Protein AF-A0A3Q8XNV3-F1 (afdb_monomer)

Foldseek 3Di:
DDDDDDDDDDDDDDDDDDDDDDDDDDDDDDDDDDDDDDDDDDDDDDDDDDDDPDPPDDDPPPDPAPLQEAEEQDAQQAPCDDHPVLNHLVSVVSVLLRVVSVHHYDYDHDFPFPCSCVVDQVVSNGFKYRKDFPPPPSFDWAPFLFKFFFKKKAAPVQDDPALQCLDPSNVQWAEEEEPPALLVVSCVVNVNVVSYDYFHPGDRSNPDDRLLVRNLCRVVVVTGIYGHTQLSNQLSCVVRPVSMDIHGHAGHVPDDGRMTGITMGGHPPPVVVSVSRNVSSQVCSVVSVVSSVVSGGQTADPVRDGPDDPPPPDDDDPDDDDDDDDDDDDDDDDDDDDDDDDDDDDDDPDDDADPDDAQDADPQQADDPPAAHLEAEDEQVVVVVPQPDPQAAAEAAAADPDDDPPDDPPDDDDFDKDWFAPRHAYQYNQLHSDDDVPQLVQLLVVQDVRCDVPSSHAYEFAHAARGSSSSSSQNSCVVSPRNRYYYHRHGRVNCVVVVGDIDMDGHDDDPCVVVPPD

Solvent-accessible surface area (backbone atoms only — not comparable to full-atom values): 31706 Å² total; per-residue (Å²): 143,84,78,88,84,81,89,84,88,86,81,91,81,89,87,79,91,87,88,84,91,87,88,78,89,87,82,90,85,89,77,85,88,88,88,81,86,89,88,83,91,88,85,90,80,92,76,96,71,81,89,74,85,71,85,73,72,82,73,71,95,81,73,97,65,76,79,81,35,42,34,31,37,42,25,49,42,40,68,56,44,21,30,79,82,56,83,9,51,46,34,52,52,49,50,54,53,15,60,75,68,71,28,56,74,44,78,41,72,45,58,90,35,97,57,34,58,60,75,25,50,73,58,69,67,18,62,35,31,62,82,35,59,60,87,43,89,92,39,34,64,38,66,64,75,50,28,35,34,32,20,41,34,27,41,70,85,64,85,74,94,62,45,51,69,85,42,76,86,48,78,82,47,35,30,26,30,31,68,91,37,58,55,32,51,33,37,53,72,64,63,51,54,90,51,41,47,82,37,72,70,79,63,57,42,77,79,53,54,50,68,48,52,38,50,48,29,24,76,75,61,82,20,54,27,20,48,32,55,19,52,52,41,31,33,40,30,68,75,73,44,74,71,48,41,73,45,64,45,49,53,42,91,92,58,68,72,40,59,46,45,28,7,32,34,31,62,78,89,48,57,71,58,39,50,53,50,39,48,52,54,60,73,43,40,65,59,50,49,51,47,41,48,76,46,38,32,51,46,34,47,96,89,68,46,67,73,65,83,86,71,76,73,78,76,79,73,79,82,77,80,84,82,88,78,85,89,82,88,87,86,88,82,79,89,86,90,84,80,90,86,81,89,83,91,77,92,74,96,72,86,80,67,64,80,81,75,72,63,59,76,62,80,47,78,37,90,57,71,94,59,42,55,72,38,44,62,49,52,62,77,56,48,66,71,47,59,87,42,86,61,46,42,43,35,32,21,48,77,58,88,74,83,67,91,84,60,59,90,89,61,85,82,75,82,66,73,46,76,34,58,54,87,44,45,33,41,36,45,65,9,48,44,72,68,60,92,64,46,59,64,45,49,52,54,49,48,47,65,66,22,34,82,94,54,73,22,31,42,36,22,16,32,33,55,33,32,37,24,18,53,34,35,38,40,49,43,34,74,74,63,51,75,54,33,27,32,34,60,38,24,47,52,46,36,49,74,71,74,46,71,72,34,78,42,58,64,49,72,75,83,59,82,74,69,81,74,127

Structure (mmCIF, N/CA/C/O backbone):
data_AF-A0A3Q8XNV3-F1
#
_entry.id   AF-A0A3Q8XNV3-F1
#
loop_
_atom_site.group_PDB
_atom_site.id
_atom_site.type_symbol
_atom_site.label_atom_id
_atom_site.label_alt_id
_atom_site.label_comp_id
_atom_site.label_asym_id
_atom_site.label_entity_id
_atom_site.label_seq_id
_atom_site.pdbx_PDB_ins_code
_atom_site.Cartn_x
_atom_site.Cartn_y
_atom_site.Cartn_z
_atom_site.occupancy
_atom_site.B_iso_or_equiv
_atom_site.auth_seq_id
_atom_site.auth_comp_id
_atom_site.auth_asym_id
_atom_site.auth_atom_id
_atom_site.pdbx_PDB_model_num
ATOM 1 N N . MET A 1 1 ? 1.874 9.249 -75.390 1.00 40.22 1 MET A N 1
ATOM 2 C CA . MET A 1 1 ? 2.314 10.048 -74.229 1.00 40.22 1 MET A CA 1
ATOM 3 C C . MET A 1 1 ? 1.288 11.149 -74.025 1.00 40.22 1 MET A C 1
ATOM 5 O O . MET A 1 1 ? 1.097 11.951 -74.926 1.00 40.22 1 MET A O 1
ATOM 9 N N . ALA A 1 2 ? 0.565 11.076 -72.915 1.00 34.78 2 ALA A N 1
ATOM 10 C CA . ALA A 1 2 ? -0.529 11.946 -72.474 1.00 34.78 2 ALA A CA 1
ATOM 11 C C . ALA A 1 2 ? -0.481 11.937 -70.931 1.00 34.78 2 ALA A C 1
ATOM 13 O O . ALA A 1 2 ? 0.093 11.000 -70.378 1.00 34.78 2 ALA A O 1
ATOM 14 N N . GLY A 1 3 ? -1.027 12.885 -70.177 1.00 31.89 3 GLY A N 1
ATOM 15 C CA . GLY A 1 3 ? -1.734 14.132 -70.487 1.00 31.89 3 GLY A CA 1
ATOM 16 C C . GLY A 1 3 ? -2.077 14.810 -69.146 1.00 31.89 3 GLY A C 1
ATOM 17 O O . GLY A 1 3 ? -2.016 14.152 -68.108 1.00 31.89 3 GLY A O 1
ATOM 18 N N . GLU A 1 4 ? -2.386 16.106 -69.134 1.00 43.28 4 GLU A N 1
ATOM 19 C CA . GLU A 1 4 ? -2.748 16.830 -67.900 1.00 43.28 4 GLU A CA 1
ATOM 20 C C . GLU A 1 4 ? -4.029 16.286 -67.236 1.00 43.28 4 GLU A C 1
ATOM 22 O O . GLU A 1 4 ? -4.926 15.806 -67.935 1.00 43.28 4 GLU A O 1
ATOM 27 N N . PRO A 1 5 ? -4.200 16.493 -65.919 1.00 50.59 5 PRO A N 1
ATOM 28 C CA . PRO A 1 5 ? -5.516 16.632 -65.310 1.00 50.59 5 PRO A CA 1
ATOM 29 C C . PRO A 1 5 ? -5.788 18.081 -64.866 1.00 50.59 5 PRO A C 1
ATOM 31 O O . PRO A 1 5 ? -5.022 18.688 -64.119 1.00 50.59 5 PRO A O 1
ATOM 34 N N . MET A 1 6 ? -6.923 18.621 -65.318 1.00 34.47 6 MET A N 1
ATOM 35 C CA . MET A 1 6 ? -7.416 19.952 -64.953 1.00 34.47 6 MET A CA 1
ATOM 36 C C . MET A 1 6 ? -8.087 20.004 -63.571 1.00 34.47 6 MET A C 1
ATOM 38 O O . MET A 1 6 ? -8.463 18.998 -62.972 1.00 34.47 6 MET A O 1
ATOM 42 N N . THR A 1 7 ? -8.290 21.236 -63.108 1.00 40.59 7 THR A N 1
ATOM 43 C CA . THR A 1 7 ? -9.062 21.617 -61.924 1.00 40.59 7 THR A CA 1
ATOM 44 C C . THR A 1 7 ? -10.567 21.337 -62.056 1.00 40.59 7 THR A C 1
ATOM 46 O O . THR A 1 7 ? -11.144 21.412 -63.139 1.00 40.59 7 THR A O 1
ATOM 49 N N . GLY A 1 8 ? -11.239 21.105 -60.921 1.00 31.25 8 GLY A N 1
ATOM 50 C CA . GLY A 1 8 ? -12.699 20.996 -60.851 1.00 31.25 8 GLY A CA 1
ATOM 51 C C . GLY A 1 8 ? -13.251 21.367 -59.472 1.00 31.25 8 GLY A C 1
ATOM 52 O O . GLY A 1 8 ? -13.082 20.623 -58.512 1.00 31.25 8 GLY A O 1
ATOM 53 N N . ARG A 1 9 ? -13.932 22.518 -59.369 1.00 38.69 9 ARG A N 1
ATOM 54 C CA . ARG A 1 9 ? -14.783 22.872 -58.216 1.00 38.69 9 ARG A CA 1
ATOM 55 C C . ARG A 1 9 ? -16.195 22.337 -58.445 1.00 38.69 9 ARG A C 1
ATOM 57 O O . ARG A 1 9 ? -16.747 22.593 -59.510 1.00 38.69 9 ARG A O 1
ATOM 64 N N . LEU A 1 10 ? -16.832 21.786 -57.413 1.00 33.16 10 LEU A N 1
ATOM 65 C CA . LEU A 1 10 ? -18.295 21.763 -57.291 1.00 33.16 10 LEU A CA 1
ATOM 66 C C . LEU A 1 10 ? -18.725 22.091 -55.852 1.00 33.16 10 LEU A C 1
ATOM 68 O O . LEU A 1 10 ? -17.947 21.963 -54.909 1.00 33.16 10 LEU A O 1
ATOM 72 N N . HIS A 1 11 ? -19.943 22.614 -55.720 1.00 32.72 11 HIS A N 1
ATOM 73 C CA . HIS A 1 11 ? -20.498 23.217 -54.501 1.00 32.72 11 HIS A CA 1
ATOM 74 C C . HIS A 1 11 ? -21.599 22.315 -53.885 1.00 32.72 11 HIS A C 1
ATOM 76 O O . HIS A 1 11 ? -21.964 21.313 -54.501 1.00 32.72 11 HIS A O 1
ATOM 82 N N . PRO A 1 12 ? -22.101 22.605 -52.667 1.00 48.44 12 PRO A N 1
ATOM 83 C CA . PRO A 1 12 ? -22.886 21.650 -51.885 1.00 48.44 12 PRO A CA 1
ATOM 84 C C . PRO A 1 12 ? -24.357 21.586 -52.312 1.00 48.44 12 PRO A C 1
ATOM 86 O O . PRO A 1 12 ? -24.933 22.591 -52.732 1.00 48.44 12 PRO A O 1
ATOM 89 N N . THR A 1 13 ? -25.003 20.441 -52.069 1.00 33.53 13 THR A N 1
ATOM 90 C CA . THR A 1 13 ? -26.458 20.294 -52.225 1.00 33.53 13 THR A CA 1
ATOM 91 C C . THR A 1 13 ? -27.069 19.584 -51.020 1.00 33.53 13 THR A C 1
ATOM 93 O O . THR A 1 13 ? -26.546 18.592 -50.520 1.00 33.53 13 THR A O 1
ATOM 96 N N . ARG A 1 14 ? -28.190 20.134 -50.547 1.00 34.41 14 ARG A N 1
ATOM 97 C CA . ARG A 1 14 ? -28.992 19.656 -49.413 1.00 34.41 14 ARG A CA 1
ATOM 98 C C . ARG A 1 14 ? -29.696 18.334 -49.735 1.00 34.41 14 ARG A C 1
ATOM 100 O O . ARG A 1 14 ? -30.173 18.174 -50.854 1.00 34.41 14 ARG A O 1
ATOM 107 N N . PHE A 1 15 ? -29.931 17.506 -48.718 1.00 30.19 15 PHE A N 1
ATOM 108 C CA . PHE A 1 15 ? -31.097 16.617 -48.686 1.00 30.19 15 PHE A CA 1
ATOM 109 C C . PHE A 1 15 ? -31.845 16.751 -47.354 1.00 30.19 15 PHE A C 1
ATOM 111 O O . PHE A 1 15 ? -31.260 17.108 -46.333 1.00 30.19 15 PHE A O 1
ATOM 118 N N . ILE A 1 16 ? -33.163 16.568 -47.412 1.00 30.88 16 ILE A N 1
ATOM 119 C CA . ILE A 1 16 ? -34.148 16.975 -46.402 1.00 30.88 16 ILE A CA 1
ATOM 120 C C . ILE A 1 16 ? -35.111 15.806 -46.141 1.00 30.88 16 ILE A C 1
ATOM 122 O O . ILE A 1 16 ? -35.521 15.156 -47.093 1.00 30.88 16 ILE A O 1
ATOM 126 N N . LEU A 1 17 ? -35.461 15.611 -44.860 1.00 28.94 17 LEU A N 1
ATOM 127 C CA . LEU A 1 17 ? -36.571 14.830 -44.272 1.00 28.94 17 LEU A CA 1
ATOM 128 C C . LEU A 1 17 ? -37.029 13.495 -44.909 1.00 28.94 17 LEU A C 1
ATOM 130 O O . LEU A 1 17 ? -37.565 13.459 -46.011 1.00 28.94 17 LEU A O 1
ATOM 134 N N . ALA A 1 18 ? -37.141 12.476 -44.048 1.00 27.94 18 ALA A N 1
ATOM 135 C CA . ALA A 1 18 ? -38.393 11.723 -43.885 1.00 27.94 18 ALA A CA 1
ATOM 136 C C . ALA A 1 18 ? -38.541 11.239 -42.426 1.00 27.94 18 ALA A C 1
ATOM 138 O O . ALA A 1 18 ? -37.557 10.850 -41.801 1.00 27.94 18 ALA A O 1
ATOM 139 N N . LEU A 1 19 ? -39.762 11.289 -41.883 1.00 27.67 19 LEU A N 1
ATOM 140 C CA . LEU A 1 19 ? -40.103 10.986 -40.486 1.00 27.67 19 LEU A CA 1
ATOM 141 C C . LEU A 1 19 ? -41.308 10.027 -40.452 1.00 27.67 19 LEU A C 1
ATOM 143 O O . LEU A 1 19 ? -42.340 10.367 -41.021 1.00 27.67 19 LEU A O 1
ATOM 147 N N . SER A 1 20 ? -41.188 8.894 -39.752 1.00 28.55 20 SER A N 1
ATOM 148 C CA . SER A 1 20 ? -42.270 7.957 -39.373 1.00 28.55 20 SER A CA 1
ATOM 149 C C . SER A 1 20 ? -41.773 7.206 -38.125 1.00 28.55 20 SER A C 1
ATOM 151 O O . SER A 1 20 ? -40.760 6.527 -38.225 1.00 28.55 20 SER A O 1
ATOM 153 N N . PHE A 1 21 ? -42.253 7.374 -36.887 1.00 27.94 21 PHE A N 1
ATOM 154 C CA . PHE A 1 21 ? -43.615 7.348 -36.330 1.00 27.94 21 PHE A CA 1
ATOM 155 C C . PHE A 1 21 ? -44.352 6.004 -36.482 1.00 27.94 21 PHE A C 1
ATOM 157 O O . PHE A 1 21 ? -44.933 5.714 -37.523 1.00 27.94 21 PHE A O 1
ATOM 164 N N . VAL A 1 22 ? -44.400 5.243 -35.380 1.00 26.47 22 VAL A N 1
ATOM 165 C CA . VAL A 1 22 ? -45.438 4.245 -35.072 1.00 26.47 22 VAL A CA 1
ATOM 166 C C . VAL A 1 22 ? -45.913 4.502 -33.639 1.00 26.47 22 VAL A C 1
ATOM 168 O O . VAL A 1 22 ? -45.098 4.632 -32.729 1.00 26.47 22 VAL A O 1
ATOM 171 N N . ILE A 1 23 ? -47.231 4.603 -33.456 1.00 30.17 23 ILE A N 1
ATOM 172 C CA . ILE A 1 23 ? -47.922 4.788 -32.171 1.00 30.17 23 ILE A CA 1
ATOM 173 C C . ILE A 1 23 ? -48.786 3.555 -31.890 1.00 30.17 23 ILE A C 1
ATOM 175 O O . ILE A 1 23 ? -49.527 3.121 -32.768 1.00 30.17 23 ILE A O 1
ATOM 179 N N . ALA A 1 24 ? -48.781 3.100 -30.636 1.00 28.27 24 ALA A N 1
ATOM 180 C CA . ALA A 1 24 ? -49.927 2.514 -29.931 1.00 28.27 24 ALA A CA 1
ATOM 181 C C . ALA A 1 24 ? -49.704 2.821 -28.426 1.00 28.27 24 ALA A C 1
ATOM 183 O O . ALA A 1 24 ? -48.626 2.513 -27.931 1.00 28.27 24 ALA A O 1
ATOM 184 N N . ALA A 1 25 ? -50.514 3.563 -27.649 1.00 30.98 25 ALA A N 1
ATOM 185 C CA . ALA A 1 25 ? -51.981 3.667 -27.519 1.00 30.98 25 ALA A CA 1
ATOM 186 C C . ALA A 1 25 ? -52.611 2.324 -27.091 1.00 30.98 25 ALA A C 1
ATOM 188 O O . ALA A 1 25 ? -52.396 1.342 -27.788 1.00 30.98 25 ALA A O 1
ATOM 189 N N . MET A 1 26 ? -53.391 2.151 -26.012 1.00 29.31 26 MET A N 1
ATOM 190 C CA . MET A 1 26 ? -53.945 2.961 -24.891 1.00 29.31 26 MET A CA 1
ATOM 191 C C . MET A 1 26 ? -54.188 1.967 -23.711 1.00 29.31 26 MET A C 1
ATOM 193 O O . MET A 1 26 ? -54.056 0.767 -23.923 1.00 29.31 26 MET A O 1
ATOM 197 N N . GLY A 1 27 ? -54.560 2.309 -22.469 1.00 26.66 27 GLY A N 1
ATOM 198 C CA . GLY A 1 27 ? -54.939 3.576 -21.826 1.00 26.66 27 GLY A CA 1
ATOM 199 C C . GLY A 1 27 ? -54.963 3.420 -20.285 1.00 26.66 27 GLY A C 1
ATOM 200 O O . GLY A 1 27 ? -54.781 2.324 -19.771 1.00 26.66 27 GLY A O 1
ATOM 201 N N . LEU A 1 28 ? -55.010 4.527 -19.535 1.00 32.00 28 LEU A N 1
ATOM 202 C CA . LEU A 1 28 ? -56.212 5.083 -18.870 1.00 32.00 28 LEU A CA 1
ATOM 203 C C . LEU A 1 28 ? -56.536 4.483 -17.484 1.00 32.00 28 LEU A C 1
ATOM 205 O O . LEU A 1 28 ? -56.988 3.351 -17.374 1.00 32.00 28 LEU A O 1
ATOM 209 N N . GLY A 1 29 ? -56.374 5.306 -16.437 1.00 26.88 29 GLY A N 1
ATOM 210 C CA . GLY A 1 29 ? -56.678 4.939 -15.046 1.00 26.88 29 GLY A CA 1
ATOM 211 C C . GLY A 1 29 ? -56.256 5.980 -13.995 1.00 26.88 29 GLY A C 1
ATOM 212 O O . GLY A 1 29 ? -55.582 5.628 -13.036 1.00 26.88 29 GLY A O 1
ATOM 213 N N . GLN A 1 30 ? -56.612 7.261 -14.167 1.00 35.34 30 GLN A N 1
ATOM 214 C CA . GLN A 1 30 ? -56.515 8.264 -13.089 1.00 35.34 30 GLN A CA 1
ATOM 215 C C . GLN A 1 30 ? -57.794 8.270 -12.240 1.00 35.34 30 GLN A C 1
ATOM 217 O O . GLN A 1 30 ? -58.849 8.491 -12.825 1.00 35.34 30 GLN A O 1
ATOM 222 N N . ILE A 1 31 ? -57.677 8.179 -10.907 1.00 35.19 31 ILE A N 1
ATOM 223 C CA . ILE A 1 31 ? -58.413 8.969 -9.883 1.00 35.19 31 ILE A CA 1
ATOM 224 C C . ILE A 1 31 ? -57.456 9.047 -8.664 1.00 35.19 31 ILE A C 1
ATOM 226 O O . ILE A 1 31 ? -56.887 8.028 -8.290 1.00 35.19 31 ILE A O 1
ATOM 230 N N . GLY A 1 32 ? -57.015 10.226 -8.204 1.00 28.91 32 GLY A N 1
ATOM 231 C CA . GLY A 1 32 ? -57.600 10.953 -7.058 1.00 28.91 32 GLY A CA 1
ATOM 232 C C . GLY A 1 32 ? -57.390 10.185 -5.737 1.00 28.91 32 GLY A C 1
ATOM 233 O O . GLY A 1 32 ? -58.056 9.188 -5.513 1.00 28.91 32 GLY A O 1
ATOM 234 N N . ALA A 1 33 ? -56.361 10.461 -4.930 1.00 32.34 33 ALA A N 1
ATOM 235 C CA . ALA A 1 33 ? -56.208 11.624 -4.043 1.00 32.34 33 ALA A CA 1
ATOM 236 C C . ALA A 1 33 ? -57.284 11.711 -2.944 1.00 32.34 33 ALA A C 1
ATOM 238 O O . ALA A 1 33 ? -58.372 12.201 -3.212 1.00 32.34 33 ALA A O 1
ATOM 239 N N . GLU A 1 34 ? -56.927 11.345 -1.707 1.00 29.31 34 GLU A N 1
ATOM 240 C CA . GLU A 1 34 ? -57.456 11.970 -0.486 1.00 29.31 34 GLU A CA 1
ATOM 241 C C . GLU A 1 34 ? -56.565 11.646 0.725 1.00 29.31 34 GLU A C 1
ATOM 243 O O . GLU A 1 34 ? -56.066 10.531 0.873 1.00 29.31 34 GLU A O 1
ATOM 248 N N . ALA A 1 35 ? -56.348 12.643 1.583 1.00 35.91 35 ALA A N 1
ATOM 249 C CA . ALA A 1 35 ? -55.686 12.486 2.872 1.00 35.91 35 ALA A CA 1
ATOM 250 C C . ALA A 1 35 ? -56.742 12.544 3.978 1.00 35.91 35 ALA A C 1
ATOM 252 O O . ALA A 1 35 ? -57.589 13.437 3.957 1.00 35.91 35 ALA A O 1
ATOM 253 N N . GLN A 1 36 ? -56.666 11.649 4.965 1.00 30.75 36 GLN A N 1
ATOM 254 C CA . GLN A 1 36 ? -57.442 11.771 6.199 1.00 30.75 36 GLN A CA 1
ATOM 255 C C . GLN A 1 36 ? -56.792 10.999 7.351 1.00 30.75 36 GLN A C 1
ATOM 257 O O . GLN A 1 36 ? -56.685 9.775 7.334 1.00 30.75 36 GLN A O 1
ATOM 262 N N . THR A 1 37 ? -56.395 11.739 8.384 1.00 35.28 37 THR A N 1
ATOM 263 C CA . THR A 1 37 ? -56.372 11.239 9.761 1.00 35.28 37 THR A CA 1
ATOM 264 C C . THR A 1 37 ? -57.810 11.101 10.271 1.00 35.28 37 THR A C 1
ATOM 266 O O . THR A 1 37 ? -58.719 11.776 9.781 1.00 35.28 37 THR A O 1
ATOM 269 N N . PRO A 1 38 ? -58.034 10.254 11.284 1.00 42.38 38 PRO A N 1
ATOM 270 C CA . PRO A 1 38 ? -58.569 10.829 12.521 1.00 42.38 38 PRO A CA 1
ATOM 271 C C . PRO A 1 38 ? -57.935 10.250 13.799 1.00 42.38 38 PRO A C 1
ATOM 273 O O . PRO A 1 38 ? -57.261 9.224 13.783 1.00 42.38 38 PRO A O 1
ATOM 276 N N . ALA A 1 39 ? -58.183 10.923 14.925 1.00 32.66 39 ALA A N 1
ATOM 277 C CA . ALA A 1 39 ? -57.764 10.518 16.269 1.00 32.66 39 ALA A CA 1
ATOM 278 C C . ALA A 1 39 ? -58.955 10.045 17.137 1.00 32.66 39 ALA A C 1
ATOM 280 O O . ALA A 1 39 ? -60.087 10.471 16.913 1.00 32.66 39 ALA A O 1
ATOM 281 N N . GLY A 1 40 ? -58.676 9.230 18.167 1.00 29.28 40 GLY A N 1
ATOM 282 C CA . GLY A 1 40 ? -59.586 8.859 19.274 1.00 29.28 40 GLY A CA 1
ATOM 283 C C . GLY A 1 40 ? -59.252 7.464 19.864 1.00 29.28 40 GLY A C 1
AT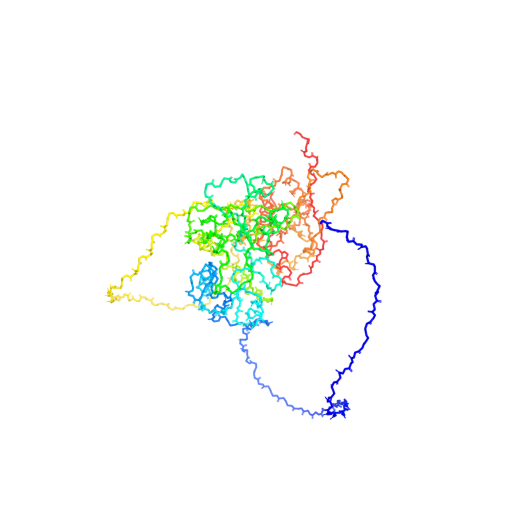OM 284 O O . GLY A 1 40 ? -59.269 6.505 19.106 1.00 29.28 40 GLY A O 1
ATOM 285 N N . THR A 1 41 ? -58.798 7.246 21.116 1.00 32.06 41 THR A N 1
ATOM 286 C CA . THR A 1 41 ? -59.396 7.553 22.451 1.00 32.06 41 THR A CA 1
ATOM 287 C C . THR A 1 41 ? -60.557 6.589 22.776 1.00 32.06 41 THR A C 1
ATOM 289 O O . THR A 1 41 ? -61.550 6.640 22.063 1.00 32.06 41 THR A O 1
ATOM 292 N N . THR A 1 42 ? -60.592 5.703 23.798 1.00 31.56 42 THR A N 1
ATOM 293 C CA . THR A 1 42 ? -59.765 5.320 25.001 1.00 31.56 42 THR A CA 1
ATOM 294 C C . THR A 1 42 ? -60.401 4.029 25.630 1.00 31.56 42 THR A C 1
ATOM 296 O O . THR A 1 42 ? -61.419 3.609 25.077 1.00 31.56 42 THR A O 1
ATOM 299 N N . PRO A 1 43 ? -60.052 3.468 26.829 1.00 41.94 43 PRO A N 1
ATOM 300 C CA . PRO A 1 43 ? -58.796 3.300 27.610 1.00 41.94 43 PRO A CA 1
ATOM 301 C C . PRO A 1 43 ? -58.622 1.872 28.246 1.00 41.94 43 PRO A C 1
ATOM 303 O O . PRO A 1 43 ? -59.550 1.071 28.265 1.00 41.94 43 PRO A O 1
ATOM 306 N N . GLY A 1 44 ? -57.501 1.623 28.949 1.00 26.44 44 GLY A N 1
ATOM 307 C CA . GLY A 1 44 ? -57.472 0.748 30.145 1.00 26.44 44 GLY A CA 1
ATOM 308 C C . GLY A 1 44 ? -56.864 -0.660 30.006 1.00 26.44 44 GLY A C 1
ATOM 309 O O . GLY A 1 44 ? -57.286 -1.457 29.178 1.00 26.44 44 GLY A O 1
ATOM 310 N N . GLY A 1 45 ? -55.907 -0.987 30.887 1.00 27.62 45 GLY A N 1
ATOM 311 C CA . GLY A 1 45 ? -55.291 -2.319 30.969 1.00 27.62 45 GLY A CA 1
ATOM 312 C C . GLY A 1 45 ? -53.967 -2.338 31.739 1.00 27.62 45 GLY A C 1
ATOM 313 O O . GLY A 1 45 ? -52.909 -2.464 31.134 1.00 27.62 45 GLY A O 1
ATOM 314 N N . MET A 1 46 ? -54.004 -2.209 33.072 1.00 36.25 46 MET A N 1
ATOM 315 C CA . MET A 1 46 ? -52.825 -2.513 33.898 1.00 36.25 46 MET A CA 1
ATOM 316 C C . MET A 1 46 ? -52.550 -4.021 33.854 1.00 36.25 46 MET A C 1
ATOM 318 O O . MET A 1 46 ? -53.437 -4.814 34.164 1.00 36.25 46 MET A O 1
ATOM 322 N N . GLY A 1 47 ? -51.322 -4.407 33.513 1.00 29.70 47 GLY A N 1
ATOM 323 C CA . GLY A 1 47 ? -50.895 -5.803 33.434 1.00 29.70 47 GLY A CA 1
ATOM 324 C C . GLY A 1 47 ? -49.400 -5.935 33.692 1.00 29.70 47 GLY A C 1
ATOM 325 O O . GLY A 1 47 ? -48.623 -6.114 32.761 1.00 29.70 47 GLY A O 1
ATOM 326 N N . SER A 1 48 ? -48.992 -5.812 34.955 1.00 37.78 48 SER A N 1
ATOM 327 C CA . SER A 1 48 ? -47.599 -5.991 35.370 1.00 37.78 48 SER A CA 1
ATOM 328 C C . SER A 1 48 ? -47.165 -7.446 35.172 1.00 37.78 48 SER A C 1
ATOM 330 O O . SER A 1 48 ? -47.631 -8.325 35.896 1.00 37.78 48 SER A O 1
ATOM 332 N N . ILE A 1 49 ? -46.253 -7.705 34.233 1.00 37.47 49 ILE A N 1
ATOM 333 C CA . ILE A 1 49 ? -45.578 -9.002 34.078 1.00 37.47 49 ILE A CA 1
ATOM 334 C C . ILE A 1 49 ? -44.069 -8.755 34.013 1.00 37.47 49 ILE A C 1
ATOM 336 O O . ILE A 1 49 ? -43.613 -7.802 33.389 1.00 37.47 49 ILE A O 1
ATOM 340 N N . GLY A 1 50 ? -43.329 -9.587 34.748 1.00 32.38 50 GLY A N 1
ATOM 341 C CA . GLY A 1 50 ? -41.962 -9.359 35.206 1.00 32.38 50 GLY A CA 1
ATOM 342 C C . GLY A 1 50 ? -40.944 -8.880 34.171 1.00 32.38 50 GLY A C 1
ATOM 343 O O . GLY A 1 50 ? -40.858 -9.387 33.055 1.00 32.38 50 GLY A O 1
ATOM 344 N N . ALA A 1 51 ? -40.076 -7.980 34.633 1.00 36.19 51 ALA A N 1
ATOM 345 C CA . ALA A 1 51 ? -38.791 -7.726 34.009 1.00 36.19 51 ALA A CA 1
ATOM 346 C C . ALA A 1 51 ? -37.908 -8.980 34.136 1.00 36.19 51 ALA A C 1
ATOM 348 O O . ALA A 1 51 ? -37.217 -9.164 35.138 1.00 36.19 51 ALA A O 1
ATOM 349 N N . GLN A 1 52 ? -37.923 -9.847 33.122 1.00 38.06 52 GLN A N 1
ATOM 350 C CA . GLN A 1 52 ? -36.775 -10.711 32.879 1.00 38.06 52 GLN A CA 1
ATOM 351 C C . GLN A 1 52 ? -35.718 -9.897 32.142 1.00 38.06 52 GLN A C 1
ATOM 353 O O . GLN A 1 52 ? -35.912 -9.491 30.997 1.00 38.06 52 GLN A O 1
ATOM 358 N N . GLN A 1 53 ? -34.589 -9.677 32.813 1.00 36.09 53 GLN A N 1
ATOM 359 C CA . GLN A 1 53 ? -33.354 -9.262 32.165 1.00 36.09 53 GLN A CA 1
ATOM 360 C C . GLN A 1 53 ? -32.858 -10.424 31.300 1.00 36.09 53 GLN A C 1
ATOM 362 O O . GLN A 1 53 ? -32.062 -11.254 31.733 1.00 36.09 53 GLN A O 1
ATOM 367 N N . GLY A 1 54 ? -33.357 -10.497 30.067 1.00 31.30 54 GLY A N 1
ATOM 368 C CA . GLY A 1 54 ? -32.628 -11.182 29.013 1.00 31.30 54 GLY A CA 1
ATOM 369 C C . GLY A 1 54 ? -31.310 -10.444 28.811 1.00 31.30 54 GLY A C 1
ATOM 370 O O . GLY A 1 54 ? -31.318 -9.232 28.589 1.00 31.30 54 GLY A O 1
ATOM 371 N N . SER A 1 55 ? -30.190 -11.161 28.905 1.00 36.28 55 SER A N 1
ATOM 372 C CA . SER A 1 55 ? -28.902 -10.640 28.457 1.00 36.28 55 SER A CA 1
ATOM 373 C C . SER A 1 55 ? -28.965 -10.473 26.941 1.00 36.28 55 SER A C 1
ATOM 375 O O . SER A 1 55 ? -28.680 -11.396 26.179 1.00 36.28 55 SER A O 1
ATOM 377 N N . PHE A 1 56 ? -29.395 -9.293 26.500 1.00 33.16 56 PHE A N 1
ATOM 378 C CA . PHE A 1 56 ? -29.126 -8.830 25.153 1.00 33.16 56 PHE A CA 1
ATOM 379 C C . PHE A 1 56 ? -27.642 -8.485 25.108 1.00 33.16 56 PHE A C 1
ATOM 381 O O . PHE A 1 56 ? -27.245 -7.363 25.426 1.00 33.16 56 PHE A O 1
ATOM 388 N N . GLY A 1 57 ? -26.822 -9.469 24.730 1.00 36.22 57 GLY A N 1
ATOM 389 C CA . GLY A 1 57 ? -25.486 -9.178 24.229 1.00 36.22 57 GLY A CA 1
ATOM 390 C C . GLY A 1 57 ? -25.621 -8.098 23.158 1.00 36.22 57 GLY A C 1
ATOM 391 O O . GLY A 1 57 ? -26.473 -8.213 22.273 1.00 36.22 57 GLY A O 1
ATOM 392 N N . ARG A 1 58 ? -24.852 -7.012 23.287 1.00 33.78 58 ARG A N 1
ATOM 393 C CA . ARG A 1 58 ? -24.851 -5.922 22.310 1.00 33.78 58 ARG A CA 1
ATOM 394 C C . ARG A 1 58 ? -24.391 -6.482 20.963 1.00 33.78 58 ARG A C 1
ATOM 396 O O . ARG A 1 58 ? -23.194 -6.565 20.722 1.00 33.78 58 ARG A O 1
ATOM 403 N N . SER A 1 59 ? -25.326 -6.818 20.076 1.00 36.31 59 SER A N 1
ATOM 404 C CA . SER A 1 59 ? -25.044 -6.748 18.643 1.00 36.31 59 SER A CA 1
ATOM 405 C C . SER A 1 59 ? -24.803 -5.278 18.304 1.00 36.31 59 SER A C 1
ATOM 407 O O . SER A 1 59 ? -25.690 -4.460 18.583 1.00 36.31 59 SER A O 1
ATOM 409 N N . PRO A 1 60 ? -23.659 -4.922 17.698 1.00 45.16 60 PRO A N 1
ATOM 410 C CA . PRO A 1 60 ? -23.503 -3.625 17.064 1.00 45.16 60 PRO A CA 1
ATOM 411 C C . PRO A 1 60 ? -24.610 -3.455 16.019 1.00 45.16 60 PRO A C 1
ATOM 413 O O . PRO A 1 60 ? -24.838 -4.329 15.179 1.00 45.16 60 PRO A O 1
ATOM 416 N N . LEU A 1 61 ? -25.339 -2.341 16.086 1.00 41.94 61 LEU A N 1
ATOM 417 C CA . LEU A 1 61 ? -26.375 -2.008 15.109 1.00 41.94 61 LEU A CA 1
ATOM 418 C C . LEU A 1 61 ? -25.707 -1.545 13.805 1.00 41.94 61 LEU A C 1
ATOM 420 O O . LEU A 1 61 ? -25.621 -0.350 13.546 1.00 41.94 61 LEU A O 1
ATOM 424 N N . GLY A 1 62 ? -25.228 -2.490 12.993 1.00 47.25 62 GLY A N 1
ATOM 425 C CA . GLY A 1 62 ? -24.592 -2.173 11.710 1.00 47.25 62 GLY A CA 1
ATOM 426 C C . GLY A 1 62 ? -24.201 -3.376 10.853 1.00 47.25 62 GLY A C 1
ATOM 427 O O . GLY A 1 62 ? -24.386 -3.330 9.640 1.00 47.25 62 GLY A O 1
ATOM 428 N N . GLU A 1 63 ? -23.731 -4.471 11.456 1.00 51.88 63 GLU A N 1
ATOM 429 C CA . GLU A 1 63 ? -23.061 -5.538 10.702 1.00 51.88 63 GLU A CA 1
ATOM 430 C C . GLU A 1 63 ? -23.813 -6.883 10.755 1.00 51.88 63 GLU A C 1
ATOM 432 O O . GLU A 1 63 ? -23.576 -7.738 11.606 1.00 51.88 63 GLU A O 1
ATOM 437 N N . ILE A 1 64 ? -24.735 -7.093 9.807 1.00 54.81 64 ILE A N 1
ATOM 438 C CA . ILE A 1 64 ? -25.362 -8.408 9.568 1.00 54.81 64 ILE A CA 1
ATOM 439 C C . ILE A 1 64 ? -24.461 -9.209 8.615 1.00 54.81 64 ILE A C 1
ATOM 441 O O . ILE A 1 64 ? -24.774 -9.383 7.435 1.00 54.81 64 ILE A O 1
ATOM 445 N N . VAL A 1 65 ? -23.316 -9.665 9.126 1.00 65.94 65 VAL A N 1
ATOM 446 C CA . VAL A 1 65 ? -22.331 -10.471 8.386 1.00 65.94 65 VAL A CA 1
ATOM 447 C C . VAL A 1 65 ? -22.215 -11.853 9.024 1.00 65.94 65 VAL A C 1
ATOM 449 O O . VAL A 1 65 ? -22.161 -11.989 10.246 1.00 65.94 65 VAL A O 1
ATOM 452 N N . ASP A 1 66 ? -22.197 -12.897 8.194 1.00 72.88 66 ASP A N 1
ATOM 453 C CA . ASP A 1 66 ? -21.993 -14.266 8.665 1.00 72.88 66 ASP A CA 1
ATOM 454 C C . ASP A 1 66 ? -20.523 -14.480 9.047 1.00 72.88 66 ASP A C 1
ATOM 456 O O . ASP A 1 66 ? -19.670 -14.668 8.185 1.00 72.88 66 ASP A O 1
ATOM 460 N N . ARG A 1 67 ? -20.243 -14.470 10.354 1.00 80.06 67 ARG A N 1
ATOM 461 C CA . ARG A 1 67 ? -18.916 -14.743 10.926 1.00 80.06 67 ARG A CA 1
ATOM 462 C C . ARG A 1 67 ? -18.616 -16.231 11.127 1.00 80.06 67 ARG A C 1
ATOM 464 O O . ARG A 1 67 ? -17.579 -16.556 11.686 1.00 80.06 67 ARG A O 1
ATOM 471 N N . THR A 1 68 ? -19.481 -17.151 10.688 1.00 89.62 68 THR A N 1
ATOM 472 C CA . THR A 1 68 ? -19.216 -18.604 10.796 1.00 89.62 68 THR A CA 1
ATOM 473 C C . THR A 1 68 ? -18.229 -19.130 9.750 1.00 89.62 68 THR A C 1
ATOM 475 O O . THR A 1 68 ? -17.909 -20.317 9.767 1.00 89.62 68 THR A O 1
ATOM 478 N N . ARG A 1 69 ? -17.776 -18.271 8.826 1.00 95.12 69 ARG A N 1
ATOM 479 C CA . ARG A 1 69 ? -16.859 -18.588 7.725 1.00 95.12 69 ARG A CA 1
ATOM 480 C C . ARG A 1 69 ? -16.167 -17.322 7.206 1.00 95.12 69 ARG A C 1
ATOM 482 O O . ARG A 1 69 ? -16.770 -16.250 7.220 1.00 95.12 69 ARG A O 1
ATOM 489 N N . LEU A 1 70 ? -14.958 -17.439 6.666 1.00 96.88 70 LEU A N 1
ATOM 490 C CA . LEU A 1 70 ? -14.297 -16.354 5.938 1.00 96.88 70 LEU A CA 1
ATOM 491 C C . LEU A 1 70 ? -14.766 -16.359 4.476 1.00 96.88 70 LEU A C 1
ATOM 493 O O . LEU A 1 70 ? -14.365 -17.227 3.701 1.00 96.88 70 LEU A O 1
ATOM 497 N N . ARG A 1 71 ? -15.614 -15.402 4.075 1.00 97.38 71 ARG A N 1
ATOM 498 C CA . ARG A 1 71 ? -16.109 -15.317 2.688 1.00 97.38 71 ARG A CA 1
ATOM 499 C C . ARG A 1 71 ? -15.215 -14.426 1.827 1.00 97.38 71 ARG A C 1
ATOM 501 O O . ARG A 1 71 ? -15.226 -13.207 1.983 1.00 97.38 71 ARG A O 1
ATOM 508 N N . VAL A 1 72 ? -14.498 -15.002 0.868 1.00 98.31 72 VAL A N 1
ATOM 509 C CA . VAL A 1 72 ? -13.477 -14.302 0.069 1.00 98.31 72 VAL A CA 1
ATOM 510 C C . VAL A 1 72 ? -13.951 -14.061 -1.363 1.00 98.31 72 VAL A C 1
ATOM 512 O O . VAL A 1 72 ? -14.484 -14.950 -2.026 1.00 98.31 72 VAL A O 1
ATOM 515 N N . CYS A 1 73 ? -13.762 -12.843 -1.857 1.00 98.12 73 CYS A N 1
ATOM 516 C CA . CYS A 1 73 ? -13.981 -12.463 -3.246 1.00 98.12 73 CYS A CA 1
ATOM 517 C C . CYS A 1 73 ? -12.686 -12.707 -4.034 1.00 98.12 73 CYS A C 1
ATOM 519 O O . CYS A 1 73 ? -11.700 -12.012 -3.790 1.00 98.12 73 CYS A O 1
ATOM 521 N N . ALA A 1 74 ? -12.677 -13.653 -4.974 1.00 98.12 74 ALA A N 1
ATOM 522 C CA . ALA A 1 74 ? -11.454 -14.054 -5.677 1.00 98.12 74 ALA A CA 1
ATOM 523 C C . ALA A 1 74 ? -11.702 -14.419 -7.149 1.00 98.12 74 ALA A C 1
ATOM 525 O O . ALA A 1 74 ? -12.842 -14.630 -7.578 1.00 98.12 74 ALA A O 1
ATOM 526 N N . ASP A 1 75 ? -10.624 -14.507 -7.924 1.00 97.00 75 ASP A N 1
ATOM 527 C CA . ASP A 1 75 ? -10.656 -14.875 -9.337 1.00 97.00 75 ASP A CA 1
ATOM 528 C C . ASP A 1 75 ? -10.319 -16.369 -9.505 1.00 97.00 75 ASP A C 1
ATOM 530 O O . ASP A 1 75 ? -9.300 -16.825 -8.989 1.00 97.00 75 ASP A O 1
ATOM 534 N N . PRO A 1 76 ? -11.143 -17.163 -10.214 1.00 97.00 76 PRO A N 1
ATOM 535 C CA . PRO A 1 76 ? -10.904 -18.597 -10.366 1.00 97.00 76 PRO A CA 1
ATOM 536 C C . PRO A 1 76 ? -9.738 -18.953 -11.304 1.00 97.00 76 PRO A C 1
ATOM 538 O O . PRO A 1 76 ? -9.390 -20.126 -11.382 1.00 97.00 76 PRO A O 1
ATOM 541 N N . GLY A 1 77 ? -9.141 -18.000 -12.031 1.00 95.81 77 GLY A N 1
ATOM 542 C CA . GLY A 1 77 ? -8.096 -18.266 -13.029 1.00 95.81 77 GLY A CA 1
ATOM 543 C C . GLY A 1 77 ? -6.826 -17.415 -12.932 1.00 95.81 77 GLY A C 1
ATOM 544 O O . GLY A 1 77 ? -5.878 -17.679 -13.674 1.00 95.81 77 GLY A O 1
ATOM 545 N N . ASN A 1 78 ? -6.757 -16.419 -12.050 1.00 95.44 78 ASN A N 1
ATOM 546 C CA . ASN A 1 78 ? -5.735 -15.363 -12.060 1.00 95.44 78 ASN A CA 1
ATOM 547 C C . ASN A 1 78 ? -4.450 -15.686 -11.266 1.00 95.44 78 ASN A C 1
ATOM 549 O O . ASN A 1 78 ? -4.020 -14.899 -10.425 1.00 95.44 78 ASN A O 1
ATOM 553 N N . LEU A 1 79 ? -3.796 -16.823 -11.536 1.00 96.50 79 LEU A N 1
ATOM 554 C CA . LEU A 1 79 ? -2.447 -17.076 -11.001 1.00 96.50 79 LEU A CA 1
ATOM 555 C C . LEU A 1 79 ? -1.464 -15.963 -11.429 1.00 96.50 79 LEU A C 1
ATOM 557 O O . LEU A 1 79 ? -1.477 -15.579 -12.606 1.00 96.50 79 LEU A O 1
ATOM 561 N N . PRO A 1 80 ? -0.606 -15.464 -10.515 1.00 97.44 80 PRO A N 1
ATOM 562 C CA . PRO A 1 80 ? -0.291 -16.023 -9.191 1.00 97.44 80 PRO A CA 1
ATOM 563 C C . PRO A 1 80 ? -1.215 -15.626 -8.034 1.00 97.44 80 PRO A C 1
ATOM 565 O O . PRO A 1 80 ? -1.044 -16.166 -6.946 1.00 97.44 80 PRO A O 1
ATOM 568 N N . TYR A 1 81 ? -2.165 -14.710 -8.233 1.00 98.12 81 TYR A N 1
ATOM 569 C CA . TYR A 1 81 ? -3.033 -14.207 -7.166 1.00 98.12 81 TYR A CA 1
ATOM 570 C C . TYR A 1 81 ? -3.913 -15.320 -6.600 1.00 98.12 81 TYR A C 1
ATOM 572 O O . TYR A 1 81 ? -3.724 -15.752 -5.466 1.00 98.12 81 TYR A O 1
ATOM 580 N N . SER A 1 82 ? -4.849 -15.825 -7.399 1.00 98.25 82 SER A N 1
ATOM 581 C CA . SER A 1 82 ? -5.797 -16.850 -6.969 1.00 98.25 82 SER A CA 1
ATOM 582 C C . SER A 1 82 ? -6.251 -17.747 -8.120 1.00 98.25 82 SER A C 1
ATOM 584 O O . SER A 1 82 ? -6.185 -17.365 -9.291 1.00 98.25 82 SER A O 1
ATOM 586 N N . ASN A 1 83 ? -6.688 -18.963 -7.786 1.00 97.69 83 ASN A N 1
ATOM 587 C CA . ASN A 1 83 ? -7.490 -19.801 -8.675 1.00 97.69 83 ASN A CA 1
ATOM 588 C C . ASN A 1 83 ? -8.450 -20.720 -7.902 1.00 97.69 83 ASN A C 1
ATOM 590 O O . ASN A 1 83 ? -8.356 -20.851 -6.681 1.00 97.69 83 ASN A O 1
ATOM 594 N N . ASP A 1 84 ? -9.353 -21.391 -8.623 1.00 96.88 84 ASP A N 1
ATOM 595 C CA . ASP A 1 84 ? -10.381 -22.278 -8.054 1.00 96.88 84 ASP A CA 1
ATOM 596 C C . ASP A 1 84 ? -9.853 -23.571 -7.403 1.00 96.88 84 ASP A C 1
ATOM 598 O O . ASP A 1 84 ? -10.627 -24.321 -6.805 1.00 96.88 84 ASP A O 1
ATOM 602 N N . LYS A 1 85 ? -8.537 -23.798 -7.452 1.00 97.56 85 LYS A N 1
ATOM 603 C CA . LYS A 1 85 ? -7.838 -24.913 -6.804 1.00 97.56 85 LYS A CA 1
ATOM 604 C C . LYS A 1 85 ? -7.069 -24.519 -5.537 1.00 97.56 85 LYS A C 1
ATOM 606 O O . LYS A 1 85 ? -6.524 -25.400 -4.878 1.00 97.56 85 LYS A O 1
ATOM 611 N N . GLY A 1 86 ? -6.983 -23.229 -5.206 1.00 96.88 86 GLY A N 1
ATOM 612 C CA . GLY A 1 86 ? -6.205 -22.752 -4.057 1.00 96.88 86 GLY A CA 1
ATOM 613 C C . GLY A 1 86 ? -4.687 -22.691 -4.287 1.00 96.88 86 GLY A C 1
ATOM 614 O O . GLY A 1 86 ? -3.923 -22.736 -3.325 1.00 96.88 86 GLY A O 1
ATOM 615 N N . GLU A 1 87 ? -4.229 -22.622 -5.543 1.00 97.50 87 GLU A N 1
ATOM 616 C CA . GLU A 1 87 ? -2.799 -22.645 -5.909 1.00 97.50 87 GLU A CA 1
ATOM 617 C C . GLU A 1 87 ? -2.124 -21.252 -5.844 1.00 97.50 87 GLU A C 1
ATOM 619 O O . GLU A 1 87 ? -0.904 -21.167 -5.985 1.00 97.50 87 GLU A O 1
ATOM 624 N N . GLY A 1 88 ? -2.871 -20.154 -5.655 1.00 98.25 88 GLY A N 1
ATOM 625 C CA . GLY A 1 88 ? -2.342 -18.779 -5.667 1.00 98.25 88 GLY A CA 1
ATOM 626 C C . GLY A 1 88 ? -1.943 -18.217 -4.294 1.00 98.25 88 GLY A C 1
ATOM 627 O O . GLY A 1 88 ? -2.431 -18.667 -3.258 1.00 98.25 88 GLY A O 1
ATOM 628 N N . PHE A 1 89 ? -1.092 -17.186 -4.263 1.00 98.50 89 PHE A N 1
ATOM 629 C CA . PHE A 1 89 ? -0.621 -16.597 -3.002 1.00 98.50 89 PHE A CA 1
ATOM 630 C C . PHE A 1 89 ? -1.733 -15.898 -2.210 1.00 98.50 89 PHE A C 1
ATOM 632 O O . PHE A 1 89 ? -1.709 -15.910 -0.983 1.00 98.50 89 PHE A O 1
ATOM 639 N N . GLU A 1 90 ? -2.738 -15.321 -2.875 1.00 98.62 90 GLU A N 1
ATOM 640 C CA . GLU A 1 90 ? -3.913 -14.768 -2.194 1.00 98.62 90 GLU A CA 1
ATOM 641 C C . GLU A 1 90 ? -4.790 -15.874 -1.617 1.00 98.62 90 GLU A C 1
ATOM 643 O O . GLU A 1 90 ? -5.428 -15.650 -0.593 1.00 98.62 90 GLU A O 1
ATOM 648 N N . ASN A 1 91 ? -4.783 -17.076 -2.212 1.00 98.75 91 ASN A N 1
ATOM 649 C CA . ASN A 1 91 ? -5.410 -18.230 -1.577 1.00 98.75 91 ASN A CA 1
ATOM 650 C C . ASN A 1 91 ? -4.678 -18.598 -0.284 1.00 98.75 91 ASN A C 1
ATOM 652 O O . ASN A 1 91 ? -5.333 -18.807 0.729 1.00 98.75 91 ASN A O 1
ATOM 656 N N . LYS A 1 92 ? -3.338 -18.592 -0.282 1.00 98.62 92 LYS A N 1
ATOM 657 C CA . LYS A 1 92 ? -2.533 -18.917 0.911 1.00 98.62 92 LYS A CA 1
ATOM 658 C C . LYS A 1 92 ? -2.632 -17.870 2.016 1.00 98.62 92 LYS A C 1
ATOM 660 O O . LYS A 1 92 ? -2.741 -18.230 3.182 1.00 98.62 92 LYS A O 1
ATOM 665 N N . ILE A 1 93 ? -2.696 -16.589 1.658 1.00 98.62 93 ILE A N 1
ATOM 666 C CA . ILE A 1 93 ? -2.993 -15.510 2.611 1.00 98.62 93 ILE A CA 1
ATOM 667 C C . ILE A 1 93 ? -4.416 -15.661 3.172 1.00 98.62 93 ILE A C 1
ATOM 669 O O . ILE A 1 93 ? -4.624 -15.470 4.365 1.00 98.62 93 ILE A O 1
ATOM 673 N N . ALA A 1 94 ? -5.399 -16.028 2.345 1.00 98.69 94 ALA A N 1
ATOM 674 C CA . ALA A 1 94 ? -6.769 -16.230 2.805 1.00 98.69 94 ALA A CA 1
ATOM 675 C C . ALA A 1 94 ? -6.941 -17.474 3.696 1.00 98.69 94 ALA A C 1
ATOM 677 O O . ALA A 1 94 ? -7.691 -17.413 4.666 1.00 98.69 94 ALA A O 1
ATOM 678 N N . GLU A 1 95 ? -6.250 -18.573 3.383 1.00 98.50 95 GLU A N 1
ATOM 679 C CA . GLU A 1 95 ? -6.168 -19.782 4.217 1.00 98.50 95 GLU A CA 1
ATOM 680 C C . GLU A 1 95 ? -5.609 -19.433 5.606 1.00 98.50 95 GLU A C 1
ATOM 682 O O . GLU A 1 95 ? -6.282 -19.680 6.602 1.00 98.50 95 GLU A O 1
ATOM 687 N N . LEU A 1 96 ? -4.474 -18.726 5.669 1.00 98.50 96 LEU A N 1
ATOM 688 C CA . LEU A 1 96 ? -3.869 -18.245 6.919 1.00 98.50 96 LEU A CA 1
ATOM 689 C C . LEU A 1 96 ? -4.842 -17.412 7.775 1.00 98.50 96 LEU A C 1
ATOM 691 O O . LEU A 1 96 ? -4.928 -17.606 8.984 1.00 98.50 96 LEU A O 1
ATOM 695 N N . ILE A 1 97 ? -5.602 -16.499 7.161 1.00 98.06 97 ILE A N 1
ATOM 696 C CA . ILE A 1 97 ? -6.575 -15.660 7.886 1.00 98.06 97 ILE A CA 1
ATOM 697 C C . ILE A 1 97 ? -7.762 -16.491 8.382 1.00 98.06 97 ILE A C 1
ATOM 699 O O . ILE A 1 97 ? -8.298 -16.216 9.451 1.00 98.06 97 ILE A O 1
ATOM 703 N N . ALA A 1 98 ? -8.201 -17.489 7.612 1.00 97.75 98 ALA A N 1
ATOM 704 C CA . ALA A 1 98 ? -9.287 -18.380 8.008 1.00 97.75 98 ALA A CA 1
ATOM 705 C C . ALA A 1 98 ? -8.884 -19.255 9.209 1.00 97.75 98 ALA A C 1
ATOM 707 O O . ALA A 1 98 ? -9.676 -19.403 10.144 1.00 97.75 98 ALA A O 1
ATOM 708 N N . ASP A 1 99 ? -7.645 -19.756 9.203 1.00 97.88 99 ASP A N 1
ATOM 709 C CA . ASP A 1 99 ? -7.060 -20.539 10.292 1.00 97.88 99 ASP A CA 1
ATOM 710 C C . ASP A 1 99 ? -6.939 -19.712 11.584 1.00 97.88 99 ASP A C 1
ATOM 712 O O . ASP A 1 99 ? -7.406 -20.165 12.630 1.00 97.88 99 ASP A O 1
ATOM 716 N N . GLU A 1 100 ? -6.418 -18.480 11.512 1.00 96.19 100 GLU A N 1
ATOM 717 C CA . GLU A 1 100 ? -6.311 -17.570 12.671 1.00 96.19 100 GLU A CA 1
ATOM 718 C C . GLU A 1 100 ? -7.689 -17.168 13.231 1.00 96.19 100 GLU A C 1
ATOM 720 O O . GLU A 1 100 ? -7.911 -17.115 14.439 1.00 96.19 100 GLU A O 1
ATOM 725 N N . LEU A 1 101 ? -8.682 -16.972 12.360 1.00 94.19 101 LEU A N 1
ATOM 726 C CA . LEU A 1 101 ? -10.068 -16.742 12.780 1.00 94.19 101 LEU A CA 1
ATOM 727 C C . LEU A 1 101 ? -10.760 -18.003 13.334 1.00 94.19 101 LEU A C 1
ATOM 729 O O . LEU A 1 101 ? -11.850 -17.894 13.901 1.00 94.19 101 LEU A O 1
ATOM 733 N N . GLY A 1 102 ? -10.180 -19.193 13.151 1.00 97.25 102 GLY A N 1
ATOM 734 C CA . GLY A 1 102 ? -10.775 -20.472 13.537 1.00 97.25 102 GLY A CA 1
ATOM 735 C C . GLY A 1 102 ? -12.047 -20.833 12.758 1.00 97.25 102 GLY A C 1
ATOM 736 O O . GLY A 1 102 ? -12.919 -21.525 13.296 1.00 97.25 102 GLY A O 1
ATOM 737 N N . VAL A 1 103 ? -12.194 -20.356 11.515 1.00 96.50 103 VAL A N 1
ATOM 738 C CA . VAL A 1 103 ? -13.406 -20.534 10.690 1.00 96.50 103 VAL A CA 1
ATOM 739 C C . VAL A 1 103 ? -13.088 -21.102 9.302 1.00 96.50 103 VAL A C 1
ATOM 741 O O . VAL A 1 103 ? -12.048 -20.795 8.732 1.00 96.50 103 VAL A O 1
ATOM 744 N N . PRO A 1 104 ? -13.986 -21.895 8.686 1.00 97.19 104 PRO A N 1
ATOM 745 C CA . PRO A 1 104 ? -13.793 -22.365 7.316 1.00 97.19 104 PRO A CA 1
ATOM 746 C C . PRO A 1 104 ? -13.784 -21.210 6.303 1.00 97.19 104 PRO A C 1
ATOM 748 O O . PRO A 1 104 ? -14.503 -20.224 6.457 1.00 97.19 104 PRO A O 1
ATOM 751 N N . ILE A 1 105 ? -13.034 -21.371 5.213 1.00 96.75 105 ILE A N 1
ATOM 752 C CA . ILE A 1 105 ? -13.013 -20.439 4.079 1.00 96.75 105 ILE A CA 1
ATOM 753 C C . ILE A 1 105 ? -14.075 -20.790 3.020 1.00 96.75 105 ILE A C 1
ATOM 755 O O . ILE A 1 105 ? -14.297 -21.958 2.702 1.00 96.75 105 ILE A O 1
ATOM 759 N N . GLU A 1 106 ? -14.723 -19.777 2.438 1.00 97.12 106 GLU A N 1
ATOM 760 C CA . GLU A 1 106 ? -15.681 -19.919 1.332 1.00 97.12 106 GLU A CA 1
ATOM 761 C C . GLU A 1 106 ? -15.403 -18.869 0.241 1.00 97.12 106 GLU A C 1
ATOM 763 O O . GLU A 1 106 ? -15.364 -17.671 0.514 1.00 97.12 106 GLU A O 1
ATOM 768 N N . TYR A 1 107 ? -15.231 -19.290 -1.015 1.00 97.94 107 TYR A N 1
ATOM 769 C CA . TYR A 1 107 ? -14.891 -18.385 -2.119 1.00 97.94 107 TYR A CA 1
ATOM 770 C C . TYR A 1 107 ? -16.097 -18.023 -2.998 1.00 97.94 107 TYR A C 1
ATOM 772 O O . TYR A 1 107 ? -16.789 -18.889 -3.535 1.00 97.94 107 TYR A O 1
ATOM 780 N N . THR A 1 108 ? -16.284 -16.726 -3.252 1.00 97.62 108 THR A N 1
ATOM 781 C CA . THR A 1 108 ? -17.085 -16.225 -4.376 1.00 97.62 108 THR A CA 1
ATOM 782 C C . THR A 1 108 ? -16.171 -15.964 -5.568 1.00 97.62 108 THR A C 1
ATOM 784 O O . THR A 1 108 ? -15.518 -14.923 -5.655 1.00 97.62 108 THR A O 1
ATOM 787 N N . TRP A 1 109 ? -16.175 -16.905 -6.511 1.00 97.19 109 TRP A N 1
ATOM 788 C CA . TRP A 1 109 ? -15.414 -16.815 -7.754 1.00 97.19 109 TRP A CA 1
ATOM 789 C C . TRP A 1 109 ? -16.047 -15.851 -8.764 1.00 97.19 109 TRP A C 1
ATOM 791 O O . TRP A 1 109 ? -17.211 -16.009 -9.154 1.00 97.19 109 TRP A O 1
ATOM 801 N N . PHE A 1 110 ? -15.271 -14.872 -9.227 1.00 95.12 110 PHE A N 1
ATOM 802 C CA . PHE A 1 110 ? -15.623 -13.989 -10.342 1.00 95.12 110 PHE A CA 1
ATOM 803 C C . PHE A 1 110 ? -14.342 -13.443 -11.002 1.00 95.12 110 PHE A C 1
ATOM 805 O O . PHE A 1 110 ? -13.461 -13.003 -10.268 1.00 95.12 110 PHE A O 1
ATOM 812 N N . PRO A 1 111 ? -14.214 -13.419 -12.344 1.00 91.62 111 PRO A N 1
ATOM 813 C CA . PRO A 1 111 ? -13.027 -12.864 -13.001 1.00 91.62 111 PRO A CA 1
ATOM 814 C C . PRO A 1 111 ? -12.779 -11.403 -12.602 1.00 91.62 111 PRO A C 1
ATOM 816 O O . PRO A 1 111 ? -13.719 -10.603 -12.577 1.00 91.62 111 PRO A O 1
ATOM 819 N N . GLN A 1 112 ? -11.532 -11.033 -12.323 1.00 87.06 112 GLN A N 1
ATOM 820 C CA . GLN A 1 112 ? -11.105 -9.716 -11.837 1.00 87.06 112 GLN A CA 1
ATOM 821 C C . GLN A 1 112 ? -11.067 -8.678 -12.972 1.00 87.06 112 GLN A C 1
ATOM 823 O O . GLN A 1 112 ? -10.061 -8.044 -13.277 1.00 87.06 112 GLN A O 1
ATOM 828 N N . THR A 1 113 ? -12.217 -8.525 -13.621 1.00 87.38 113 THR A N 1
ATOM 829 C CA . THR A 1 113 ? -12.474 -7.669 -14.776 1.00 87.38 113 THR A CA 1
ATOM 830 C C . THR A 1 113 ? -13.545 -6.623 -14.437 1.00 87.38 113 THR A C 1
ATOM 832 O O . THR A 1 113 ? -13.943 -6.452 -13.277 1.00 87.38 113 THR A O 1
ATOM 835 N N . VAL A 1 114 ? -14.032 -5.896 -15.445 1.00 86.88 114 VAL A N 1
ATOM 836 C CA . VAL A 1 114 ? -15.075 -4.871 -15.287 1.00 86.88 114 VAL A CA 1
ATOM 837 C C . VAL A 1 114 ? -16.286 -5.438 -14.541 1.00 86.88 114 VAL A C 1
ATOM 839 O O . VAL A 1 114 ? -16.963 -6.353 -15.004 1.00 86.88 114 VAL A O 1
ATOM 842 N N . GLY A 1 115 ? -16.582 -4.847 -13.382 1.00 89.56 115 GLY A N 1
ATOM 843 C CA . GLY A 1 115 ? -17.721 -5.219 -12.547 1.00 89.56 115 GLY A CA 1
ATOM 844 C C . GLY A 1 115 ? -17.421 -6.181 -11.397 1.00 89.56 115 GLY A C 1
ATOM 845 O O . GLY A 1 115 ? -18.349 -6.412 -10.627 1.00 89.56 115 GLY A O 1
ATOM 846 N N . PHE A 1 116 ? -16.181 -6.667 -11.218 1.00 93.88 116 PHE A N 1
ATOM 847 C CA . PHE A 1 116 ? -15.787 -7.562 -10.112 1.00 93.88 116 PHE A CA 1
ATOM 848 C C . PHE A 1 116 ? -16.381 -7.131 -8.762 1.00 93.88 116 PHE A C 1
ATOM 850 O O . PHE A 1 116 ? -17.284 -7.794 -8.261 1.00 93.88 116 PHE A O 1
ATOM 857 N N . VAL A 1 117 ? -15.986 -5.960 -8.243 1.00 94.44 117 VAL A N 1
ATOM 858 C CA . VAL A 1 117 ? -16.434 -5.444 -6.932 1.00 94.44 117 VAL A CA 1
ATOM 859 C C . VAL A 1 117 ? -17.961 -5.379 -6.828 1.00 94.44 117 VAL A C 1
ATOM 861 O O . VAL A 1 117 ? -18.536 -5.794 -5.827 1.00 94.44 117 VAL A O 1
ATOM 864 N N . ARG A 1 118 ? -18.638 -4.904 -7.882 1.00 93.12 118 ARG A N 1
ATOM 865 C CA . ARG A 1 118 ? -20.105 -4.779 -7.927 1.00 93.12 118 ARG A CA 1
ATOM 866 C C . ARG A 1 118 ? -20.809 -6.138 -7.883 1.00 93.12 118 ARG A C 1
ATOM 868 O O . ARG A 1 118 ? -21.897 -6.231 -7.327 1.00 93.12 118 ARG A O 1
ATOM 875 N N . MET A 1 119 ? -20.226 -7.164 -8.500 1.00 94.75 119 MET A N 1
ATOM 876 C CA . MET A 1 119 ? -20.814 -8.501 -8.624 1.00 94.75 119 MET A CA 1
ATOM 877 C C . MET A 1 119 ? -20.397 -9.461 -7.498 1.00 94.75 119 MET A C 1
ATOM 879 O O . MET A 1 119 ? -20.944 -10.566 -7.424 1.00 94.75 119 MET A O 1
ATOM 883 N N . THR A 1 120 ? -19.460 -9.056 -6.633 1.00 96.00 120 THR A N 1
ATOM 884 C CA . THR A 1 120 ? -18.940 -9.836 -5.499 1.00 96.00 120 THR A CA 1
ATOM 885 C C . THR A 1 120 ? -19.186 -9.111 -4.165 1.00 96.00 120 THR A C 1
ATOM 887 O O . THR A 1 120 ? -20.251 -9.288 -3.566 1.00 96.00 120 THR A O 1
ATOM 890 N N . LEU A 1 121 ? -18.249 -8.264 -3.731 1.00 94.31 121 LEU A N 1
ATOM 891 C CA . LEU A 1 121 ? -18.225 -7.556 -2.446 1.00 94.31 121 LEU A CA 1
ATOM 892 C C . LEU A 1 121 ? -19.434 -6.623 -2.268 1.00 94.31 121 LEU A C 1
ATOM 894 O O . LEU A 1 121 ? -20.146 -6.701 -1.271 1.00 94.31 121 LEU A O 1
ATOM 898 N N . GLY A 1 122 ? -19.718 -5.792 -3.276 1.00 92.19 122 GLY A N 1
ATOM 899 C CA . GLY A 1 122 ? -20.852 -4.860 -3.310 1.00 92.19 122 GLY A CA 1
ATOM 900 C C . GLY A 1 122 ? -22.218 -5.523 -3.529 1.00 92.19 122 GLY A C 1
ATOM 901 O O . GLY A 1 122 ? -23.242 -4.850 -3.444 1.00 92.19 122 GLY A O 1
ATOM 902 N N . ALA A 1 123 ? -22.242 -6.833 -3.791 1.00 93.06 123 ALA A N 1
ATOM 903 C CA . ALA A 1 123 ? -23.444 -7.667 -3.782 1.00 93.06 123 ALA A CA 1
ATOM 904 C C . ALA A 1 123 ? -23.561 -8.516 -2.494 1.00 93.06 123 ALA A C 1
ATOM 906 O O . ALA A 1 123 ? -24.405 -9.409 -2.430 1.00 93.06 123 ALA A O 1
ATOM 907 N N . SER A 1 124 ? -22.697 -8.277 -1.498 1.00 92.25 124 SER A N 1
ATOM 908 C CA . SER A 1 124 ? -22.625 -8.984 -0.206 1.00 92.25 124 SER A CA 1
ATOM 909 C C . SER A 1 124 ? -22.493 -10.513 -0.302 1.00 92.25 124 SER A C 1
ATOM 911 O O . SER A 1 124 ? -22.872 -11.249 0.616 1.00 92.25 124 SER A O 1
ATOM 913 N N . ARG A 1 125 ? -21.934 -11.007 -1.416 1.00 93.81 125 ARG A N 1
ATOM 914 C CA . ARG A 1 125 ? -21.686 -12.443 -1.654 1.00 93.81 125 ARG A CA 1
ATOM 915 C C . ARG A 1 125 ? -20.441 -12.950 -0.917 1.00 93.81 125 ARG A C 1
ATOM 917 O O . ARG A 1 125 ? -20.353 -14.130 -0.603 1.00 93.81 125 ARG A O 1
ATOM 924 N N . CYS A 1 126 ? -19.519 -12.042 -0.626 1.00 95.69 126 CYS A N 1
ATOM 925 C CA . CYS A 1 126 ? -18.259 -12.245 0.080 1.00 95.69 126 CYS A CA 1
ATOM 926 C C . CYS A 1 126 ? -17.870 -10.947 0.803 1.00 95.69 126 CYS A C 1
ATOM 928 O O . CYS A 1 126 ? -18.445 -9.896 0.511 1.00 95.69 126 CYS A O 1
ATOM 930 N N . ASP A 1 127 ? -16.933 -11.031 1.746 1.00 95.88 127 ASP A N 1
ATOM 931 C CA . ASP A 1 127 ? -16.659 -10.020 2.779 1.00 95.88 127 ASP A CA 1
ATOM 932 C C . ASP A 1 127 ? -15.253 -9.419 2.715 1.00 95.88 127 ASP A C 1
ATOM 934 O O . ASP A 1 127 ? -14.997 -8.402 3.356 1.00 95.88 127 ASP A O 1
ATOM 938 N N . VAL A 1 128 ? -14.343 -10.022 1.947 1.00 97.31 128 VAL A N 1
ATOM 939 C CA . VAL A 1 128 ? -12.981 -9.510 1.764 1.00 97.31 128 VAL A CA 1
ATOM 940 C C . VAL A 1 128 ? -12.448 -9.804 0.360 1.00 97.31 128 VAL A C 1
ATOM 942 O O . VAL A 1 128 ? -12.651 -10.887 -0.187 1.00 97.31 128 VAL A O 1
ATOM 945 N N . VAL A 1 129 ? -11.755 -8.829 -0.224 1.00 98.44 129 VAL A N 1
ATOM 946 C CA . VAL A 1 129 ? -10.851 -8.964 -1.377 1.00 98.44 129 VAL A CA 1
ATOM 947 C C . VAL A 1 129 ? -9.430 -8.951 -0.820 1.00 98.44 129 VAL A C 1
ATOM 949 O O . VAL A 1 129 ? -9.092 -8.021 -0.088 1.00 98.44 129 VAL A O 1
ATOM 952 N N . ILE A 1 130 ? -8.606 -9.952 -1.140 1.00 98.44 130 ILE A N 1
ATOM 953 C CA . ILE A 1 130 ? -7.284 -10.111 -0.510 1.00 98.44 130 I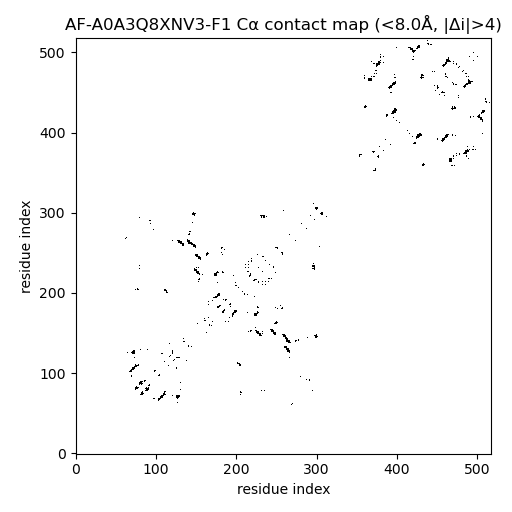LE A CA 1
ATOM 954 C C . ILE A 1 130 ? -6.297 -9.030 -0.972 1.00 98.44 130 ILE A C 1
ATOM 956 O O . ILE A 1 130 ? -5.779 -8.294 -0.137 1.00 98.44 130 ILE A O 1
ATOM 960 N N . GLY A 1 131 ? -6.069 -8.891 -2.282 1.00 95.56 131 GLY A N 1
ATOM 961 C CA . GLY A 1 131 ? -5.155 -7.893 -2.837 1.00 95.56 131 GLY A CA 1
ATOM 962 C C . GLY A 1 131 ? -5.857 -6.797 -3.635 1.00 95.56 131 GLY A C 1
ATOM 963 O O . GLY A 1 131 ? -6.500 -7.031 -4.659 1.00 95.56 131 GLY A O 1
ATOM 964 N N . VAL A 1 132 ? -5.687 -5.553 -3.194 1.00 94.38 132 VAL A N 1
ATOM 965 C CA . VAL A 1 132 ? -6.138 -4.350 -3.901 1.00 94.38 132 VAL A CA 1
ATOM 966 C C . VAL A 1 132 ? -5.191 -3.182 -3.617 1.00 94.38 132 VAL A C 1
ATOM 968 O O . VAL A 1 132 ? -4.734 -2.992 -2.491 1.00 94.38 132 VAL A O 1
ATOM 971 N N . ALA A 1 133 ? -4.897 -2.372 -4.640 1.00 91.56 133 ALA A N 1
ATOM 972 C CA . ALA A 1 133 ? -4.140 -1.135 -4.464 1.00 91.56 133 ALA A CA 1
ATOM 973 C C . ALA A 1 133 ? -4.813 -0.233 -3.415 1.00 91.56 133 ALA A C 1
ATOM 975 O O . ALA A 1 133 ? -6.003 0.062 -3.517 1.00 91.56 133 ALA A O 1
ATOM 976 N N . THR A 1 134 ? -4.055 0.190 -2.405 1.00 87.44 134 THR A N 1
ATOM 977 C CA . THR A 1 134 ? -4.550 1.062 -1.333 1.00 87.44 134 THR A CA 1
ATOM 978 C C . THR A 1 134 ? -5.065 2.385 -1.903 1.00 87.44 134 THR A C 1
ATOM 980 O O . THR A 1 134 ? -4.499 2.895 -2.870 1.00 87.44 134 THR A O 1
ATOM 983 N N . THR A 1 135 ? -6.111 2.933 -1.274 1.00 83.31 135 THR A N 1
ATOM 984 C CA . THR A 1 135 ? -6.949 4.053 -1.748 1.00 83.31 135 THR A CA 1
ATOM 985 C C . THR A 1 135 ? -7.810 3.702 -2.968 1.00 83.31 135 THR A C 1
ATOM 987 O O . THR A 1 135 ? -7.952 4.506 -3.888 1.00 83.31 135 THR A O 1
ATOM 990 N N . ASN A 1 136 ? -8.390 2.497 -2.993 1.00 83.31 136 ASN A N 1
ATOM 991 C CA . ASN A 1 136 ? -9.366 2.109 -4.013 1.00 83.31 136 ASN A CA 1
ATOM 992 C C . ASN A 1 136 ? -10.771 2.567 -3.602 1.00 83.31 136 ASN A C 1
ATOM 994 O O . ASN A 1 136 ? -11.408 1.937 -2.768 1.00 83.31 136 ASN A O 1
ATOM 998 N N . GLU A 1 137 ? -11.273 3.626 -4.234 1.00 87.31 137 GLU A N 1
ATOM 999 C CA . GLU A 1 137 ? -12.539 4.297 -3.889 1.00 87.31 137 GLU A CA 1
ATOM 1000 C C . GLU A 1 137 ? -13.799 3.404 -3.951 1.00 87.31 137 GLU A C 1
ATOM 1002 O O . GLU A 1 137 ? -14.862 3.795 -3.470 1.00 87.31 137 GLU A O 1
ATOM 1007 N N . LEU A 1 138 ? -13.718 2.198 -4.526 1.00 89.50 138 LEU A N 1
ATOM 1008 C CA . LEU A 1 138 ? -14.841 1.254 -4.576 1.00 89.50 138 LEU A CA 1
ATOM 1009 C C . LEU A 1 138 ? -15.033 0.451 -3.275 1.00 89.50 138 LEU A C 1
ATOM 1011 O O . LEU A 1 138 ? -16.030 -0.266 -3.162 1.00 89.50 138 LEU A O 1
ATOM 1015 N N . MET A 1 139 ? -14.097 0.519 -2.323 1.00 93.12 139 MET A N 1
ATOM 1016 C CA . MET A 1 139 ? -14.085 -0.309 -1.110 1.00 93.12 139 MET A CA 1
ATOM 1017 C C . MET A 1 139 ? -13.298 0.337 0.039 1.00 93.12 139 MET A C 1
ATOM 1019 O O . MET A 1 139 ? -12.406 1.150 -0.179 1.00 93.12 139 MET A O 1
ATOM 1023 N N . GLN A 1 140 ? -13.581 -0.071 1.273 1.00 92.81 140 GLN A N 1
ATOM 1024 C CA . GLN A 1 140 ? -12.796 0.340 2.435 1.00 92.81 140 GLN A CA 1
ATOM 1025 C C . GLN A 1 140 ? -11.519 -0.508 2.509 1.00 92.81 140 GLN A C 1
ATOM 1027 O O . GLN A 1 140 ? -11.572 -1.729 2.364 1.00 92.81 140 GLN A O 1
ATOM 1032 N N . ASN A 1 141 ? -10.360 0.126 2.710 1.00 91.88 141 ASN A N 1
ATOM 1033 C CA . ASN A 1 141 ? -9.070 -0.566 2.742 1.00 91.88 141 ASN A CA 1
ATOM 1034 C C . ASN A 1 141 ? -8.603 -0.909 4.169 1.00 91.88 141 ASN A C 1
ATOM 1036 O O . ASN A 1 141 ? -8.697 -0.096 5.098 1.00 91.88 141 ASN A O 1
ATOM 1040 N N . THR A 1 142 ? -7.997 -2.088 4.332 1.00 90.06 142 THR A N 1
ATOM 1041 C CA . THR A 1 142 ? -7.142 -2.374 5.497 1.00 90.06 142 THR A CA 1
ATOM 1042 C C . THR A 1 142 ? -5.840 -1.571 5.421 1.00 90.06 142 THR A C 1
ATOM 1044 O O . THR A 1 142 ? -5.572 -0.856 4.452 1.00 90.06 142 THR A O 1
ATOM 1047 N N . ASN A 1 143 ? -5.000 -1.695 6.443 1.00 88.38 143 ASN A N 1
ATOM 1048 C CA . ASN A 1 143 ? -3.618 -1.248 6.359 1.00 88.38 143 ASN A CA 1
ATOM 1049 C C . ASN A 1 143 ? -2.888 -2.018 5.235 1.00 88.38 143 ASN A C 1
ATOM 1051 O O . ASN A 1 143 ? -3.187 -3.195 4.998 1.00 88.38 143 ASN A O 1
ATOM 1055 N N . PRO A 1 144 ? -1.956 -1.372 4.514 1.00 87.62 144 PRO A N 1
ATOM 1056 C CA . PRO A 1 144 ? -1.204 -2.026 3.454 1.00 87.62 144 PRO A CA 1
ATOM 1057 C C . PRO A 1 144 ? -0.225 -3.051 4.027 1.00 87.62 144 PRO A C 1
ATOM 1059 O O . PRO A 1 144 ? 0.590 -2.715 4.885 1.00 87.62 144 PRO A O 1
ATOM 1062 N N . TYR A 1 145 ? -0.282 -4.282 3.521 1.00 84.56 145 TYR A N 1
ATOM 1063 C CA . TYR A 1 145 ? 0.541 -5.394 4.001 1.00 84.56 145 TYR A CA 1
ATOM 1064 C C . TYR A 1 145 ? 1.761 -5.674 3.108 1.00 84.56 145 TYR A C 1
ATOM 1066 O O . TYR A 1 145 ? 2.737 -6.250 3.582 1.00 84.56 145 TYR A O 1
ATOM 1074 N N . TYR A 1 146 ? 1.779 -5.180 1.863 1.00 87.38 146 TYR A N 1
ATOM 1075 C CA . TYR A 1 146 ? 3.005 -5.088 1.057 1.00 87.38 146 TYR A CA 1
ATOM 1076 C C . TYR A 1 146 ? 3.010 -3.893 0.094 1.00 87.38 146 TYR A C 1
ATOM 1078 O O . TYR A 1 146 ? 2.019 -3.175 -0.065 1.00 87.38 146 TYR A O 1
ATOM 1086 N N . ARG A 1 147 ? 4.158 -3.669 -0.553 1.00 89.12 147 ARG A N 1
ATOM 1087 C CA . ARG A 1 147 ? 4.356 -2.704 -1.641 1.00 89.12 147 ARG A CA 1
ATOM 1088 C C . ARG A 1 147 ? 5.079 -3.412 -2.782 1.00 89.12 147 ARG A C 1
ATOM 1090 O O . ARG A 1 147 ? 6.054 -4.114 -2.531 1.00 89.12 147 ARG A O 1
ATOM 1097 N N . ALA A 1 148 ? 4.608 -3.214 -4.006 1.00 89.94 148 ALA A N 1
ATOM 1098 C CA . ALA A 1 148 ? 5.207 -3.753 -5.226 1.00 89.94 148 ALA A CA 1
ATOM 1099 C C . ALA A 1 148 ? 5.318 -2.651 -6.298 1.00 89.94 148 ALA A C 1
ATOM 1101 O O . ALA A 1 148 ? 4.704 -1.589 -6.165 1.00 89.94 148 ALA A O 1
ATOM 1102 N N . ALA A 1 149 ? 6.097 -2.891 -7.354 1.00 92.25 149 ALA A N 1
ATOM 1103 C CA . ALA A 1 149 ? 6.289 -1.961 -8.468 1.00 92.25 149 ALA A CA 1
ATOM 1104 C C . ALA A 1 149 ? 6.037 -2.617 -9.828 1.00 92.25 149 ALA A C 1
ATOM 1106 O O . ALA A 1 149 ? 6.030 -3.841 -9.952 1.00 92.25 149 ALA A O 1
ATOM 1107 N N . TYR A 1 150 ? 5.837 -1.793 -10.858 1.00 95.88 150 TYR A N 1
ATOM 1108 C CA . TYR A 1 150 ? 6.069 -2.221 -12.233 1.00 95.88 150 TYR A CA 1
ATOM 1109 C C . TYR A 1 150 ? 7.565 -2.480 -12.431 1.00 95.88 150 TYR A C 1
ATOM 1111 O O . TYR A 1 150 ? 8.411 -1.731 -11.943 1.00 95.88 150 TYR A O 1
ATOM 1119 N N . MET A 1 151 ? 7.870 -3.556 -13.143 1.00 95.38 151 MET A N 1
ATOM 1120 C CA . MET A 1 151 ? 9.218 -4.057 -13.366 1.00 95.38 151 MET A CA 1
ATOM 1121 C C . MET A 1 151 ? 9.512 -4.082 -14.864 1.00 95.38 151 MET A C 1
ATOM 1123 O O . MET A 1 151 ? 8.621 -4.355 -15.671 1.00 95.38 151 MET A O 1
ATOM 1127 N N . ILE A 1 152 ? 10.765 -3.835 -15.224 1.00 96.75 152 ILE A N 1
ATOM 1128 C CA . ILE A 1 152 ? 11.314 -4.102 -16.549 1.00 96.75 152 ILE A CA 1
ATOM 1129 C C . ILE A 1 152 ? 11.837 -5.535 -16.527 1.00 96.75 152 ILE A C 1
ATOM 1131 O O . ILE A 1 152 ? 12.824 -5.804 -15.852 1.00 96.75 152 ILE A O 1
ATOM 1135 N N . VAL A 1 153 ? 11.173 -6.453 -17.225 1.00 97.62 153 VAL A N 1
ATOM 1136 C CA . VAL A 1 153 ? 11.633 -7.838 -17.413 1.00 97.62 153 VAL A CA 1
ATOM 1137 C C . VAL A 1 153 ? 12.452 -7.907 -18.695 1.00 97.62 153 VAL A C 1
ATOM 1139 O O . VAL A 1 153 ? 11.962 -7.461 -19.729 1.00 97.62 153 VAL A O 1
ATOM 1142 N N . HIS A 1 154 ? 13.661 -8.461 -18.655 1.00 97.62 154 HIS A N 1
ATOM 1143 C CA . HIS A 1 154 ? 14.537 -8.608 -19.823 1.00 97.62 154 HIS A CA 1
ATOM 1144 C C . HIS A 1 154 ? 15.429 -9.854 -19.723 1.00 97.62 154 HIS A C 1
ATOM 1146 O O . HIS A 1 154 ? 15.547 -10.486 -18.672 1.00 97.62 154 HIS A O 1
ATOM 1152 N N . ARG A 1 155 ? 16.078 -10.218 -20.831 1.00 97.06 155 ARG A N 1
ATOM 1153 C CA . ARG A 1 155 ? 17.107 -11.269 -20.851 1.00 97.06 155 ARG A CA 1
ATOM 1154 C C . ARG A 1 155 ? 18.392 -10.780 -20.174 1.00 97.06 155 ARG A C 1
ATOM 1156 O O . ARG A 1 155 ? 18.733 -9.601 -20.262 1.00 97.06 155 ARG A O 1
ATOM 1163 N N . ALA A 1 156 ? 19.133 -11.691 -19.541 1.00 93.12 156 ALA A N 1
ATOM 1164 C CA . ALA A 1 156 ? 20.366 -11.377 -18.808 1.00 93.12 156 ALA A CA 1
ATOM 1165 C C . ALA A 1 156 ? 21.543 -10.880 -19.680 1.00 93.12 156 ALA A C 1
ATOM 1167 O O . ALA A 1 156 ? 22.547 -10.416 -19.141 1.00 93.12 156 ALA A O 1
ATOM 1168 N N . ASP A 1 157 ? 21.454 -10.988 -21.010 1.00 92.56 157 ASP A N 1
ATOM 1169 C CA . ASP A 1 157 ? 22.434 -10.435 -21.954 1.00 92.56 157 ASP A CA 1
ATOM 1170 C C . ASP A 1 157 ? 22.192 -8.949 -22.280 1.00 92.56 157 ASP A C 1
ATOM 1172 O O . ASP A 1 157 ? 23.121 -8.256 -22.705 1.00 92.56 157 ASP A O 1
ATOM 1176 N N . LEU A 1 158 ? 20.982 -8.438 -22.026 1.00 92.19 158 LEU A N 1
ATOM 1177 C CA . LEU A 1 158 ? 20.669 -7.016 -22.089 1.00 92.19 158 LEU A CA 1
ATOM 1178 C C . LEU A 1 158 ? 21.092 -6.333 -20.783 1.00 92.19 158 LEU A C 1
ATOM 1180 O O . LEU A 1 158 ? 20.514 -6.573 -19.725 1.00 92.19 158 LEU A O 1
ATOM 1184 N N . VAL A 1 159 ? 22.089 -5.452 -20.867 1.00 87.12 159 VAL A N 1
ATOM 1185 C CA . VAL A 1 159 ? 22.550 -4.636 -19.736 1.00 87.12 159 VAL A CA 1
ATOM 1186 C C . VAL A 1 159 ? 21.863 -3.276 -19.787 1.00 87.12 159 VAL A C 1
ATOM 1188 O O . VAL A 1 159 ? 22.174 -2.459 -20.655 1.00 87.12 159 VAL A O 1
ATOM 1191 N N . LEU A 1 160 ? 20.956 -3.027 -18.844 1.00 87.44 160 LEU A N 1
ATOM 1192 C CA . LEU A 1 160 ? 20.322 -1.726 -18.650 1.00 87.44 160 LEU A CA 1
ATOM 1193 C C . LEU A 1 160 ? 21.113 -0.915 -17.603 1.00 87.44 160 LEU A C 1
ATOM 1195 O O . LEU A 1 160 ? 21.560 -1.478 -16.604 1.00 87.44 160 LEU A O 1
ATOM 1199 N N . PRO A 1 161 ? 21.342 0.396 -17.809 1.00 81.19 161 PRO A N 1
ATOM 1200 C CA . PRO A 1 161 ? 22.076 1.222 -16.847 1.00 81.19 161 PRO A CA 1
ATOM 1201 C C . PRO A 1 161 ? 21.207 1.647 -15.654 1.00 81.19 161 PRO A C 1
ATOM 1203 O O . PRO A 1 161 ? 21.727 1.903 -14.567 1.00 81.19 161 PRO A O 1
ATOM 1206 N N . SER A 1 162 ? 19.891 1.752 -15.859 1.00 85.94 162 SER A N 1
ATOM 1207 C CA . SER A 1 162 ? 18.876 1.966 -14.828 1.00 85.94 162 SER A CA 1
ATOM 1208 C C . SER A 1 162 ? 17.476 1.708 -15.399 1.00 85.94 162 SER A C 1
ATOM 1210 O O . SER A 1 162 ? 17.308 1.631 -16.614 1.00 85.94 162 SER A O 1
ATOM 1212 N N . GLY A 1 163 ? 16.455 1.688 -14.537 1.00 87.56 163 GLY A N 1
ATOM 1213 C CA . GLY A 1 163 ? 15.051 1.653 -14.958 1.00 87.56 163 GLY A CA 1
ATOM 1214 C C . GLY A 1 163 ? 14.446 2.977 -15.463 1.00 87.56 163 GLY A C 1
ATOM 1215 O O . GLY A 1 163 ? 13.220 3.060 -15.531 1.00 87.56 163 GLY A O 1
ATOM 1216 N N . ASP A 1 164 ? 15.237 4.024 -15.745 1.00 90.94 164 ASP A N 1
ATOM 1217 C CA . ASP A 1 164 ? 14.741 5.277 -16.355 1.00 90.94 164 ASP A CA 1
ATOM 1218 C C . ASP A 1 164 ? 14.738 5.165 -17.887 1.00 90.94 164 ASP A C 1
ATOM 1220 O O . ASP A 1 164 ? 15.792 5.040 -18.508 1.00 90.94 164 ASP A O 1
ATOM 1224 N N . LEU A 1 165 ? 13.553 5.236 -18.503 1.00 92.00 165 LEU A N 1
ATOM 1225 C CA . LEU A 1 165 ? 13.398 5.087 -19.957 1.00 92.00 165 LEU A CA 1
ATOM 1226 C C . LEU A 1 165 ? 13.807 6.349 -20.759 1.00 92.00 165 LEU A C 1
ATOM 1228 O O . LEU A 1 165 ? 13.654 6.357 -21.980 1.00 92.00 165 LEU A O 1
ATOM 1232 N N . ASP A 1 166 ? 14.316 7.394 -20.087 1.00 91.06 166 ASP A N 1
ATOM 1233 C CA . ASP A 1 166 ? 15.042 8.538 -20.688 1.00 91.06 166 ASP A CA 1
ATOM 1234 C C . ASP A 1 166 ? 16.442 8.124 -21.201 1.00 91.06 166 ASP A C 1
ATOM 1236 O O . ASP A 1 166 ? 17.084 8.877 -21.934 1.00 91.06 166 ASP A O 1
ATOM 1240 N N . ASP A 1 167 ? 16.958 6.953 -20.793 1.00 91.56 167 ASP A N 1
ATOM 1241 C CA . ASP A 1 167 ? 18.292 6.491 -21.190 1.00 91.56 167 ASP A CA 1
ATOM 1242 C C . ASP A 1 167 ? 18.322 5.988 -22.655 1.00 91.56 167 ASP A C 1
ATOM 1244 O O . ASP A 1 167 ? 17.485 5.162 -23.036 1.00 91.56 167 ASP A O 1
ATOM 1248 N N . PRO A 1 168 ? 19.312 6.398 -23.479 1.00 91.62 168 PRO A N 1
ATOM 1249 C CA . PRO A 1 168 ? 19.455 5.940 -24.867 1.00 91.62 168 PRO A CA 1
ATOM 1250 C C . PRO A 1 168 ? 19.564 4.417 -25.056 1.00 91.62 168 PRO A C 1
ATOM 1252 O O . PRO A 1 168 ? 19.390 3.928 -26.174 1.00 91.62 168 PRO A O 1
ATOM 1255 N N . ALA A 1 169 ? 19.837 3.645 -23.998 1.00 91.50 169 ALA A N 1
ATOM 1256 C CA . ALA A 1 169 ? 19.743 2.186 -24.020 1.00 91.50 169 ALA A CA 1
ATOM 1257 C C . ALA A 1 169 ? 18.345 1.677 -24.429 1.00 91.50 169 ALA A C 1
ATOM 1259 O O . ALA A 1 169 ? 18.247 0.585 -24.989 1.00 91.50 169 ALA A O 1
ATOM 1260 N N . PHE A 1 170 ? 17.281 2.459 -24.201 1.00 93.06 170 PHE A N 1
ATOM 1261 C CA . PHE A 1 170 ? 15.899 2.091 -24.528 1.00 93.06 170 PHE A CA 1
ATOM 1262 C C . PHE A 1 170 ? 15.454 2.473 -25.953 1.00 93.06 170 PHE A C 1
ATOM 1264 O O . PHE A 1 170 ? 14.487 1.892 -26.445 1.00 93.06 170 PHE A O 1
ATOM 1271 N N . ASP A 1 171 ? 16.177 3.361 -26.651 1.00 90.12 171 ASP A N 1
ATOM 1272 C CA . ASP A 1 171 ? 15.789 3.973 -27.944 1.00 90.12 171 ASP A CA 1
ATOM 1273 C C . ASP A 1 171 ? 15.489 2.989 -29.090 1.00 90.12 171 ASP A C 1
ATOM 1275 O O . ASP A 1 171 ? 14.907 3.381 -30.103 1.00 90.12 171 ASP A O 1
ATOM 1279 N N . ASN A 1 172 ? 15.943 1.738 -28.984 1.00 89.88 172 ASN A N 1
ATOM 1280 C CA . ASN A 1 172 ? 15.799 0.710 -30.021 1.00 89.88 172 ASN A CA 1
ATOM 1281 C C . ASN A 1 172 ? 15.205 -0.604 -29.480 1.00 89.88 172 ASN A C 1
ATOM 1283 O O . ASN A 1 172 ? 15.255 -1.620 -30.174 1.00 89.88 172 ASN A O 1
ATOM 1287 N N . LEU A 1 173 ? 14.703 -0.616 -28.238 1.00 95.00 173 LEU A N 1
ATOM 1288 C CA . LEU A 1 173 ? 14.188 -1.826 -27.600 1.00 95.00 173 LEU A CA 1
ATOM 1289 C C . LEU A 1 173 ? 12.715 -2.038 -27.935 1.00 95.00 173 LEU A C 1
ATOM 1291 O O . LEU A 1 173 ? 11.849 -1.205 -27.647 1.00 95.00 173 LEU A O 1
ATOM 1295 N N . ARG A 1 174 ? 12.401 -3.219 -28.462 1.00 97.06 174 ARG A N 1
ATOM 1296 C CA . ARG A 1 174 ? 11.022 -3.634 -28.703 1.00 97.06 174 ARG A CA 1
ATOM 1297 C C . ARG A 1 174 ? 10.374 -4.033 -27.380 1.00 97.06 174 ARG A C 1
ATOM 1299 O O . ARG A 1 174 ? 10.530 -5.167 -26.936 1.00 97.06 174 ARG A O 1
ATOM 1306 N N . MET A 1 175 ? 9.651 -3.109 -26.746 1.00 96.25 175 MET A N 1
ATOM 1307 C CA . MET A 1 175 ? 9.092 -3.308 -25.401 1.00 96.25 175 MET A CA 1
ATOM 1308 C C . MET A 1 175 ? 7.654 -3.851 -25.392 1.00 96.25 175 MET A C 1
ATOM 1310 O O . MET A 1 175 ?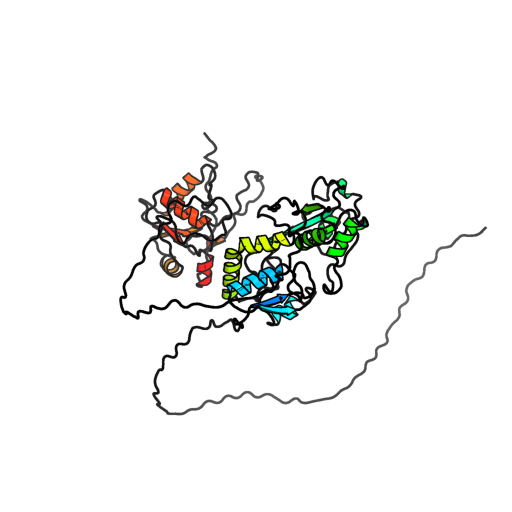 6.767 -3.292 -26.034 1.00 96.25 175 MET A O 1
ATOM 1314 N N . GLY A 1 176 ? 7.380 -4.897 -24.613 1.00 98.12 176 GLY A N 1
ATOM 1315 C CA . GLY A 1 176 ? 6.019 -5.346 -24.305 1.00 98.12 176 GLY A CA 1
ATOM 1316 C C . GLY A 1 176 ? 5.332 -4.443 -23.273 1.00 98.12 176 GLY A C 1
ATOM 1317 O O . GLY A 1 176 ? 5.872 -4.235 -22.187 1.00 98.12 176 GLY A O 1
ATOM 1318 N N . ILE A 1 177 ? 4.130 -3.931 -23.569 1.00 97.31 177 ILE A N 1
ATOM 1319 C CA . ILE A 1 177 ? 3.345 -3.081 -22.649 1.00 97.31 177 ILE A CA 1
ATOM 1320 C C . ILE A 1 177 ? 1.853 -3.438 -22.625 1.00 97.31 177 ILE A C 1
ATOM 1322 O O . ILE A 1 177 ? 1.290 -3.889 -23.622 1.00 97.31 177 ILE A O 1
ATOM 1326 N N . GLN A 1 178 ? 1.179 -3.131 -21.513 1.00 96.81 178 GLN A N 1
ATOM 1327 C CA . GLN A 1 178 ? -0.286 -3.121 -21.420 1.00 96.81 178 GLN A CA 1
ATOM 1328 C C . GLN A 1 178 ? -0.813 -1.674 -21.439 1.00 96.81 178 GLN A C 1
ATOM 1330 O O . GLN A 1 178 ? -0.610 -0.948 -20.459 1.00 96.81 178 GLN A O 1
ATOM 1335 N N . PRO A 1 179 ? -1.487 -1.213 -22.512 1.00 94.75 179 PRO A N 1
ATOM 1336 C CA . PRO A 1 179 ? -2.075 0.124 -22.562 1.00 94.75 179 PRO A CA 1
ATOM 1337 C C . PRO A 1 179 ? -3.050 0.375 -21.403 1.00 94.75 179 PRO A C 1
ATOM 1339 O O . PRO A 1 179 ? -3.858 -0.486 -21.060 1.00 94.75 179 PRO A O 1
ATOM 1342 N N . GLY A 1 180 ? -2.973 1.568 -20.807 1.00 91.00 180 GLY A N 1
ATOM 1343 C CA . GLY A 1 180 ? -3.730 1.930 -19.601 1.00 91.00 180 GLY A CA 1
ATOM 1344 C C . GLY A 1 180 ? -3.009 1.644 -18.277 1.00 91.00 180 GLY A C 1
ATOM 1345 O O . GLY A 1 180 ? -3.548 1.972 -17.226 1.00 91.00 180 GLY A O 1
ATOM 1346 N N . THR A 1 181 ? -1.797 1.077 -18.307 1.00 93.38 181 THR A N 1
ATOM 1347 C CA . THR A 1 181 ? -0.933 0.935 -17.119 1.00 93.38 181 THR A CA 1
ATOM 1348 C C . THR A 1 181 ? 0.062 2.100 -16.973 1.00 93.38 181 THR A C 1
ATOM 1350 O O . THR A 1 181 ? 0.449 2.703 -17.978 1.00 93.38 181 THR A O 1
ATOM 1353 N N . PRO A 1 182 ? 0.572 2.374 -15.755 1.00 92.31 182 PRO A N 1
ATOM 1354 C CA . PRO A 1 182 ? 1.689 3.296 -15.522 1.00 92.31 182 PRO A CA 1
ATOM 1355 C C . PRO A 1 182 ? 2.943 2.985 -16.356 1.00 92.31 182 PRO A C 1
ATOM 1357 O O . PRO A 1 182 ? 3.618 3.906 -16.818 1.00 92.31 182 PRO A O 1
ATOM 1360 N N . GLY A 1 183 ? 3.229 1.702 -16.615 1.00 91.69 183 GLY A N 1
ATOM 1361 C CA . GLY A 1 183 ? 4.316 1.288 -17.508 1.00 91.69 183 GLY A CA 1
ATOM 1362 C C . GLY A 1 183 ? 4.125 1.804 -18.937 1.00 91.69 183 GLY A C 1
ATOM 1363 O O . GLY A 1 183 ? 5.017 2.446 -19.492 1.00 91.69 183 GLY A O 1
ATOM 1364 N N . ALA A 1 184 ? 2.926 1.631 -19.501 1.00 93.38 184 ALA A N 1
ATOM 1365 C CA . ALA A 1 184 ? 2.584 2.194 -20.808 1.00 93.38 184 ALA A CA 1
ATOM 1366 C C . ALA A 1 184 ? 2.605 3.735 -20.817 1.00 93.38 184 ALA A C 1
ATOM 1368 O O . ALA A 1 184 ? 3.043 4.329 -21.800 1.00 93.38 184 ALA A O 1
ATOM 1369 N N . THR A 1 185 ? 2.192 4.393 -19.727 1.00 92.81 185 THR A N 1
ATOM 1370 C CA . THR A 1 185 ? 2.297 5.858 -19.577 1.00 92.81 185 THR A CA 1
ATOM 1371 C C . THR A 1 185 ? 3.753 6.333 -19.580 1.00 92.81 185 THR A C 1
ATOM 1373 O O . THR A 1 185 ? 4.059 7.348 -20.203 1.00 92.81 185 THR A O 1
ATOM 1376 N N . THR A 1 186 ? 4.662 5.590 -18.944 1.00 91.81 186 THR A N 1
ATOM 1377 C CA . THR A 1 186 ? 6.105 5.896 -18.918 1.00 91.81 186 THR A CA 1
ATOM 1378 C C . THR A 1 186 ? 6.709 5.771 -20.323 1.00 91.81 186 THR A C 1
ATOM 1380 O O . THR A 1 186 ? 7.323 6.718 -20.811 1.00 91.81 186 THR A O 1
ATOM 1383 N N . VAL A 1 187 ? 6.424 4.673 -21.036 1.00 92.62 187 VAL A N 1
ATOM 1384 C CA . VAL A 1 187 ? 6.814 4.463 -22.451 1.00 92.62 187 VAL A CA 1
ATOM 1385 C C . VAL A 1 187 ? 6.263 5.560 -23.367 1.00 92.62 187 VAL A C 1
ATOM 1387 O O . VAL A 1 187 ? 6.987 6.090 -24.210 1.00 92.62 187 VAL A O 1
ATOM 1390 N N . ALA A 1 188 ? 5.008 5.968 -23.166 1.00 91.81 188 ALA A N 1
ATOM 1391 C CA . ALA A 1 188 ? 4.396 7.081 -23.888 1.00 91.81 188 ALA A CA 1
ATOM 1392 C C . ALA A 1 188 ? 5.079 8.426 -23.624 1.00 91.81 188 ALA A C 1
ATOM 1394 O O . ALA A 1 188 ? 5.144 9.263 -24.526 1.00 91.81 188 ALA A O 1
ATOM 1395 N N . ARG A 1 189 ? 5.583 8.657 -22.407 1.00 91.75 189 ARG A N 1
ATOM 1396 C CA . ARG A 1 189 ? 6.202 9.935 -22.046 1.00 91.75 189 ARG A CA 1
ATOM 1397 C C . ARG A 1 189 ? 7.567 10.141 -22.689 1.00 91.75 189 ARG A C 1
ATOM 1399 O O . ARG A 1 189 ? 7.850 11.271 -23.082 1.00 91.75 189 ARG A O 1
ATOM 1406 N N . TYR A 1 190 ? 8.349 9.074 -22.821 1.00 91.38 190 TYR A N 1
ATOM 1407 C CA . TYR A 1 190 ? 9.681 9.099 -23.433 1.00 91.38 190 TYR A CA 1
ATOM 1408 C C . TYR A 1 190 ? 9.680 8.818 -24.949 1.00 91.38 190 TYR A C 1
ATOM 1410 O O . TYR A 1 190 ? 10.716 8.909 -25.592 1.00 91.38 190 TYR A O 1
ATOM 1418 N N . GLY A 1 191 ? 8.509 8.572 -25.553 1.00 91.06 191 GLY A N 1
ATOM 1419 C CA . GLY A 1 191 ? 8.351 8.473 -27.012 1.00 91.06 191 GLY A CA 1
ATOM 1420 C C . GLY A 1 191 ? 8.483 7.062 -27.595 1.00 91.06 191 GLY A C 1
ATOM 1421 O O . GLY A 1 191 ? 8.421 6.898 -28.810 1.00 91.06 191 GLY A O 1
ATOM 1422 N N . HIS A 1 192 ? 8.579 6.033 -26.751 1.00 91.38 192 HIS A N 1
ATOM 1423 C CA . HIS A 1 192 ? 8.893 4.654 -27.156 1.00 91.38 192 HIS A CA 1
ATOM 1424 C C . HIS A 1 192 ? 7.676 3.816 -27.613 1.00 91.38 192 HIS A C 1
ATOM 1426 O O . HIS A 1 192 ? 7.797 2.611 -27.832 1.00 91.38 192 HIS A O 1
ATOM 1432 N N . LEU A 1 193 ? 6.486 4.417 -27.772 1.00 90.81 193 LEU A N 1
ATOM 1433 C CA . LEU A 1 193 ? 5.257 3.684 -28.140 1.00 90.81 193 LEU A CA 1
ATOM 1434 C C . LEU A 1 193 ? 5.329 3.004 -29.510 1.00 90.81 193 LEU A C 1
ATOM 1436 O O . LEU A 1 193 ? 4.866 1.870 -29.637 1.00 90.81 193 LEU A O 1
ATOM 1440 N N . ASP A 1 194 ? 5.910 3.665 -30.515 1.00 89.44 194 ASP A N 1
ATOM 1441 C CA . ASP A 1 194 ? 5.942 3.171 -31.903 1.00 89.44 194 ASP A CA 1
ATOM 1442 C C . ASP A 1 194 ? 6.705 1.840 -32.049 1.00 89.44 194 ASP A C 1
ATOM 1444 O O . ASP A 1 194 ? 6.501 1.105 -33.016 1.00 89.44 194 ASP A O 1
ATOM 1448 N N . GLN A 1 195 ? 7.565 1.512 -31.079 1.00 87.31 195 GLN A N 1
ATOM 1449 C CA . GLN A 1 195 ? 8.369 0.287 -31.044 1.00 87.31 195 GLN A CA 1
ATOM 1450 C C . GLN A 1 195 ? 7.757 -0.812 -30.158 1.00 87.31 195 GLN A C 1
ATOM 1452 O O . GLN A 1 195 ? 8.260 -1.937 -30.125 1.00 87.31 195 GLN A O 1
ATOM 1457 N N . SER A 1 196 ? 6.670 -0.513 -29.443 1.00 94.75 196 SER A N 1
ATOM 1458 C CA . SER A 1 196 ? 6.124 -1.398 -28.414 1.00 94.75 196 SER A CA 1
ATOM 1459 C C . SER A 1 196 ? 5.166 -2.473 -28.958 1.00 94.75 196 SER A C 1
ATOM 1461 O O . SER A 1 196 ? 4.436 -2.270 -29.933 1.00 94.75 196 SER A O 1
ATOM 1463 N N . LYS A 1 197 ? 5.148 -3.651 -28.319 1.00 97.56 197 LYS A N 1
ATOM 1464 C CA . LYS A 1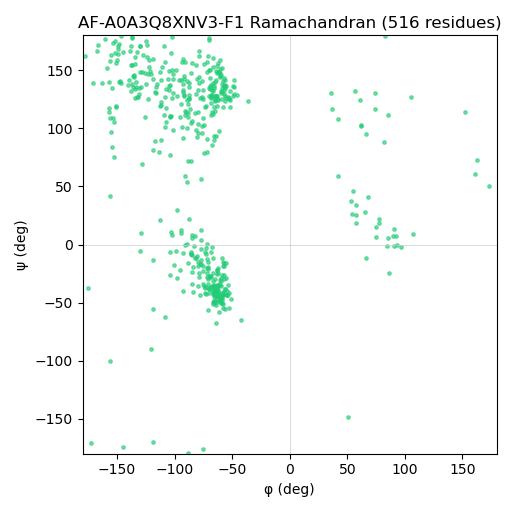 197 ? 4.130 -4.695 -28.532 1.00 97.56 197 LYS A CA 1
ATOM 1465 C C . LYS A 1 197 ? 3.036 -4.524 -27.479 1.00 97.56 197 LYS A C 1
ATOM 1467 O O . LYS A 1 197 ? 3.303 -4.583 -26.282 1.00 97.56 197 LYS A O 1
ATOM 1472 N N . HIS A 1 198 ? 1.802 -4.307 -27.926 1.00 96.94 198 HIS A N 1
ATOM 1473 C CA . HIS A 1 198 ? 0.662 -4.089 -27.038 1.00 96.94 198 HIS A CA 1
ATOM 1474 C C . HIS A 1 198 ? -0.012 -5.400 -26.625 1.00 96.94 198 HIS A C 1
ATOM 1476 O O . HIS A 1 198 ? -0.331 -6.238 -27.469 1.00 96.94 198 HIS A O 1
ATOM 1482 N N . TYR A 1 199 ? -0.325 -5.503 -25.337 1.00 97.62 199 TYR A N 1
ATOM 1483 C CA . TYR A 1 199 ? -1.061 -6.600 -24.721 1.00 97.62 199 TYR A CA 1
ATOM 1484 C C . TYR A 1 199 ? -2.355 -6.075 -24.088 1.00 97.62 199 TYR A C 1
ATOM 1486 O O . TYR A 1 199 ? -2.356 -4.972 -23.534 1.00 97.62 199 TYR A O 1
ATOM 1494 N N . PRO A 1 200 ? -3.476 -6.813 -24.144 1.00 95.00 200 PRO A N 1
ATOM 1495 C CA . PRO A 1 200 ? -4.708 -6.368 -23.507 1.00 95.00 200 PRO A CA 1
ATOM 1496 C C . PRO A 1 200 ? -4.543 -6.324 -21.978 1.00 95.00 200 PRO A C 1
ATOM 1498 O O . PRO A 1 200 ? -3.982 -7.233 -21.368 1.00 95.00 200 PRO A O 1
ATOM 1501 N N . LEU A 1 201 ? -5.033 -5.249 -21.354 1.00 92.44 201 LEU A N 1
ATOM 1502 C CA . LEU A 1 201 ? -5.077 -5.113 -19.893 1.00 92.44 201 LEU A CA 1
ATOM 1503 C C . LEU A 1 201 ? -6.320 -5.787 -19.295 1.00 92.44 201 LEU A C 1
ATOM 1505 O O . LEU A 1 201 ? -6.246 -6.437 -18.260 1.00 92.44 201 LEU A O 1
ATOM 1509 N N . ILE A 1 202 ? -7.466 -5.629 -19.961 1.00 90.00 202 ILE A N 1
ATOM 1510 C CA . ILE A 1 202 ? -8.761 -6.154 -19.522 1.00 90.00 202 ILE A CA 1
ATOM 1511 C C . ILE A 1 202 ? -9.096 -7.385 -20.364 1.00 90.00 202 ILE A C 1
ATOM 1513 O O . ILE A 1 202 ? -9.375 -7.260 -21.556 1.00 90.00 202 ILE A O 1
ATOM 1517 N N . VAL A 1 203 ? -9.067 -8.560 -19.736 1.00 91.44 203 VAL A N 1
ATOM 1518 C CA . VAL A 1 203 ? -9.333 -9.867 -20.360 1.00 91.44 203 VAL A CA 1
ATOM 1519 C C . VAL A 1 203 ? -10.223 -10.741 -19.472 1.00 91.44 203 VAL A C 1
ATOM 1521 O O . VAL A 1 203 ? -10.581 -10.348 -18.359 1.00 91.44 203 VAL A O 1
ATOM 1524 N N . ASP A 1 204 ? -10.572 -11.932 -19.961 1.00 91.00 204 ASP A N 1
ATOM 1525 C CA . ASP A 1 204 ? -11.034 -13.032 -19.117 1.00 91.00 204 ASP A CA 1
ATOM 1526 C C . ASP A 1 204 ? -9.816 -13.856 -18.674 1.00 91.00 204 ASP A C 1
ATOM 1528 O O . ASP A 1 204 ? -9.289 -14.680 -19.420 1.00 91.00 204 ASP A O 1
ATOM 1532 N N . THR A 1 205 ? -9.370 -13.617 -17.444 1.00 90.69 205 THR A N 1
ATOM 1533 C CA . THR A 1 205 ? -8.227 -14.260 -16.765 1.00 90.69 205 THR A CA 1
ATOM 1534 C C . THR A 1 205 ? -8.301 -15.787 -16.711 1.00 90.69 205 THR A C 1
ATOM 1536 O O . THR A 1 205 ? -7.293 -16.443 -16.457 1.00 90.69 205 THR A O 1
ATOM 1539 N N . ARG A 1 206 ? -9.470 -16.386 -16.959 1.00 89.62 206 ARG A N 1
ATOM 1540 C CA . ARG A 1 206 ? -9.641 -17.846 -17.057 1.00 89.62 206 ARG A CA 1
ATOM 1541 C C . ARG A 1 206 ? -9.151 -18.416 -18.391 1.00 89.62 206 ARG A C 1
ATOM 1543 O O . ARG A 1 206 ? -8.985 -19.628 -18.499 1.00 89.62 206 ARG A O 1
ATOM 1550 N N . ILE A 1 207 ? -8.976 -17.562 -19.399 1.00 90.94 207 ILE A N 1
ATOM 1551 C CA . ILE A 1 207 ? -8.634 -17.923 -20.779 1.00 90.94 207 ILE A CA 1
ATOM 1552 C C . ILE A 1 207 ? -7.290 -17.296 -21.157 1.00 90.94 207 ILE A C 1
ATOM 1554 O O . ILE A 1 207 ? -6.364 -18.012 -21.531 1.00 90.94 207 ILE A O 1
ATOM 1558 N N . ASP A 1 208 ? -7.176 -15.976 -21.018 1.00 92.94 208 ASP A N 1
ATOM 1559 C CA . ASP A 1 208 ? -6.030 -15.200 -21.488 1.00 92.94 208 ASP A CA 1
ATOM 1560 C C . ASP A 1 208 ? -5.085 -14.851 -20.331 1.00 92.94 208 ASP A C 1
ATOM 1562 O O . ASP A 1 208 ? -5.529 -14.497 -19.233 1.00 92.94 208 ASP A O 1
ATOM 1566 N N . LYS A 1 209 ? -3.767 -14.878 -20.577 1.00 94.88 209 LYS A N 1
ATOM 1567 C CA . LYS A 1 209 ? -2.740 -14.493 -19.590 1.00 94.88 209 LYS A CA 1
ATOM 1568 C C . LYS A 1 209 ? -1.748 -13.473 -20.160 1.00 94.88 209 LYS A C 1
ATOM 1570 O O . LYS A 1 209 ? -0.565 -13.776 -20.274 1.00 94.88 209 LYS A O 1
ATOM 1575 N N . PRO A 1 210 ? -2.166 -12.220 -20.420 1.00 96.25 210 PRO A N 1
ATOM 1576 C CA . PRO A 1 210 ? -1.333 -11.248 -21.128 1.00 96.25 210 PRO A CA 1
ATOM 1577 C C . PRO A 1 210 ? 0.032 -11.000 -20.472 1.00 96.25 210 PRO A C 1
ATOM 1579 O O . PRO A 1 210 ? 1.030 -10.908 -21.170 1.00 96.25 210 PRO A O 1
ATOM 1582 N N . ALA A 1 211 ? 0.105 -10.969 -19.136 1.00 96.38 211 ALA A N 1
ATOM 1583 C CA . ALA A 1 211 ? 1.369 -10.809 -18.413 1.00 96.38 211 ALA A CA 1
ATOM 1584 C C . ALA A 1 211 ? 2.288 -12.048 -18.477 1.00 96.38 211 ALA A C 1
ATOM 1586 O O . ALA A 1 211 ? 3.504 -11.891 -18.457 1.00 96.38 211 ALA A O 1
ATOM 1587 N N . ARG A 1 212 ? 1.731 -13.264 -18.600 1.00 97.69 212 ARG A N 1
ATOM 1588 C CA . ARG A 1 212 ? 2.507 -14.476 -18.918 1.00 97.69 212 ARG A CA 1
ATOM 1589 C C . ARG A 1 212 ? 3.089 -14.347 -20.317 1.00 97.69 212 ARG A C 1
ATOM 1591 O O . ARG A 1 212 ? 4.275 -14.574 -20.511 1.00 97.69 212 ARG A O 1
ATOM 1598 N N . ASP A 1 213 ? 2.242 -13.980 -21.272 1.00 98.50 213 ASP A N 1
ATOM 1599 C CA . ASP A 1 213 ? 2.605 -13.922 -22.684 1.00 98.50 213 ASP A CA 1
ATOM 1600 C C . ASP A 1 213 ? 3.658 -12.826 -22.932 1.00 98.50 213 ASP A C 1
ATOM 1602 O O . ASP A 1 213 ? 4.591 -13.048 -23.689 1.00 98.50 213 ASP A O 1
ATOM 1606 N N . MET A 1 214 ? 3.603 -11.705 -22.199 1.00 98.50 214 MET A N 1
ATOM 1607 C CA . MET A 1 214 ? 4.665 -10.687 -22.151 1.00 98.50 214 MET A CA 1
ATOM 1608 C C . MET A 1 214 ? 6.023 -11.235 -21.695 1.00 98.50 214 MET A C 1
ATOM 1610 O O . MET A 1 214 ? 7.040 -10.875 -22.277 1.00 98.50 214 MET A O 1
ATOM 1614 N N . VAL A 1 215 ? 6.059 -12.072 -20.653 1.00 98.56 215 VAL A N 1
ATOM 1615 C CA . VAL A 1 215 ? 7.311 -12.670 -20.152 1.00 98.56 215 VAL A CA 1
ATOM 1616 C C . VAL A 1 215 ? 7.808 -13.768 -21.102 1.00 98.56 215 VAL A C 1
ATOM 1618 O O . VAL A 1 215 ? 9.006 -13.848 -21.365 1.00 98.56 215 VAL A O 1
ATOM 1621 N N . GLN A 1 216 ? 6.895 -14.554 -21.682 1.00 98.62 216 GLN A N 1
ATOM 1622 C CA . GLN A 1 216 ? 7.202 -15.545 -22.718 1.00 98.62 216 GLN A CA 1
ATOM 1623 C C . GLN A 1 216 ? 7.860 -14.891 -23.941 1.00 98.62 216 GLN A C 1
ATOM 1625 O O . GLN A 1 216 ? 8.900 -15.351 -24.394 1.00 98.62 216 GLN A O 1
ATOM 1630 N N . ASP A 1 217 ? 7.314 -13.774 -24.422 1.00 98.75 217 ASP A N 1
ATOM 1631 C CA . ASP A 1 217 ? 7.862 -12.997 -25.538 1.00 98.75 217 ASP A CA 1
ATOM 1632 C C . ASP A 1 217 ? 9.290 -12.476 -25.292 1.00 98.75 217 ASP A C 1
ATOM 1634 O O . ASP A 1 217 ? 10.063 -12.315 -26.236 1.00 98.75 217 ASP A O 1
ATOM 1638 N N . VAL A 1 218 ? 9.652 -12.178 -24.039 1.00 98.62 218 VAL A N 1
ATOM 1639 C CA . VAL A 1 218 ? 11.018 -11.769 -23.668 1.00 98.62 218 VAL A CA 1
ATOM 1640 C C . VAL A 1 218 ? 11.972 -12.967 -23.694 1.00 98.62 218 VAL A C 1
ATOM 1642 O O . VAL A 1 218 ? 13.090 -12.832 -24.203 1.00 98.62 218 VAL A O 1
ATOM 1645 N N . ALA A 1 219 ? 11.530 -14.127 -23.193 1.00 98.19 219 ALA A N 1
ATOM 1646 C CA . ALA A 1 219 ? 12.286 -15.382 -23.237 1.00 98.19 219 ALA A CA 1
ATOM 1647 C C . ALA A 1 219 ? 12.506 -15.875 -24.680 1.00 98.19 219 ALA A C 1
ATOM 1649 O O . ALA A 1 219 ? 13.622 -16.242 -25.046 1.00 98.19 219 ALA A O 1
ATOM 1650 N N . ASP A 1 220 ? 11.465 -15.817 -25.514 1.00 98.25 220 ASP A N 1
ATOM 1651 C CA . ASP A 1 220 ? 11.489 -16.282 -26.906 1.00 98.25 220 ASP A CA 1
ATOM 1652 C C . ASP A 1 220 ? 12.234 -15.313 -27.850 1.00 98.25 220 ASP A C 1
ATOM 1654 O O . ASP A 1 220 ? 12.653 -15.706 -28.941 1.00 98.25 220 ASP A O 1
ATOM 1658 N N . GLY A 1 221 ? 12.431 -14.055 -27.436 1.00 97.44 221 GLY A N 1
ATOM 1659 C CA . GLY A 1 221 ? 13.111 -13.019 -28.223 1.00 97.44 221 GLY A CA 1
ATOM 1660 C C . GLY A 1 221 ? 12.202 -12.181 -29.132 1.00 97.44 221 GLY A C 1
ATOM 1661 O O . GLY A 1 221 ? 12.704 -11.366 -29.904 1.00 97.44 221 GLY A O 1
ATOM 1662 N N . ASP A 1 222 ? 10.880 -12.339 -29.033 1.00 98.00 222 ASP A N 1
ATOM 1663 C CA . ASP A 1 222 ? 9.877 -11.549 -29.770 1.00 98.00 222 ASP A CA 1
ATOM 1664 C C . ASP A 1 222 ? 9.751 -10.097 -29.251 1.00 98.00 222 ASP A C 1
ATOM 1666 O O . ASP A 1 222 ? 9.285 -9.201 -29.975 1.00 98.00 222 ASP A O 1
ATOM 1670 N N . THR A 1 223 ? 10.193 -9.854 -28.011 1.00 98.19 223 THR A N 1
ATOM 1671 C CA . THR A 1 223 ? 10.442 -8.528 -27.414 1.00 98.19 223 THR A CA 1
ATOM 1672 C C . THR A 1 223 ? 11.789 -8.513 -26.689 1.00 98.19 223 THR A C 1
ATOM 1674 O O . THR A 1 223 ? 12.280 -9.552 -26.250 1.00 98.19 223 THR A O 1
ATOM 1677 N N . ASP A 1 224 ? 12.403 -7.340 -26.543 1.00 97.50 224 ASP A N 1
ATOM 1678 C CA . ASP A 1 224 ? 13.681 -7.190 -25.829 1.00 97.50 224 ASP A CA 1
ATOM 1679 C C . ASP A 1 224 ? 13.494 -7.029 -24.322 1.00 97.50 224 ASP A C 1
ATOM 1681 O O . ASP A 1 224 ? 14.297 -7.524 -23.530 1.00 97.50 224 ASP A O 1
ATOM 1685 N N . ALA A 1 225 ? 12.404 -6.367 -23.938 1.00 97.38 225 ALA A N 1
ATOM 1686 C CA . ALA A 1 225 ? 11.984 -6.202 -22.558 1.00 97.38 225 ALA A CA 1
ATOM 1687 C C . ALA A 1 225 ? 10.453 -6.109 -22.460 1.00 97.38 225 ALA A C 1
ATOM 1689 O O . ALA A 1 225 ? 9.775 -5.827 -23.449 1.00 97.38 225 ALA A O 1
ATOM 1690 N N . ALA A 1 226 ? 9.892 -6.282 -21.267 1.00 98.06 226 ALA A N 1
ATOM 1691 C CA . ALA A 1 226 ? 8.468 -6.095 -21.001 1.00 98.06 226 ALA A CA 1
ATOM 1692 C C . ALA A 1 226 ? 8.231 -5.337 -19.688 1.00 98.06 226 ALA A C 1
ATOM 1694 O O . ALA A 1 226 ? 8.870 -5.618 -18.677 1.00 98.06 226 ALA A O 1
ATOM 1695 N N . LEU A 1 227 ? 7.281 -4.398 -19.692 1.00 97.19 227 LEU A N 1
ATOM 1696 C CA . LEU A 1 227 ? 6.890 -3.631 -18.507 1.00 97.19 227 LEU A CA 1
ATOM 1697 C C . LEU A 1 227 ? 5.715 -4.307 -17.805 1.00 97.19 227 LEU A C 1
ATOM 1699 O O . LEU A 1 227 ? 4.551 -4.062 -18.130 1.00 97.19 227 LEU A O 1
ATOM 1703 N N . VAL A 1 228 ? 6.032 -5.178 -16.852 1.00 97.56 228 VAL A N 1
ATOM 1704 C CA . VAL A 1 228 ? 5.080 -6.087 -16.202 1.00 97.56 228 VAL A CA 1
ATOM 1705 C C . VAL A 1 228 ? 4.894 -5.687 -14.738 1.00 97.56 228 VAL A C 1
ATOM 1707 O O . VAL A 1 228 ? 5.838 -5.296 -14.055 1.00 97.56 228 VAL A O 1
ATOM 1710 N N . TRP A 1 229 ? 3.668 -5.779 -14.223 1.00 97.06 229 TRP A N 1
ATOM 1711 C CA . TRP A 1 229 ? 3.400 -5.560 -12.800 1.00 97.06 229 TRP A CA 1
ATOM 1712 C C . TRP A 1 229 ? 4.100 -6.634 -11.946 1.00 97.06 229 TRP A C 1
ATOM 1714 O O . TRP A 1 229 ? 3.949 -7.829 -12.196 1.00 97.06 229 TRP A O 1
ATOM 1724 N N . GLY A 1 230 ? 4.872 -6.217 -10.942 1.00 96.00 230 GLY A N 1
ATOM 1725 C CA . GLY A 1 230 ? 5.879 -7.044 -10.267 1.00 96.00 230 GLY A CA 1
ATOM 1726 C C . GLY A 1 230 ? 5.436 -8.424 -9.764 1.00 96.00 230 GLY A C 1
ATOM 1727 O O . GLY A 1 230 ? 6.144 -9.390 -10.043 1.00 96.00 230 GLY A O 1
ATOM 1728 N N . PRO A 1 231 ? 4.287 -8.576 -9.073 1.00 96.44 231 PRO A N 1
ATOM 1729 C CA . PRO A 1 231 ? 3.813 -9.884 -8.620 1.00 96.44 231 PRO A CA 1
ATOM 1730 C C . PRO A 1 231 ? 3.573 -10.869 -9.775 1.00 96.44 231 PRO A C 1
ATOM 1732 O O . PRO A 1 231 ? 3.856 -12.053 -9.634 1.00 96.44 231 PRO A O 1
ATOM 1735 N N . LEU A 1 232 ? 3.099 -10.384 -10.930 1.00 97.38 232 LEU A N 1
ATOM 1736 C CA . LEU A 1 232 ? 2.958 -11.194 -12.145 1.00 97.38 232 LEU A CA 1
ATOM 1737 C C . LEU A 1 232 ? 4.324 -11.494 -12.770 1.00 97.38 232 LEU A C 1
ATOM 1739 O O . LEU A 1 232 ? 4.563 -12.625 -13.180 1.00 97.38 232 LEU A O 1
ATOM 1743 N N . ALA A 1 233 ? 5.208 -10.496 -12.828 1.00 96.94 233 ALA A N 1
ATOM 1744 C CA . ALA A 1 233 ? 6.541 -10.628 -13.408 1.00 96.94 233 ALA A CA 1
ATOM 1745 C C . ALA A 1 233 ? 7.354 -11.734 -12.717 1.00 96.94 233 ALA A C 1
ATOM 1747 O O . ALA A 1 233 ? 7.782 -12.680 -13.374 1.00 96.94 233 ALA A O 1
ATOM 1748 N N . GLY A 1 234 ? 7.499 -11.660 -11.391 1.00 95.56 234 GLY A N 1
ATOM 1749 C CA . GLY A 1 234 ? 8.317 -12.599 -10.621 1.00 95.56 234 GLY A CA 1
ATOM 1750 C C . GLY A 1 234 ? 7.837 -14.044 -10.708 1.00 95.56 234 GLY A C 1
ATOM 1751 O O . GLY A 1 234 ? 8.646 -14.946 -10.926 1.00 95.56 234 GLY A O 1
ATOM 1752 N N . TYR A 1 235 ? 6.522 -14.263 -10.635 1.00 97.25 235 TYR A N 1
ATOM 1753 C CA . TYR A 1 235 ? 5.951 -15.595 -10.806 1.00 97.25 235 TYR A CA 1
ATOM 1754 C C . TYR A 1 235 ? 6.174 -16.142 -12.219 1.00 97.25 235 TYR A C 1
ATOM 1756 O O . TYR A 1 235 ? 6.658 -17.260 -12.377 1.00 97.25 235 TYR A O 1
ATOM 1764 N N . TRP A 1 236 ? 5.855 -15.373 -13.266 1.00 97.81 236 TRP A N 1
ATOM 1765 C CA . TRP A 1 236 ? 5.990 -15.880 -14.634 1.00 97.81 236 TRP A CA 1
ATOM 1766 C C . TRP A 1 236 ? 7.451 -16.079 -15.051 1.00 97.81 236 TRP A C 1
ATOM 1768 O O . TRP A 1 236 ? 7.716 -17.012 -15.800 1.00 97.81 236 TRP A O 1
ATOM 1778 N N . ILE A 1 237 ? 8.404 -15.319 -14.499 1.00 97.44 237 ILE A N 1
ATOM 1779 C CA . ILE A 1 237 ? 9.845 -15.605 -14.630 1.00 97.44 237 ILE A CA 1
ATOM 1780 C C . ILE A 1 237 ? 10.168 -16.996 -14.064 1.00 97.44 237 ILE A C 1
ATOM 1782 O O . ILE A 1 237 ? 10.748 -17.817 -14.769 1.00 97.44 237 ILE A O 1
ATOM 1786 N N . GLN A 1 238 ? 9.725 -17.313 -12.840 1.00 95.44 238 GLN A N 1
ATOM 1787 C CA . GLN A 1 238 ? 9.940 -18.638 -12.236 1.00 95.44 238 GLN A CA 1
ATOM 1788 C C . GLN A 1 238 ? 9.309 -19.788 -13.041 1.00 95.44 238 GLN A C 1
ATOM 1790 O O . GLN A 1 238 ? 9.862 -20.885 -13.064 1.00 95.44 238 GLN A O 1
ATOM 1795 N N . GLN A 1 239 ? 8.156 -19.556 -13.681 1.00 96.00 239 GLN A N 1
ATOM 1796 C CA . GLN A 1 239 ? 7.433 -20.583 -14.447 1.00 96.00 239 GLN A CA 1
ATOM 1797 C C . GLN A 1 239 ? 7.915 -20.757 -15.899 1.00 96.00 239 GLN A C 1
ATOM 1799 O O . GLN A 1 239 ? 7.651 -21.805 -16.490 1.00 96.00 239 GLN A O 1
ATOM 1804 N N . ILE A 1 240 ? 8.549 -19.742 -16.499 1.00 97.69 240 ILE A N 1
ATOM 1805 C CA . ILE A 1 240 ? 8.916 -19.721 -17.928 1.00 97.69 240 ILE A CA 1
ATOM 1806 C C . ILE A 1 240 ? 10.426 -19.880 -18.107 1.00 97.69 240 ILE A C 1
ATOM 1808 O O . ILE A 1 240 ? 10.869 -20.852 -18.716 1.00 97.69 240 ILE A O 1
ATOM 1812 N N . ASP A 1 241 ? 11.208 -18.934 -17.585 1.00 96.25 241 ASP A N 1
ATOM 1813 C CA . ASP A 1 241 ? 12.666 -18.936 -17.680 1.00 96.25 241 ASP A CA 1
ATOM 1814 C C . ASP A 1 241 ? 13.287 -18.177 -16.487 1.00 96.25 241 ASP A C 1
ATOM 1816 O O . ASP A 1 241 ? 13.282 -16.941 -16.471 1.00 96.25 241 ASP A O 1
ATOM 1820 N N . PRO A 1 242 ? 13.868 -18.883 -15.497 1.00 94.12 242 PRO A N 1
ATOM 1821 C CA . PRO A 1 242 ? 14.493 -18.262 -14.332 1.00 94.12 242 PRO A CA 1
ATOM 1822 C C . PRO A 1 242 ? 15.826 -17.556 -14.647 1.00 94.12 242 PRO A C 1
ATOM 1824 O O . PRO A 1 242 ? 16.449 -17.022 -13.731 1.00 94.12 242 PRO A O 1
ATOM 1827 N N . ASN A 1 243 ? 16.288 -17.553 -15.904 1.00 94.38 243 ASN A N 1
ATOM 1828 C CA . ASN A 1 243 ? 17.436 -16.751 -16.344 1.00 94.38 243 ASN A CA 1
ATOM 1829 C C . ASN A 1 243 ? 17.046 -15.316 -16.743 1.00 94.38 243 ASN A C 1
ATOM 1831 O O . ASN A 1 243 ? 17.932 -14.496 -16.997 1.00 94.38 243 ASN A O 1
ATOM 1835 N N . LEU A 1 244 ? 15.748 -14.995 -16.811 1.00 95.94 244 LEU A N 1
ATOM 1836 C CA . LEU A 1 244 ? 15.292 -13.622 -17.006 1.00 95.94 244 LEU A CA 1
ATOM 1837 C C . LEU A 1 244 ? 15.581 -12.764 -15.770 1.00 95.94 244 LEU A C 1
ATOM 1839 O O . LEU A 1 244 ? 15.446 -13.197 -14.625 1.00 95.94 244 LEU A O 1
ATOM 1843 N N . VAL A 1 245 ? 15.943 -11.512 -16.023 1.00 93.19 245 VAL A N 1
ATOM 1844 C CA . VAL A 1 245 ? 16.189 -10.486 -15.010 1.00 93.19 245 VAL A CA 1
ATOM 1845 C C . VAL A 1 245 ? 14.964 -9.581 -14.935 1.00 93.19 245 VAL A C 1
ATOM 1847 O O . VAL A 1 245 ? 14.302 -9.339 -15.947 1.00 93.19 245 VAL A O 1
ATOM 1850 N N . MET A 1 246 ? 14.654 -9.063 -13.742 1.00 92.06 246 MET A N 1
ATOM 1851 C CA . MET A 1 246 ? 13.721 -7.947 -13.628 1.00 92.06 246 MET A CA 1
ATOM 1852 C C . MET A 1 246 ? 14.209 -6.844 -12.692 1.00 92.06 246 MET A C 1
ATOM 1854 O O . MET A 1 246 ? 14.644 -7.104 -11.569 1.00 92.06 246 MET A O 1
ATOM 1858 N N . GLU A 1 247 ? 14.084 -5.602 -13.150 1.00 90.69 247 GLU A N 1
ATOM 1859 C CA . GLU A 1 247 ? 14.529 -4.396 -12.447 1.00 90.69 247 GLU A CA 1
ATOM 1860 C C . GLU A 1 247 ? 13.351 -3.433 -12.210 1.00 90.69 247 GLU A C 1
ATOM 1862 O O . GLU A 1 247 ? 12.413 -3.420 -13.010 1.00 90.69 247 GLU A O 1
ATOM 1867 N N . PRO A 1 248 ? 13.334 -2.624 -11.133 1.00 90.44 248 PRO A N 1
ATOM 1868 C CA . PRO A 1 248 ? 12.254 -1.665 -10.908 1.00 90.44 248 PRO A CA 1
ATOM 1869 C C . PRO A 1 248 ? 12.190 -0.606 -12.013 1.00 90.44 248 PRO A C 1
ATOM 1871 O O . PRO A 1 248 ? 13.180 0.073 -12.289 1.00 90.44 248 PRO A O 1
ATOM 1874 N N . LEU A 1 249 ? 11.008 -0.416 -12.600 1.00 93.69 249 LEU A N 1
ATOM 1875 C CA . LEU A 1 249 ? 10.747 0.714 -13.489 1.00 93.69 249 LEU A CA 1
ATOM 1876 C C . LEU A 1 249 ? 10.826 2.023 -12.688 1.00 93.69 249 LEU A C 1
ATOM 1878 O O . LEU A 1 249 ? 10.313 2.097 -11.569 1.00 93.69 249 LEU A O 1
ATOM 1882 N N . GLN A 1 250 ? 11.410 3.074 -13.263 1.00 91.12 250 GLN A N 1
ATOM 1883 C CA . GLN A 1 250 ? 11.309 4.429 -12.719 1.00 91.12 250 GLN A CA 1
ATOM 1884 C C . GLN A 1 250 ? 10.115 5.165 -13.335 1.00 91.12 250 GLN A C 1
ATOM 1886 O O . GLN A 1 250 ? 9.808 5.017 -14.518 1.00 91.12 250 GLN A O 1
ATOM 1891 N N . ALA A 1 251 ? 9.424 5.972 -12.528 1.00 86.12 251 ALA A N 1
ATOM 1892 C CA . ALA A 1 251 ? 8.352 6.827 -13.027 1.00 86.12 251 ALA A CA 1
ATOM 1893 C C . ALA A 1 251 ? 8.929 7.929 -13.929 1.00 86.12 251 ALA A C 1
ATOM 1895 O O . ALA A 1 251 ? 9.922 8.566 -13.572 1.00 86.12 251 ALA A O 1
ATOM 1896 N N . ALA A 1 252 ? 8.278 8.200 -15.063 1.00 81.88 252 ALA A N 1
ATOM 1897 C CA . ALA A 1 252 ? 8.668 9.314 -15.918 1.00 81.88 252 ALA A CA 1
ATOM 1898 C C . ALA A 1 252 ? 8.542 10.657 -15.176 1.00 81.88 252 ALA A C 1
ATOM 1900 O O . ALA A 1 252 ? 7.666 10.862 -14.327 1.00 81.88 252 ALA A O 1
ATOM 1901 N N . ARG A 1 253 ? 9.404 11.621 -15.521 1.00 78.38 253 ARG A N 1
ATOM 1902 C CA . ARG A 1 253 ? 9.389 12.944 -14.874 1.00 78.38 253 ARG A CA 1
ATOM 1903 C C . ARG A 1 253 ? 8.018 13.616 -15.028 1.00 78.38 253 ARG A C 1
ATOM 1905 O O . ARG A 1 253 ? 7.573 13.922 -16.134 1.00 78.38 253 ARG A O 1
ATOM 1912 N N . GLY A 1 254 ? 7.364 13.870 -13.894 1.00 75.38 254 GLY A N 1
ATOM 1913 C CA . GLY A 1 254 ? 6.045 14.504 -13.836 1.00 75.38 254 GLY A CA 1
ATOM 1914 C C . GLY A 1 254 ? 4.859 13.587 -14.167 1.00 75.38 254 GLY A C 1
ATOM 1915 O O . GLY A 1 254 ? 3.794 14.110 -14.494 1.00 75.38 254 GLY A O 1
ATOM 1916 N N . THR A 1 255 ? 5.012 12.259 -14.107 1.00 75.69 255 THR A N 1
ATOM 1917 C CA . THR A 1 255 ? 3.888 11.306 -14.185 1.00 75.69 255 THR A CA 1
ATOM 1918 C C . THR A 1 255 ? 3.500 10.742 -12.819 1.00 75.69 255 THR A C 1
ATOM 1920 O O . THR A 1 255 ? 4.101 11.054 -11.793 1.00 75.69 255 THR A O 1
ATOM 1923 N N . GLU A 1 256 ? 2.472 9.895 -12.812 1.00 75.38 256 GLU A N 1
ATOM 1924 C CA . GLU A 1 256 ? 2.098 9.079 -11.659 1.00 75.38 256 GLU A CA 1
ATOM 1925 C C . GLU A 1 256 ? 3.228 8.123 -11.239 1.00 75.38 256 GLU A C 1
ATOM 1927 O O . GLU A 1 256 ? 4.108 7.777 -12.034 1.00 75.38 256 GLU A O 1
ATOM 1932 N N . ARG A 1 257 ? 3.170 7.679 -9.977 1.00 84.69 257 ARG A N 1
ATOM 1933 C CA . ARG A 1 257 ? 4.050 6.638 -9.430 1.00 84.69 257 ARG A CA 1
ATOM 1934 C C . ARG A 1 257 ? 3.857 5.309 -10.166 1.00 84.69 257 ARG A C 1
ATOM 1936 O O . ARG A 1 257 ? 2.749 4.973 -10.569 1.00 84.69 257 ARG A O 1
ATOM 1943 N N . VAL A 1 258 ? 4.929 4.528 -10.266 1.00 90.81 258 VAL A N 1
ATOM 1944 C CA . VAL A 1 258 ? 4.927 3.174 -10.857 1.00 90.81 258 VAL A CA 1
ATOM 1945 C C . VAL A 1 258 ? 4.971 2.070 -9.791 1.00 90.81 258 VAL A C 1
ATOM 1947 O O . VAL A 1 258 ? 5.132 0.893 -10.102 1.00 90.81 258 VAL A O 1
ATOM 1950 N N . ASP A 1 259 ? 4.786 2.446 -8.527 1.00 90.94 259 ASP A N 1
ATOM 1951 C CA . ASP A 1 259 ? 4.742 1.564 -7.370 1.00 90.94 259 ASP A CA 1
ATOM 1952 C C . ASP A 1 259 ? 3.458 1.768 -6.554 1.00 90.94 259 ASP A C 1
ATOM 1954 O O . ASP A 1 259 ? 2.893 2.865 -6.488 1.00 90.94 259 ASP A O 1
ATOM 1958 N N . TYR A 1 260 ? 2.977 0.691 -5.936 1.00 90.19 260 TYR A N 1
ATOM 1959 C CA . TYR A 1 260 ? 1.708 0.681 -5.219 1.00 90.19 260 TYR A CA 1
ATOM 1960 C C . TYR A 1 260 ? 1.814 -0.130 -3.935 1.00 90.19 260 TYR A C 1
ATOM 1962 O O . TYR A 1 260 ? 2.376 -1.226 -3.900 1.00 90.19 260 TYR A O 1
ATOM 1970 N N . ARG A 1 261 ? 1.230 0.423 -2.871 1.00 90.00 261 ARG A N 1
ATOM 1971 C CA . ARG A 1 261 ? 0.914 -0.314 -1.649 1.00 90.00 261 ARG A CA 1
ATOM 1972 C C . ARG A 1 261 ? -0.358 -1.121 -1.875 1.00 90.00 261 ARG A C 1
ATOM 1974 O O . ARG A 1 261 ? -1.286 -0.623 -2.514 1.00 90.00 261 ARG A O 1
ATOM 1981 N N . ILE A 1 262 ? -0.369 -2.347 -1.371 1.00 95.19 262 ILE A N 1
ATOM 1982 C CA . ILE A 1 262 ? -1.466 -3.299 -1.507 1.00 95.19 262 ILE A CA 1
ATOM 1983 C C . ILE A 1 262 ? -2.021 -3.605 -0.116 1.00 95.19 262 ILE A C 1
ATOM 1985 O O . ILE A 1 262 ? -1.277 -3.884 0.826 1.00 95.19 262 ILE A O 1
ATOM 1989 N N . SER A 1 263 ? -3.338 -3.522 -0.008 1.00 95.56 263 SER A N 1
ATOM 1990 C CA . SER A 1 263 ? -4.158 -3.762 1.181 1.00 95.56 263 SER A CA 1
ATOM 1991 C C . SER A 1 263 ? -5.298 -4.712 0.815 1.00 95.56 263 SER A C 1
ATOM 1993 O O . SER A 1 263 ? -5.538 -4.953 -0.367 1.00 95.56 263 SER A O 1
ATOM 1995 N N . MET A 1 264 ? -6.038 -5.201 1.805 1.00 98.25 264 MET A N 1
ATOM 1996 C CA . MET A 1 264 ? -7.320 -5.863 1.571 1.00 98.25 264 MET A CA 1
ATOM 1997 C C . MET A 1 264 ? -8.422 -4.830 1.325 1.00 98.25 264 MET A C 1
ATOM 1999 O O . MET A 1 264 ? -8.277 -3.639 1.638 1.00 98.25 264 MET A O 1
ATOM 2003 N N . GLY A 1 265 ? -9.526 -5.296 0.749 1.00 97.12 265 GLY A N 1
ATOM 2004 C CA . GLY A 1 265 ? -10.728 -4.515 0.480 1.00 97.12 265 GLY A CA 1
ATOM 2005 C C . GLY A 1 265 ? -11.962 -5.136 1.121 1.00 97.12 265 GLY A C 1
ATOM 2006 O O . GLY A 1 265 ? -12.277 -6.291 0.846 1.00 97.12 265 GLY A O 1
ATOM 2007 N N . ILE A 1 266 ? -12.675 -4.360 1.931 1.00 95.69 266 ILE A N 1
ATOM 2008 C CA . ILE A 1 266 ? -13.926 -4.737 2.611 1.00 95.69 266 ILE A CA 1
ATOM 2009 C C . ILE A 1 266 ? -15.033 -3.723 2.276 1.00 95.69 266 ILE A C 1
ATOM 2011 O O . ILE A 1 266 ? -14.780 -2.732 1.575 1.00 95.69 266 ILE A O 1
ATOM 2015 N N . ARG A 1 267 ? -16.279 -3.936 2.720 1.00 93.44 267 ARG A N 1
ATOM 2016 C CA . ARG A 1 267 ? -17.331 -2.932 2.479 1.00 93.44 267 ARG A CA 1
ATOM 2017 C C . ARG A 1 267 ? -17.139 -1.728 3.401 1.00 93.44 267 ARG A C 1
ATOM 2019 O O . ARG A 1 267 ? -16.541 -1.810 4.467 1.00 93.44 267 ARG A O 1
ATOM 2026 N N . HIS A 1 268 ? -17.662 -0.586 2.965 1.00 88.88 268 HIS A N 1
ATOM 2027 C CA . HIS A 1 268 ? -17.654 0.633 3.764 1.00 88.88 268 HIS A CA 1
ATOM 2028 C C . HIS A 1 268 ? -18.529 0.485 5.017 1.00 88.88 268 HIS A C 1
ATOM 2030 O O . HIS A 1 268 ? -19.670 0.034 4.914 1.00 88.88 268 HIS A O 1
ATOM 2036 N N . GLY A 1 269 ? -18.010 0.920 6.167 1.00 85.38 269 GLY A N 1
ATOM 2037 C CA . GLY A 1 269 ? -18.691 0.877 7.467 1.00 85.38 269 GLY A CA 1
ATOM 2038 C C . GLY A 1 269 ? -18.393 -0.369 8.309 1.00 85.38 269 GLY A C 1
ATOM 2039 O O . GLY A 1 269 ? -18.891 -0.470 9.425 1.00 85.38 269 GLY A O 1
ATOM 2040 N N . GLU A 1 270 ? -17.569 -1.294 7.816 1.00 84.94 270 GLU A N 1
ATOM 2041 C CA . GLU A 1 270 ? -17.178 -2.527 8.515 1.00 84.94 270 GLU A CA 1
ATOM 2042 C C . GLU A 1 270 ? -15.891 -2.298 9.331 1.00 84.94 270 GLU A C 1
ATOM 2044 O O . GLU A 1 270 ? -14.852 -2.906 9.079 1.00 84.94 270 GLU A O 1
ATOM 2049 N N . ASN A 1 271 ? -15.927 -1.350 10.273 1.00 84.88 271 ASN A N 1
ATOM 2050 C CA . ASN A 1 271 ? -14.732 -0.911 11.010 1.00 84.88 271 ASN A CA 1
ATOM 2051 C C . ASN A 1 271 ? -14.160 -2.015 11.914 1.00 84.88 271 ASN A C 1
ATOM 2053 O O . ASN A 1 271 ? -12.982 -2.337 11.783 1.00 84.88 271 ASN A O 1
ATOM 2057 N N . ASP A 1 272 ? -14.996 -2.667 12.727 1.00 85.44 272 ASP A N 1
ATOM 2058 C CA . ASP A 1 272 ? -14.599 -3.801 13.576 1.00 85.44 272 ASP A CA 1
ATOM 2059 C C . ASP A 1 272 ? -13.928 -4.914 12.743 1.00 85.44 272 ASP A C 1
ATOM 2061 O O . ASP A 1 272 ? -12.904 -5.477 13.134 1.00 85.44 272 ASP A O 1
ATOM 2065 N N . TRP A 1 273 ? -14.454 -5.177 11.538 1.00 88.94 273 TRP A N 1
ATOM 2066 C CA . TRP A 1 273 ? -13.865 -6.126 10.590 1.00 88.94 273 TRP A CA 1
ATOM 2067 C C . TRP A 1 273 ? -12.507 -5.662 10.069 1.00 88.94 273 TRP A C 1
ATOM 2069 O O . TRP A 1 273 ? -11.556 -6.444 10.004 1.00 88.94 273 TRP A O 1
ATOM 2079 N N . LYS A 1 274 ? -12.410 -4.376 9.704 1.00 87.44 274 LYS A N 1
ATOM 2080 C CA . LYS A 1 274 ? -11.164 -3.748 9.262 1.00 87.44 274 LYS A CA 1
ATOM 2081 C C . LYS A 1 274 ? -10.083 -3.938 10.307 1.00 87.44 274 LYS A C 1
ATOM 2083 O O . LYS A 1 274 ? -8.949 -4.214 9.930 1.00 87.44 274 LYS A O 1
ATOM 2088 N N . ASP A 1 275 ? -10.408 -3.748 11.578 1.00 83.44 275 ASP A N 1
ATOM 2089 C CA . ASP A 1 275 ? -9.433 -3.754 12.662 1.00 83.44 275 ASP A CA 1
ATOM 2090 C C . ASP A 1 275 ? -9.035 -5.165 13.080 1.00 83.44 275 ASP A C 1
ATOM 2092 O O . ASP A 1 275 ? -7.842 -5.407 13.272 1.00 83.44 275 ASP A O 1
ATOM 2096 N N . GLN A 1 276 ? -9.963 -6.125 13.047 1.00 89.62 276 GLN A N 1
ATOM 2097 C CA . GLN A 1 276 ? -9.623 -7.545 13.145 1.00 89.62 276 GLN A CA 1
ATOM 2098 C C . GLN A 1 276 ? -8.665 -7.978 12.019 1.00 89.62 276 GLN A C 1
ATOM 2100 O O . GLN A 1 276 ? -7.623 -8.571 12.291 1.00 89.62 276 GLN A O 1
ATOM 2105 N N . LEU A 1 277 ? -8.946 -7.613 10.761 1.00 91.12 277 LEU A N 1
ATOM 2106 C CA . LEU A 1 277 ? -8.028 -7.878 9.646 1.00 91.12 277 LEU A CA 1
ATOM 2107 C C . LEU A 1 277 ? -6.688 -7.139 9.796 1.00 91.12 277 LEU A C 1
ATOM 2109 O O . LEU A 1 277 ? -5.649 -7.703 9.460 1.00 91.12 277 LEU A O 1
ATOM 2113 N N . ASN A 1 278 ? -6.678 -5.899 10.303 1.00 83.38 278 ASN A N 1
ATOM 2114 C CA . ASN A 1 278 ? -5.438 -5.152 10.549 1.00 83.38 278 ASN A CA 1
ATOM 2115 C C . ASN A 1 278 ? -4.563 -5.843 11.607 1.00 83.38 278 ASN A C 1
ATOM 2117 O O . ASN A 1 278 ? -3.344 -5.814 11.459 1.00 83.38 278 ASN A O 1
ATOM 2121 N N . ALA A 1 279 ? -5.161 -6.454 12.637 1.00 78.75 279 ALA A N 1
ATOM 2122 C CA . ALA A 1 279 ? -4.440 -7.215 13.655 1.00 78.75 279 ALA A CA 1
ATOM 2123 C C . ALA A 1 279 ? -3.796 -8.481 13.061 1.00 78.75 279 ALA A C 1
ATOM 2125 O O . ALA A 1 279 ? -2.583 -8.646 13.164 1.00 78.75 279 ALA A O 1
ATOM 2126 N N . ILE A 1 280 ? -4.565 -9.297 12.330 1.00 88.56 280 ILE A N 1
ATOM 2127 C CA . ILE A 1 280 ? -4.069 -10.532 11.688 1.00 88.56 280 ILE A CA 1
ATOM 2128 C C . ILE A 1 280 ? -2.949 -10.226 10.678 1.00 88.56 280 ILE A C 1
ATOM 2130 O O . ILE A 1 280 ? -1.897 -10.863 10.690 1.00 88.56 280 ILE A O 1
ATOM 2134 N N . LEU A 1 281 ? -3.126 -9.197 9.837 1.00 82.62 281 LEU A N 1
ATOM 2135 C CA . LEU A 1 281 ? -2.117 -8.734 8.867 1.00 82.62 281 LEU A CA 1
ATOM 2136 C C . LEU A 1 281 ? -0.788 -8.298 9.504 1.00 82.62 281 LEU A C 1
ATOM 2138 O O . LEU A 1 281 ? 0.248 -8.265 8.836 1.00 82.62 281 LEU A O 1
ATOM 2142 N N . MET A 1 282 ? -0.843 -7.878 10.763 1.00 74.94 282 MET A N 1
ATOM 2143 C CA . MET A 1 282 ? 0.267 -7.317 11.519 1.00 74.94 282 MET A CA 1
ATOM 2144 C C . MET A 1 282 ? 0.998 -8.396 12.318 1.00 74.94 282 MET A C 1
ATOM 2146 O O . MET A 1 282 ? 2.228 -8.394 12.334 1.00 74.94 282 MET A O 1
ATOM 2150 N N . GLU A 1 283 ? 0.255 -9.328 12.914 1.00 78.38 283 GLU A N 1
ATOM 2151 C CA . GLU A 1 283 ? 0.776 -10.519 13.590 1.00 78.38 283 GLU A CA 1
ATOM 2152 C C . GLU A 1 283 ? 1.488 -11.450 12.598 1.00 78.38 283 GLU A C 1
ATOM 2154 O O . GLU A 1 283 ? 2.682 -11.718 12.736 1.00 78.38 283 GLU A O 1
ATOM 2159 N N . HIS A 1 284 ? 0.819 -11.810 11.502 1.00 88.31 284 HIS A N 1
ATOM 2160 C CA . HIS A 1 284 ? 1.355 -12.711 10.475 1.00 88.31 284 HIS A CA 1
ATOM 2161 C C . HIS A 1 284 ? 2.176 -12.016 9.385 1.00 88.31 284 HIS A C 1
ATOM 2163 O O . HIS A 1 284 ? 2.351 -12.544 8.283 1.00 88.31 284 HIS A O 1
ATOM 2169 N N . LYS A 1 285 ? 2.711 -10.817 9.649 1.00 81.62 285 LYS A N 1
ATOM 2170 C CA . LYS A 1 285 ? 3.434 -10.038 8.630 1.00 81.62 285 LYS A CA 1
ATOM 2171 C C . LYS A 1 285 ? 4.609 -10.810 8.014 1.00 81.62 285 LYS A C 1
ATOM 2173 O O . LYS A 1 285 ? 4.843 -10.698 6.811 1.00 81.62 285 LYS A O 1
ATOM 2178 N N . ALA A 1 286 ? 5.324 -11.590 8.827 1.00 79.38 286 ALA A N 1
ATOM 2179 C CA . ALA A 1 286 ? 6.448 -12.413 8.382 1.00 79.38 286 ALA A CA 1
ATOM 2180 C C . ALA A 1 286 ? 5.998 -13.602 7.513 1.00 79.38 286 ALA A C 1
ATOM 2182 O O . ALA A 1 286 ? 6.610 -13.861 6.477 1.00 79.38 286 ALA A O 1
ATOM 2183 N N . ASP A 1 287 ? 4.909 -14.275 7.891 1.00 86.56 287 ASP A N 1
ATOM 2184 C CA . ASP A 1 287 ? 4.349 -15.408 7.145 1.00 86.56 287 ASP A CA 1
ATOM 2185 C C . ASP A 1 287 ? 3.800 -14.953 5.788 1.00 86.56 287 ASP A C 1
ATOM 2187 O O . ASP A 1 287 ? 4.064 -15.569 4.755 1.00 86.56 287 ASP A O 1
ATOM 2191 N N . ILE A 1 288 ? 3.106 -13.812 5.766 1.00 87.50 288 ILE A N 1
ATOM 2192 C CA . ILE A 1 288 ? 2.594 -13.181 4.545 1.00 87.50 288 ILE A CA 1
ATOM 2193 C C . ILE A 1 288 ? 3.747 -12.763 3.621 1.00 87.50 288 ILE A C 1
ATOM 2195 O O . ILE A 1 288 ? 3.677 -13.003 2.415 1.00 87.50 288 ILE A O 1
ATOM 2199 N N . ASP A 1 289 ? 4.830 -12.188 4.155 1.00 84.06 289 ASP A N 1
ATOM 2200 C CA . ASP A 1 289 ? 6.020 -11.863 3.359 1.00 84.06 289 ASP A CA 1
ATOM 2201 C C . ASP A 1 289 ? 6.706 -13.120 2.805 1.00 84.06 289 ASP A C 1
ATOM 2203 O O . ASP A 1 289 ? 7.151 -13.103 1.656 1.00 84.06 289 ASP A O 1
ATOM 2207 N N . ALA A 1 290 ? 6.765 -14.212 3.573 1.00 86.06 290 ALA A N 1
ATOM 2208 C CA . ALA A 1 290 ? 7.308 -15.492 3.117 1.00 86.06 290 ALA A CA 1
ATOM 2209 C C . ALA A 1 290 ? 6.447 -16.116 2.004 1.00 86.06 290 ALA A C 1
ATOM 2211 O O . ALA A 1 290 ? 6.988 -16.561 0.987 1.00 86.06 290 ALA A O 1
ATOM 2212 N N . ILE A 1 291 ? 5.116 -16.072 2.141 1.00 93.38 291 ILE A N 1
ATOM 2213 C CA . ILE A 1 291 ? 4.171 -16.456 1.084 1.00 93.38 291 ILE A CA 1
ATOM 2214 C C . ILE A 1 291 ? 4.450 -15.626 -0.176 1.00 93.38 291 ILE A C 1
ATOM 2216 O O . ILE A 1 291 ? 4.746 -16.200 -1.221 1.00 93.38 291 ILE A O 1
ATOM 2220 N N . LEU A 1 292 ? 4.453 -14.292 -0.093 1.00 93.88 292 LEU A N 1
ATOM 2221 C CA . LEU A 1 292 ? 4.697 -13.416 -1.248 1.00 93.88 292 LEU A CA 1
ATOM 2222 C C . LEU A 1 292 ? 6.059 -13.694 -1.918 1.00 93.88 292 LEU A C 1
ATOM 2224 O O . LEU A 1 292 ? 6.140 -13.794 -3.145 1.00 93.88 292 LEU A O 1
ATOM 2228 N N . GLN A 1 293 ? 7.122 -13.885 -1.133 1.00 87.56 293 GLN A N 1
ATOM 2229 C CA . GLN A 1 293 ? 8.459 -14.205 -1.646 1.00 87.56 293 GLN A CA 1
ATOM 2230 C C . GLN A 1 293 ? 8.519 -15.570 -2.346 1.00 87.56 293 GLN A C 1
ATOM 2232 O O . GLN A 1 293 ? 9.192 -15.689 -3.371 1.00 87.56 293 GLN A O 1
ATOM 2237 N N . SER A 1 294 ? 7.789 -16.581 -1.859 1.00 91.56 294 SER A N 1
ATOM 2238 C CA . SER A 1 294 ? 7.755 -17.912 -2.489 1.00 91.56 294 SER A CA 1
ATOM 2239 C C . SER A 1 294 ? 7.165 -17.908 -3.909 1.00 91.56 294 SER A C 1
ATOM 2241 O O . SER A 1 294 ? 7.571 -18.723 -4.731 1.00 91.56 294 SER A O 1
ATOM 2243 N N . TYR A 1 295 ? 6.308 -16.931 -4.235 1.00 94.69 295 TYR A N 1
ATOM 2244 C CA . TYR A 1 295 ? 5.767 -16.693 -5.585 1.00 94.69 295 TYR A CA 1
ATOM 2245 C C . TYR A 1 295 ? 6.582 -15.653 -6.385 1.00 94.69 295 TYR A C 1
ATOM 2247 O O . TYR A 1 295 ? 6.143 -15.186 -7.436 1.00 94.69 295 TYR A O 1
ATOM 2255 N N . GLY A 1 296 ? 7.756 -15.250 -5.885 1.00 91.50 296 GLY A N 1
ATOM 2256 C CA . GLY A 1 296 ? 8.659 -14.311 -6.555 1.00 91.50 296 GLY A CA 1
ATOM 2257 C C . GLY A 1 296 ? 8.222 -12.844 -6.512 1.00 91.50 296 GLY A C 1
ATOM 2258 O O . GLY A 1 296 ? 8.746 -12.040 -7.282 1.00 91.50 296 GLY A O 1
ATOM 2259 N N . VAL A 1 297 ? 7.273 -12.463 -5.649 1.00 93.75 297 VAL A N 1
ATOM 2260 C CA . VAL A 1 297 ? 6.756 -11.087 -5.605 1.00 93.75 297 VAL A CA 1
ATOM 2261 C C . VAL A 1 297 ? 7.865 -10.102 -5.182 1.00 93.75 297 VAL A C 1
ATOM 2263 O O . VAL A 1 297 ? 8.421 -10.245 -4.091 1.00 93.75 297 VAL A O 1
ATOM 2266 N N . PRO A 1 298 ? 8.179 -9.063 -5.986 1.00 88.38 298 PRO A N 1
ATOM 2267 C CA . PRO A 1 298 ? 9.195 -8.075 -5.641 1.00 88.38 298 PRO A CA 1
ATOM 2268 C C . PRO A 1 298 ? 8.652 -7.108 -4.585 1.00 88.38 298 PRO A C 1
ATOM 2270 O O . PRO A 1 298 ? 7.876 -6.197 -4.887 1.00 88.38 298 PRO A O 1
ATOM 2273 N N . LEU A 1 299 ? 9.062 -7.317 -3.334 1.00 83.81 299 LEU A N 1
ATOM 2274 C CA . LEU A 1 299 ? 8.681 -6.480 -2.197 1.00 83.81 299 LEU A CA 1
ATOM 2275 C C . LEU A 1 299 ? 9.549 -5.216 -2.127 1.00 83.81 299 LEU A C 1
ATOM 2277 O O . LEU A 1 299 ? 10.781 -5.297 -2.142 1.00 83.81 299 LEU A O 1
ATOM 2281 N N . LEU A 1 300 ? 8.906 -4.053 -2.015 1.00 77.00 300 LEU A N 1
ATOM 2282 C CA . LEU A 1 300 ? 9.553 -2.749 -1.858 1.00 77.00 300 LEU A CA 1
ATOM 2283 C C . LEU A 1 300 ? 9.426 -2.229 -0.421 1.00 77.00 300 LEU A C 1
ATOM 2285 O O . LEU A 1 300 ? 8.374 -2.345 0.209 1.00 77.00 300 LEU A O 1
ATOM 2289 N N . ASP A 1 301 ? 10.478 -1.579 0.069 1.00 65.56 301 ASP A N 1
ATOM 2290 C CA . ASP A 1 301 ? 10.479 -0.866 1.344 1.00 65.56 301 ASP A CA 1
ATOM 2291 C C . ASP A 1 301 ? 9.713 0.471 1.257 1.00 65.56 301 ASP A C 1
ATOM 2293 O O . ASP A 1 301 ? 9.126 0.839 0.233 1.00 65.56 301 ASP A O 1
ATOM 2297 N N . ASN A 1 302 ? 9.712 1.246 2.344 1.00 59.06 302 ASN A N 1
ATOM 2298 C CA . ASN A 1 302 ? 9.071 2.563 2.362 1.00 59.06 302 ASN A CA 1
ATOM 2299 C C . ASN A 1 302 ? 9.809 3.632 1.527 1.00 59.06 302 ASN A C 1
ATOM 2301 O O . ASN A 1 302 ? 9.156 4.579 1.085 1.00 59.06 302 ASN A O 1
ATOM 2305 N N . ALA A 1 303 ? 11.099 3.457 1.228 1.00 54.19 303 ALA A N 1
ATOM 2306 C CA . ALA A 1 303 ? 11.862 4.309 0.312 1.00 54.19 303 ALA A CA 1
ATOM 2307 C C . ALA A 1 303 ? 11.638 3.949 -1.174 1.00 54.19 303 ALA A C 1
ATOM 2309 O O . ALA A 1 303 ? 11.984 4.735 -2.051 1.00 54.19 303 ALA A O 1
ATOM 2310 N N . GLY A 1 304 ? 11.007 2.807 -1.464 1.00 59.69 304 GLY A N 1
ATOM 2311 C CA . GLY A 1 304 ? 10.758 2.314 -2.823 1.00 59.69 304 GLY A CA 1
ATOM 2312 C C . GLY A 1 304 ? 11.876 1.418 -3.360 1.00 59.69 304 GLY A C 1
ATOM 2313 O O . GLY A 1 304 ? 11.917 1.136 -4.555 1.00 59.69 304 GLY A O 1
ATOM 2314 N N . LYS A 1 305 ? 12.783 0.963 -2.495 1.00 66.31 305 LYS A N 1
ATOM 2315 C CA . LYS A 1 305 ? 13.872 0.049 -2.837 1.00 66.31 305 LYS A CA 1
ATOM 2316 C C . LYS A 1 305 ? 13.427 -1.398 -2.618 1.00 66.31 305 LYS A C 1
ATOM 2318 O O . LYS A 1 305 ? 12.694 -1.681 -1.676 1.00 66.31 305 LYS A O 1
ATOM 2323 N N . LEU A 1 306 ? 13.893 -2.322 -3.459 1.00 69.75 306 LEU A N 1
ATOM 2324 C CA . LEU A 1 306 ? 13.671 -3.757 -3.253 1.00 69.75 306 LEU A CA 1
ATOM 2325 C C . LEU A 1 306 ? 14.262 -4.216 -1.908 1.00 69.75 306 LEU A C 1
ATOM 2327 O O . LEU A 1 306 ? 15.422 -3.927 -1.607 1.00 69.75 306 LEU A O 1
ATOM 2331 N N . ILE A 1 307 ? 13.461 -4.943 -1.123 1.00 60.53 307 ILE A N 1
ATOM 2332 C CA . ILE A 1 307 ? 13.823 -5.435 0.220 1.00 60.53 307 ILE A CA 1
ATOM 2333 C C . ILE A 1 307 ? 14.862 -6.567 0.147 1.00 60.53 307 ILE A C 1
ATOM 2335 O O . ILE A 1 307 ? 15.642 -6.749 1.080 1.00 60.53 307 ILE A O 1
ATOM 2339 N N . LEU A 1 308 ? 14.924 -7.291 -0.976 1.00 49.84 308 LEU A N 1
ATOM 2340 C CA . LEU A 1 308 ? 15.891 -8.361 -1.227 1.00 49.84 308 LEU A CA 1
ATOM 2341 C C . LEU A 1 308 ? 16.477 -8.251 -2.644 1.00 49.84 308 LEU A C 1
ATOM 2343 O O . LEU A 1 308 ? 15.741 -7.922 -3.579 1.00 49.84 308 LEU A O 1
ATOM 2347 N N . PRO A 1 309 ? 17.769 -8.574 -2.849 1.00 35.12 309 PRO A N 1
ATOM 2348 C CA . PRO A 1 309 ? 18.268 -8.896 -4.177 1.00 35.12 309 PRO A CA 1
ATOM 2349 C C . PRO A 1 309 ? 17.655 -10.231 -4.612 1.00 35.12 309 PRO A C 1
ATOM 2351 O O . PRO A 1 309 ? 17.778 -11.235 -3.907 1.00 35.12 309 PRO A O 1
ATOM 2354 N N . MET A 1 310 ? 17.020 -10.258 -5.783 1.00 34.66 310 MET A N 1
ATOM 2355 C CA . MET A 1 310 ? 16.507 -11.493 -6.375 1.00 34.66 310 MET A CA 1
ATOM 2356 C C . MET A 1 310 ? 17.660 -12.355 -6.888 1.00 34.66 310 MET A C 1
ATOM 2358 O O . MET A 1 310 ? 17.930 -12.425 -8.082 1.00 34.66 310 MET A O 1
ATOM 2362 N N . THR A 1 311 ? 18.312 -13.064 -5.972 1.00 28.11 311 THR A N 1
ATOM 2363 C CA . THR A 1 311 ? 18.826 -14.387 -6.318 1.00 28.11 311 THR A CA 1
ATOM 2364 C C . THR A 1 311 ? 17.630 -15.315 -6.189 1.00 28.11 311 THR A C 1
ATOM 2366 O O . THR A 1 311 ? 17.253 -15.673 -5.072 1.00 28.11 311 THR A O 1
ATOM 2369 N N . LEU A 1 312 ? 16.985 -15.642 -7.313 1.00 33.38 312 LEU A N 1
ATOM 2370 C CA . LEU A 1 312 ? 15.980 -16.703 -7.336 1.00 33.38 312 LEU A CA 1
ATOM 2371 C C . LEU A 1 312 ? 16.620 -17.948 -6.696 1.00 33.38 312 LEU A C 1
ATOM 2373 O O . LEU A 1 312 ? 17.715 -18.333 -7.125 1.00 33.38 312 LEU A O 1
ATOM 2377 N N . PRO A 1 313 ? 16.022 -18.548 -5.649 1.00 27.80 313 PRO A N 1
ATOM 2378 C CA . PRO A 1 313 ? 16.571 -19.770 -5.088 1.00 27.80 313 PRO A CA 1
ATOM 2379 C C . PRO A 1 313 ? 16.613 -20.825 -6.193 1.00 27.80 313 PRO A C 1
ATOM 2381 O O . PRO A 1 313 ? 15.655 -20.972 -6.956 1.00 27.80 313 PRO A O 1
ATOM 2384 N N . ALA A 1 314 ? 17.739 -21.538 -6.298 1.00 29.16 314 ALA A N 1
ATOM 2385 C CA . ALA A 1 314 ? 17.859 -22.656 -7.225 1.00 29.16 314 ALA A CA 1
ATOM 2386 C C . ALA A 1 314 ? 16.675 -23.608 -7.002 1.00 29.16 314 ALA A C 1
ATOM 2388 O O . ALA A 1 314 ? 16.350 -23.899 -5.850 1.00 29.16 314 ALA A O 1
ATOM 2389 N N . ALA A 1 315 ? 16.030 -24.005 -8.105 1.00 32.28 315 ALA A N 1
ATOM 2390 C CA . ALA A 1 315 ? 14.699 -24.607 -8.136 1.00 32.28 315 ALA A CA 1
ATOM 2391 C C . ALA A 1 315 ? 14.413 -25.532 -6.944 1.00 32.28 315 ALA A C 1
ATOM 2393 O O . ALA A 1 315 ? 15.138 -26.502 -6.720 1.00 32.28 315 ALA A O 1
ATOM 2394 N N . ALA A 1 316 ? 13.333 -25.239 -6.213 1.00 29.89 316 ALA A N 1
ATOM 2395 C CA . ALA A 1 316 ? 12.830 -26.144 -5.193 1.00 29.89 316 ALA A CA 1
ATOM 2396 C C . ALA A 1 316 ? 12.542 -27.507 -5.838 1.00 29.89 316 ALA A C 1
ATOM 2398 O O . ALA A 1 316 ? 11.785 -27.594 -6.809 1.00 29.89 316 ALA A O 1
ATOM 2399 N N . GLU A 1 317 ? 13.164 -28.564 -5.314 1.00 28.05 317 GLU A N 1
ATOM 2400 C CA . GLU A 1 317 ? 12.836 -29.929 -5.717 1.00 28.05 317 GLU A CA 1
ATOM 2401 C C . GLU A 1 317 ? 11.342 -30.185 -5.444 1.00 28.05 317 GLU A C 1
ATOM 2403 O O . GLU A 1 317 ? 10.815 -29.707 -4.433 1.00 28.05 317 GLU A O 1
ATOM 2408 N N . PRO A 1 318 ? 10.629 -30.897 -6.336 1.00 29.59 318 PRO A N 1
ATOM 2409 C CA . PRO A 1 318 ? 9.203 -31.131 -6.163 1.00 29.59 318 PRO A CA 1
ATOM 2410 C C . PRO A 1 318 ? 8.945 -31.878 -4.853 1.00 29.59 318 PRO A C 1
ATOM 2412 O O . PRO A 1 318 ? 9.597 -32.884 -4.563 1.00 29.59 318 PRO A O 1
ATOM 2415 N N . ALA A 1 319 ? 7.980 -31.381 -4.076 1.00 30.14 319 ALA A N 1
ATOM 2416 C CA . ALA A 1 319 ? 7.587 -31.978 -2.809 1.00 30.14 319 ALA A CA 1
ATOM 2417 C C . ALA A 1 319 ? 7.259 -33.468 -2.993 1.00 30.14 319 ALA A C 1
ATOM 2419 O O . ALA A 1 319 ? 6.431 -33.831 -3.830 1.00 30.14 319 ALA A O 1
ATOM 2420 N N . GLN A 1 320 ? 7.913 -34.326 -2.209 1.00 29.91 320 GLN A N 1
ATOM 2421 C CA . GLN A 1 320 ? 7.584 -35.747 -2.184 1.00 29.91 320 GLN A CA 1
ATOM 2422 C C . GLN A 1 320 ? 6.221 -35.943 -1.511 1.00 29.91 320 GLN A C 1
ATOM 2424 O O . GLN A 1 320 ? 5.953 -35.358 -0.460 1.00 29.91 320 GLN A O 1
ATOM 2429 N N . GLU A 1 321 ? 5.370 -36.769 -2.120 1.00 29.64 321 GLU A N 1
ATOM 2430 C CA . GLU A 1 321 ? 4.079 -37.155 -1.550 1.00 29.64 321 GLU A CA 1
ATOM 2431 C C . GLU A 1 321 ? 4.274 -37.880 -0.200 1.00 29.64 321 GLU A C 1
ATOM 2433 O O . GLU A 1 321 ? 5.244 -38.629 -0.039 1.00 29.64 321 GLU A O 1
ATOM 2438 N N . PRO A 1 322 ? 3.376 -37.688 0.784 1.00 32.94 322 PRO A N 1
ATOM 2439 C CA . PRO A 1 322 ? 3.422 -38.440 2.029 1.00 32.94 322 PRO A CA 1
ATOM 2440 C C . PRO A 1 322 ? 2.920 -39.875 1.803 1.00 32.94 322 PRO A C 1
ATOM 2442 O O . PRO A 1 322 ? 1.725 -40.100 1.622 1.00 32.94 322 PRO A O 1
ATOM 2445 N N . ASP A 1 323 ? 3.830 -40.850 1.851 1.00 33.22 323 ASP A N 1
ATOM 2446 C CA . ASP A 1 323 ? 3.480 -42.274 1.821 1.00 33.22 323 ASP A CA 1
ATOM 2447 C C . ASP A 1 323 ? 2.689 -42.685 3.082 1.00 33.22 323 ASP A C 1
ATOM 2449 O O . ASP A 1 323 ? 3.187 -42.647 4.211 1.00 33.22 323 ASP A O 1
ATOM 2453 N N . ASP A 1 324 ? 1.457 -43.143 2.866 1.00 33.16 324 ASP A N 1
ATOM 2454 C CA . ASP A 1 324 ? 0.569 -43.728 3.874 1.00 33.16 324 ASP A CA 1
ATOM 2455 C C . ASP A 1 324 ? 1.108 -45.083 4.3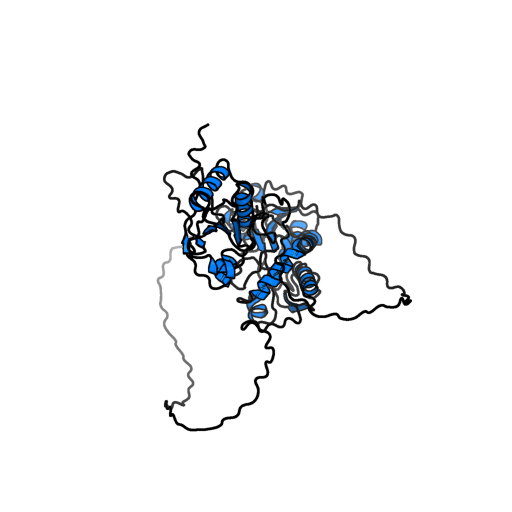84 1.00 33.16 324 ASP A C 1
ATOM 2457 O O . ASP A 1 324 ? 1.100 -46.079 3.654 1.00 33.16 324 ASP A O 1
ATOM 2461 N N . ALA A 1 325 ? 1.501 -45.179 5.664 1.00 30.83 325 ALA A N 1
ATOM 2462 C CA . ALA A 1 325 ? 1.747 -46.480 6.305 1.00 30.83 325 ALA A CA 1
ATOM 2463 C C . ALA A 1 325 ? 1.614 -46.508 7.846 1.00 30.83 325 ALA A C 1
ATOM 2465 O O . ALA A 1 325 ? 2.585 -46.348 8.581 1.00 30.83 325 ALA A O 1
ATOM 2466 N N . GLY A 1 326 ? 0.435 -46.922 8.326 1.00 27.61 326 GLY A N 1
ATOM 2467 C CA . GLY A 1 326 ? 0.336 -47.925 9.404 1.00 27.61 326 GLY A CA 1
ATOM 2468 C C . GLY A 1 326 ? 0.496 -47.459 10.859 1.00 27.61 326 GLY A C 1
ATOM 2469 O O . GLY A 1 326 ? 1.566 -47.571 11.452 1.00 27.61 326 GLY A O 1
ATOM 2470 N N . GLY A 1 327 ? -0.617 -47.060 11.479 1.00 25.34 327 GLY A N 1
ATOM 2471 C CA . GLY A 1 327 ? -0.661 -46.631 12.880 1.00 25.34 327 GLY A CA 1
ATOM 2472 C C . GLY A 1 327 ? -0.453 -47.699 13.967 1.00 25.34 327 GLY A C 1
ATOM 2473 O O . GLY A 1 327 ? -0.383 -48.904 13.726 1.00 25.34 327 GLY A O 1
ATOM 2474 N N . SER A 1 328 ? -0.423 -47.223 15.216 1.00 27.89 328 SER A N 1
ATOM 2475 C CA . SER A 1 328 ? -0.784 -47.998 16.413 1.00 27.89 328 SER A CA 1
ATOM 2476 C C . SER A 1 328 ? -1.189 -47.080 17.583 1.00 27.89 328 SER A C 1
ATOM 2478 O O . SER A 1 328 ? -0.380 -46.334 18.125 1.00 27.89 328 SER A O 1
ATOM 2480 N N . GLU A 1 329 ? -2.462 -47.152 17.980 1.00 25.14 329 GLU A N 1
ATOM 2481 C CA . GLU A 1 329 ? -2.995 -46.653 19.261 1.00 25.14 329 GLU A CA 1
ATOM 2482 C C . GLU A 1 329 ? -2.880 -47.748 20.363 1.00 25.14 329 GLU A C 1
ATOM 2484 O O . GLU A 1 329 ? -2.523 -48.889 20.058 1.00 25.14 329 GLU A O 1
ATOM 2489 N N . PRO A 1 330 ? -3.323 -47.518 21.618 1.00 39.09 330 PRO A N 1
ATOM 2490 C CA . PRO A 1 330 ? -2.876 -46.473 22.547 1.00 39.09 330 PRO A CA 1
ATOM 2491 C C . PRO A 1 330 ? -2.542 -47.073 23.939 1.00 39.09 330 PRO A C 1
ATOM 2493 O O . PRO A 1 330 ? -2.921 -48.206 24.243 1.00 39.09 330 PRO A O 1
ATOM 2496 N N . GLN A 1 331 ? -1.941 -46.305 24.860 1.00 29.08 331 GLN A N 1
ATOM 2497 C CA . GLN A 1 331 ? -1.993 -46.639 26.298 1.00 29.08 331 GLN A CA 1
ATOM 2498 C C . GLN A 1 331 ? -2.283 -45.429 27.194 1.00 29.08 331 GLN A C 1
ATOM 2500 O O . GLN A 1 331 ? -1.899 -44.300 26.908 1.00 29.08 331 GLN A O 1
ATOM 2505 N N . ALA A 1 332 ? -3.032 -45.699 28.267 1.00 26.38 332 ALA A N 1
ATOM 2506 C CA . ALA A 1 332 ? -3.688 -44.713 29.120 1.00 26.38 332 ALA A CA 1
ATOM 2507 C C . ALA A 1 332 ? -2.828 -44.248 30.311 1.00 26.38 332 ALA A C 1
ATOM 2509 O O . ALA A 1 332 ? -1.972 -44.985 30.797 1.00 26.38 332 ALA A O 1
ATOM 2510 N N . GLY A 1 333 ? -3.132 -43.051 30.830 1.00 25.19 333 GLY A N 1
ATOM 2511 C CA . GLY A 1 333 ? -2.371 -42.405 31.909 1.00 25.19 333 GLY A CA 1
ATOM 2512 C C . GLY A 1 333 ? -3.141 -41.371 32.745 1.00 25.19 333 GLY A C 1
ATOM 2513 O O . GLY A 1 333 ? -2.598 -40.326 33.059 1.00 25.19 333 GLY A O 1
ATOM 2514 N N . THR A 1 334 ? -4.399 -41.666 33.084 1.00 25.61 334 THR A N 1
ATOM 2515 C CA . THR A 1 334 ? -5.031 -41.376 34.394 1.00 25.61 334 THR A CA 1
ATOM 2516 C C . THR A 1 334 ? -4.784 -40.020 35.099 1.00 25.61 334 THR A C 1
ATOM 2518 O O . THR A 1 334 ? -3.784 -39.871 35.782 1.00 25.61 334 THR A O 1
ATOM 2521 N N . GLN A 1 335 ? -5.832 -39.172 35.111 1.00 27.83 335 GLN A N 1
ATOM 2522 C CA . GLN A 1 335 ? -6.295 -38.287 36.217 1.00 27.83 335 GLN A CA 1
ATOM 2523 C C . GLN A 1 335 ? -5.297 -37.254 36.808 1.00 27.83 335 GLN A C 1
ATOM 2525 O O . GLN A 1 335 ? -4.210 -37.581 37.251 1.00 27.83 335 GLN A O 1
ATOM 2530 N N . GLN A 1 336 ? -5.689 -35.986 36.985 1.00 26.81 336 GLN A N 1
ATOM 2531 C CA . GLN A 1 336 ? -6.581 -35.628 38.098 1.00 26.81 336 GLN A CA 1
ATOM 2532 C C . GLN A 1 336 ? -7.373 -34.323 37.872 1.00 26.81 336 GLN A C 1
ATOM 2534 O O . GLN A 1 336 ? -6.845 -33.325 37.394 1.00 26.81 336 GLN A O 1
ATOM 2539 N N . ARG A 1 337 ? -8.651 -34.339 38.276 1.00 27.86 337 ARG A N 1
ATOM 2540 C CA . ARG A 1 337 ? -9.522 -33.161 38.444 1.00 27.86 337 ARG A CA 1
ATOM 2541 C C . ARG A 1 337 ? -9.466 -32.709 39.907 1.00 27.86 337 ARG A C 1
ATOM 2543 O O . ARG A 1 337 ? -9.553 -33.551 40.799 1.00 27.86 337 ARG A O 1
ATOM 2550 N N . SER A 1 338 ? -9.468 -31.401 40.141 1.00 27.62 338 SER A N 1
ATOM 2551 C CA . SER A 1 338 ? -9.926 -30.788 41.395 1.00 27.62 338 SER A CA 1
ATOM 2552 C C . SER A 1 338 ? -10.723 -29.522 41.083 1.00 27.62 338 SER A C 1
ATOM 2554 O O . SER A 1 338 ? -10.412 -28.815 40.128 1.00 27.62 338 SER A O 1
ATOM 2556 N N . GLU A 1 339 ? -11.786 -29.284 41.843 1.00 30.12 339 GLU A N 1
ATOM 2557 C CA . GLU A 1 339 ? -12.836 -28.314 41.521 1.00 30.12 339 GLU A CA 1
ATOM 2558 C C . GLU A 1 339 ? -12.700 -27.004 42.312 1.00 30.12 339 GLU A C 1
ATOM 2560 O O . GLU A 1 339 ? -12.232 -27.010 43.444 1.00 30.12 339 GLU A O 1
ATOM 2565 N N . ILE A 1 340 ? -13.156 -25.914 41.682 1.00 31.23 340 ILE A N 1
ATOM 2566 C CA . ILE A 1 340 ? -13.921 -24.779 42.238 1.00 31.23 340 ILE A CA 1
ATOM 2567 C C . ILE A 1 340 ? -13.576 -24.306 43.670 1.00 31.23 340 ILE A C 1
ATOM 2569 O O . ILE A 1 340 ? -13.911 -24.953 44.661 1.00 31.23 340 ILE A O 1
ATOM 2573 N N . GLY A 1 341 ? -13.108 -23.058 43.764 1.00 24.53 341 GLY A N 1
ATOM 2574 C CA . GLY A 1 341 ? -13.254 -22.181 44.932 1.00 24.53 341 GLY A CA 1
ATOM 2575 C C . GLY A 1 341 ? -13.647 -20.775 44.459 1.00 24.53 341 GLY A C 1
ATOM 2576 O O . GLY A 1 341 ? -13.107 -20.311 43.456 1.00 24.53 341 GLY A O 1
ATOM 2577 N N . SER A 1 342 ? -14.617 -20.136 45.116 1.00 27.95 342 SER A N 1
ATOM 2578 C CA . SER A 1 342 ? -15.201 -18.846 44.716 1.00 27.95 342 SER A CA 1
ATOM 2579 C C . SER A 1 342 ? -14.707 -17.658 45.554 1.00 27.95 342 SER A C 1
ATOM 2581 O O . SER A 1 342 ? -14.209 -17.840 46.660 1.00 27.95 342 SER A O 1
ATOM 2583 N N . GLU A 1 343 ? -14.960 -16.456 45.016 1.00 27.36 343 GLU A N 1
ATOM 2584 C CA . GLU A 1 343 ? -15.005 -15.142 45.691 1.00 27.36 343 GLU A CA 1
ATOM 2585 C C . GLU A 1 343 ? -13.675 -14.494 46.124 1.00 27.36 343 GLU A C 1
ATOM 2587 O O . GLU A 1 343 ? -12.840 -15.079 46.807 1.00 27.36 343 GLU A O 1
ATOM 2592 N N . GLY A 1 344 ? -13.513 -13.218 45.746 1.00 25.36 344 GLY A N 1
ATOM 2593 C CA . GLY A 1 344 ? -12.328 -12.412 46.047 1.00 25.36 344 GLY A CA 1
ATOM 2594 C C . GLY A 1 344 ? -12.189 -11.185 45.142 1.00 25.36 344 GLY A C 1
ATOM 2595 O O . GLY A 1 344 ? -11.221 -11.086 44.400 1.00 25.36 344 GLY A O 1
ATOM 259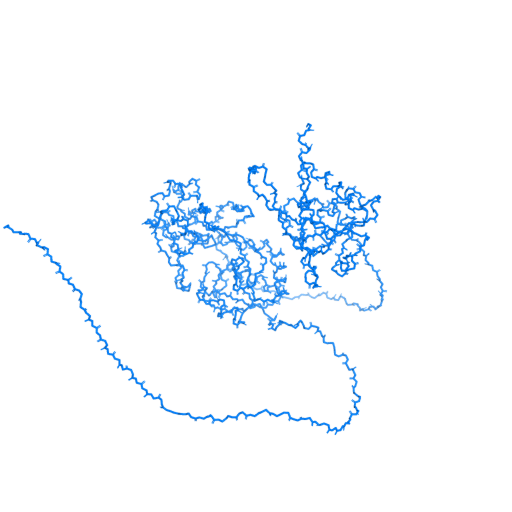6 N N . ASP A 1 345 ? -13.168 -10.281 45.178 1.00 30.91 345 ASP A N 1
ATOM 2597 C CA . ASP A 1 345 ? -13.125 -8.992 44.474 1.00 30.91 345 ASP A CA 1
ATOM 2598 C C . ASP A 1 345 ? -12.141 -8.029 45.169 1.00 30.91 345 ASP A C 1
ATOM 2600 O O . ASP A 1 345 ? -12.321 -7.735 46.360 1.00 30.91 345 ASP A O 1
ATOM 2604 N N . GLN A 1 346 ? -11.090 -7.579 44.466 1.00 25.80 346 GLN A N 1
ATOM 2605 C CA . GLN A 1 346 ? -10.298 -6.399 44.844 1.00 25.80 346 GLN A CA 1
ATOM 2606 C C . GLN A 1 346 ? -9.290 -5.940 43.779 1.00 25.80 346 GLN A C 1
ATOM 2608 O O . GLN A 1 346 ? -8.566 -6.729 43.175 1.00 25.80 346 GLN A O 1
ATOM 2613 N N . ASP A 1 347 ? -9.232 -4.620 43.644 1.00 29.97 347 ASP A N 1
ATOM 2614 C CA . ASP A 1 347 ? -8.407 -3.812 42.752 1.00 29.97 347 ASP A CA 1
ATOM 2615 C C . ASP A 1 347 ? -6.908 -4.163 42.714 1.00 29.97 347 ASP A C 1
ATOM 2617 O O . ASP A 1 347 ? -6.242 -4.238 43.748 1.00 29.97 347 ASP A O 1
ATOM 2621 N N . ALA A 1 348 ? -6.337 -4.213 41.504 1.00 27.30 348 ALA A N 1
ATOM 2622 C CA . ALA A 1 348 ? -4.898 -4.053 41.289 1.00 27.30 348 ALA A CA 1
ATOM 2623 C C . ALA A 1 348 ? -4.581 -3.524 39.875 1.00 27.30 348 ALA A C 1
ATOM 2625 O O . ALA A 1 348 ? -4.219 -4.282 38.976 1.00 27.30 348 ALA A O 1
ATOM 2626 N N . TYR A 1 349 ? -4.635 -2.199 39.691 1.00 33.59 349 TYR A N 1
ATOM 2627 C CA . TYR A 1 349 ? -3.852 -1.541 38.636 1.00 33.59 349 TYR A CA 1
ATOM 2628 C C . TYR A 1 349 ? -2.358 -1.729 38.963 1.00 33.59 349 TYR A C 1
ATOM 2630 O O . TYR A 1 349 ? -1.784 -0.980 39.754 1.00 33.59 349 TYR A O 1
ATOM 2638 N N . GLY A 1 350 ? -1.752 -2.782 38.409 1.00 26.16 350 GLY A N 1
ATOM 2639 C CA . GLY A 1 350 ? -0.379 -3.206 38.688 1.00 26.16 350 GLY A CA 1
ATOM 2640 C C . GLY A 1 350 ? 0.553 -2.948 37.508 1.00 26.16 350 GLY A C 1
ATOM 2641 O O . GLY A 1 350 ? 0.446 -3.597 36.476 1.00 26.16 350 GLY A O 1
ATOM 2642 N N . GLN A 1 351 ? 1.476 -2.004 37.679 1.00 42.81 351 GLN A N 1
ATOM 2643 C CA . GLN A 1 351 ? 2.470 -1.605 36.681 1.00 42.81 351 GLN A CA 1
ATOM 2644 C C . GLN A 1 351 ? 3.345 -2.779 36.203 1.00 42.81 351 GLN A C 1
ATOM 2646 O O . GLN A 1 351 ? 4.024 -3.414 37.009 1.00 42.81 351 GLN A O 1
ATOM 2651 N N . THR A 1 352 ? 3.466 -2.952 34.888 1.00 33.06 352 THR A N 1
ATOM 2652 C CA . THR A 1 352 ? 4.634 -3.585 34.256 1.00 33.06 352 THR A CA 1
ATOM 2653 C C . THR A 1 352 ? 5.393 -2.527 33.466 1.00 33.06 352 THR A C 1
ATOM 2655 O O . THR A 1 352 ? 5.109 -2.273 32.298 1.00 33.06 352 THR A O 1
ATOM 2658 N N . ALA A 1 353 ? 6.350 -1.871 34.123 1.00 40.34 353 ALA A N 1
ATOM 2659 C CA . ALA A 1 353 ? 7.268 -0.964 33.448 1.00 40.34 353 ALA A CA 1
ATOM 2660 C C . ALA A 1 353 ? 8.202 -1.776 32.536 1.00 40.34 353 ALA A C 1
ATOM 2662 O O . ALA A 1 353 ? 9.045 -2.523 33.030 1.00 40.34 353 ALA A O 1
ATOM 2663 N N . ALA A 1 354 ? 8.052 -1.631 31.217 1.00 42.25 354 ALA A N 1
ATOM 2664 C CA . ALA A 1 354 ? 9.008 -2.165 30.254 1.00 42.25 354 ALA A CA 1
ATOM 2665 C C . ALA A 1 354 ? 10.354 -1.440 30.425 1.00 42.25 354 ALA A C 1
ATOM 2667 O O . ALA A 1 354 ? 10.449 -0.223 30.250 1.00 42.25 354 ALA A O 1
ATOM 2668 N N . GLU A 1 355 ? 11.384 -2.177 30.834 1.00 40.81 355 GLU A N 1
ATOM 2669 C CA . GLU A 1 355 ? 12.686 -1.615 31.183 1.00 40.81 355 GLU A CA 1
ATOM 2670 C C . GLU A 1 355 ? 13.464 -1.186 29.926 1.00 40.81 355 GLU A C 1
ATOM 2672 O O . GLU A 1 355 ? 13.815 -2.008 29.087 1.00 40.81 355 GLU A O 1
ATOM 2677 N N . ALA A 1 356 ? 13.758 0.115 29.828 1.00 57.66 356 ALA A N 1
ATOM 2678 C CA . ALA A 1 356 ? 14.752 0.712 28.928 1.00 57.66 356 ALA A CA 1
ATOM 2679 C C . ALA A 1 356 ? 14.661 0.380 27.417 1.00 57.66 356 ALA A C 1
ATOM 2681 O O . ALA A 1 356 ? 15.689 0.327 26.739 1.00 57.66 356 ALA A O 1
ATOM 2682 N N . GLU A 1 357 ? 13.451 0.267 26.859 1.00 64.94 357 GLU A N 1
ATOM 2683 C CA . GLU A 1 357 ? 13.252 0.261 25.400 1.00 64.94 357 GLU A CA 1
ATOM 2684 C C . GLU A 1 357 ? 13.937 1.487 24.742 1.00 64.94 357 GLU A C 1
ATOM 2686 O O . GLU A 1 357 ? 13.710 2.629 25.168 1.00 64.94 357 GLU A O 1
ATOM 2691 N N . PRO A 1 358 ? 14.807 1.312 23.728 1.00 85.62 358 PRO A N 1
ATOM 2692 C CA . PRO A 1 358 ? 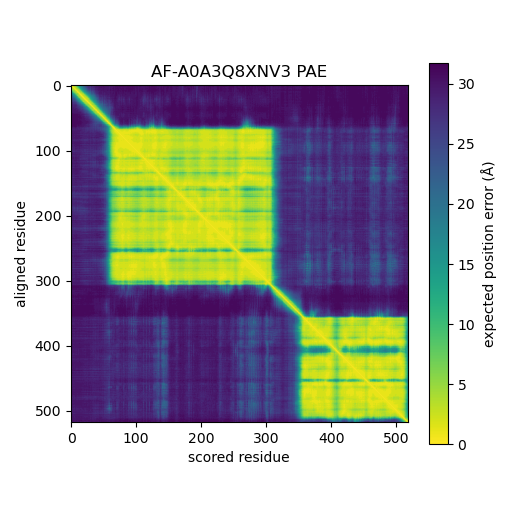15.457 2.431 23.054 1.00 85.62 358 PRO A CA 1
ATOM 2693 C C . PRO A 1 358 ? 14.435 3.275 22.282 1.00 85.62 358 PRO A C 1
ATOM 2695 O O . PRO A 1 358 ? 13.343 2.823 21.948 1.00 85.62 358 PRO A O 1
ATOM 2698 N N . TYR A 1 359 ? 14.795 4.520 21.952 1.00 91.75 359 TYR A N 1
ATOM 2699 C CA . TYR A 1 359 ? 13.958 5.325 21.062 1.00 91.75 359 TYR A CA 1
ATOM 2700 C C . TYR A 1 359 ? 13.747 4.609 19.726 1.00 91.75 359 TYR A C 1
ATOM 2702 O O . TYR A 1 359 ? 14.704 4.150 19.097 1.00 91.75 359 TYR A O 1
ATOM 2710 N N . ARG A 1 360 ? 12.500 4.564 19.257 1.00 92.31 360 ARG A N 1
ATOM 2711 C CA . ARG A 1 360 ? 12.180 4.013 17.942 1.00 92.31 360 ARG A CA 1
ATOM 2712 C C . ARG A 1 360 ? 12.734 4.931 16.861 1.00 92.31 360 ARG A C 1
ATOM 2714 O O . ARG A 1 360 ? 12.372 6.103 16.822 1.00 92.31 360 ARG A O 1
ATOM 2721 N N . MET A 1 361 ? 13.601 4.400 16.000 1.00 91.50 361 MET A N 1
ATOM 2722 C CA . MET A 1 361 ? 14.370 5.184 15.020 1.00 91.50 361 MET A CA 1
ATOM 2723 C C . MET A 1 361 ? 13.723 5.251 13.628 1.00 91.50 361 MET A C 1
ATOM 2725 O O . MET A 1 361 ? 13.998 6.179 12.865 1.00 91.50 361 MET A O 1
ATOM 2729 N N . ASP A 1 362 ? 12.852 4.298 13.307 1.00 85.75 362 ASP A N 1
ATOM 2730 C CA . ASP A 1 362 ? 12.180 4.148 12.018 1.00 85.75 362 ASP A CA 1
ATOM 2731 C C . ASP A 1 362 ? 10.765 3.568 12.193 1.00 85.75 362 ASP A C 1
ATOM 2733 O O . ASP A 1 362 ? 10.320 3.309 13.310 1.00 85.75 362 ASP A O 1
ATOM 2737 N N . ASN A 1 363 ? 10.043 3.389 11.079 1.00 83.75 363 ASN A N 1
ATOM 2738 C CA . ASN A 1 363 ? 8.727 2.741 11.031 1.00 83.75 363 ASN A CA 1
ATOM 2739 C C . ASN A 1 363 ? 7.800 3.160 12.193 1.00 83.75 363 ASN A C 1
ATOM 2741 O O . ASN A 1 363 ? 7.372 2.344 13.014 1.00 83.75 363 ASN A O 1
ATOM 2745 N N . TYR A 1 364 ? 7.540 4.468 12.270 1.00 86.94 364 TYR A N 1
ATOM 2746 C CA . TYR A 1 364 ? 6.839 5.105 13.385 1.00 86.94 364 TYR A CA 1
ATOM 2747 C C . TYR A 1 364 ? 5.329 4.814 13.443 1.00 86.94 364 TYR A C 1
ATOM 2749 O O . TYR A 1 364 ? 4.663 5.280 14.365 1.00 86.94 364 TYR A O 1
ATOM 2757 N N . ARG A 1 365 ? 4.784 4.080 12.463 1.00 87.75 365 ARG A N 1
ATOM 2758 C CA . ARG A 1 365 ? 3.382 3.644 12.396 1.00 87.75 365 ARG A CA 1
ATOM 2759 C C . ARG A 1 365 ? 3.305 2.126 12.525 1.00 87.75 365 ARG A C 1
ATOM 2761 O O . ARG A 1 365 ? 3.221 1.409 11.534 1.00 87.75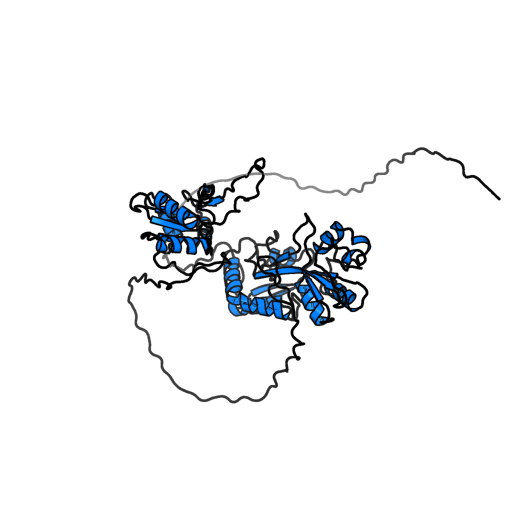 365 ARG A O 1
ATOM 2768 N N . ALA A 1 366 ? 3.405 1.665 13.764 1.00 80.31 366 ALA A N 1
ATOM 2769 C CA . ALA A 1 366 ? 3.484 0.264 14.166 1.00 80.31 366 ALA A CA 1
ATOM 2770 C C . ALA A 1 366 ? 2.969 0.131 15.613 1.00 80.31 366 ALA A C 1
ATOM 2772 O O . ALA A 1 366 ? 2.921 1.154 16.304 1.00 80.31 366 ALA A O 1
ATOM 2773 N N . PRO A 1 367 ? 2.624 -1.079 16.094 1.00 83.81 367 PRO A N 1
ATOM 2774 C CA . PRO A 1 367 ? 2.307 -1.315 17.500 1.00 83.81 367 PRO A CA 1
ATOM 2775 C C . PRO A 1 367 ? 3.317 -0.665 18.425 1.00 83.81 367 PRO A C 1
ATOM 2777 O O . PRO A 1 367 ? 4.527 -0.827 18.254 1.00 83.81 367 PRO A O 1
ATOM 2780 N N . VAL A 1 368 ? 2.786 0.090 19.372 1.00 83.19 368 VAL A N 1
ATOM 2781 C CA . VAL A 1 368 ? 3.512 0.752 20.450 1.00 83.19 368 VAL A CA 1
ATOM 2782 C C . VAL A 1 368 ? 3.389 -0.106 21.716 1.00 83.19 368 VAL A C 1
ATOM 2784 O O . VAL A 1 368 ? 2.375 -0.788 21.860 1.00 83.19 368 VAL A O 1
ATOM 2787 N N . PRO A 1 369 ? 4.376 -0.104 22.628 1.00 88.38 369 PRO A N 1
ATOM 2788 C CA . PRO A 1 369 ? 4.266 -0.816 23.901 1.00 88.38 369 PRO A CA 1
ATOM 2789 C C . PRO A 1 369 ? 3.062 -0.330 24.719 1.00 88.38 369 PRO A C 1
ATOM 2791 O O . PRO A 1 369 ? 2.721 0.848 24.645 1.00 88.38 369 PRO A O 1
ATOM 2794 N N . ASP A 1 370 ? 2.487 -1.187 25.569 1.00 78.31 370 ASP A N 1
ATOM 2795 C CA . ASP A 1 370 ? 1.303 -0.872 26.402 1.00 78.31 370 ASP A CA 1
ATOM 2796 C C . ASP A 1 370 ? 1.495 0.336 27.346 1.00 78.31 370 ASP A C 1
ATOM 2798 O O . ASP A 1 370 ? 0.540 0.907 27.885 1.00 78.31 370 ASP A O 1
ATOM 2802 N N . GLY A 1 371 ? 2.743 0.762 27.551 1.00 85.31 371 GLY A N 1
ATOM 2803 C CA . GLY A 1 371 ? 3.054 1.994 28.250 1.00 85.31 371 GLY A CA 1
ATOM 2804 C C . GLY A 1 371 ? 4.451 2.532 27.992 1.00 85.31 371 GLY A C 1
ATOM 2805 O O . GLY A 1 371 ? 5.286 1.943 27.303 1.00 85.31 371 GLY A O 1
ATOM 2806 N N . VAL A 1 372 ? 4.695 3.691 28.592 1.00 90.50 372 VAL A N 1
ATOM 2807 C CA . VAL A 1 372 ? 5.979 4.390 28.609 1.00 90.50 372 VAL A CA 1
ATOM 2808 C C . VAL A 1 372 ? 6.494 4.341 30.043 1.00 90.50 372 VAL A C 1
ATOM 2810 O O . VAL A 1 372 ? 5.808 4.786 30.962 1.00 90.50 372 VAL A O 1
ATOM 2813 N N . ALA A 1 373 ? 7.693 3.798 30.263 1.00 88.06 373 ALA A N 1
ATOM 2814 C CA . ALA A 1 373 ? 8.272 3.733 31.602 1.00 88.06 373 ALA A CA 1
ATOM 2815 C C . ALA A 1 373 ? 8.413 5.145 32.203 1.00 88.06 373 ALA A C 1
ATOM 2817 O O . ALA A 1 373 ? 9.009 6.027 31.592 1.00 88.06 373 ALA A O 1
ATOM 2818 N N . GLY A 1 374 ? 7.848 5.349 33.398 1.00 83.94 374 GLY A N 1
ATOM 2819 C CA . GLY A 1 374 ? 7.821 6.645 34.089 1.00 83.94 374 GLY A CA 1
ATOM 2820 C C . GLY A 1 374 ? 6.688 7.596 33.680 1.00 83.94 374 GLY A C 1
ATOM 2821 O O . GLY A 1 374 ? 6.567 8.653 34.289 1.00 83.94 374 GLY A O 1
ATOM 2822 N N . ALA A 1 375 ? 5.828 7.219 32.728 1.00 91.38 375 ALA A N 1
ATOM 2823 C CA . ALA A 1 375 ? 4.615 7.961 32.380 1.00 91.38 375 ALA A CA 1
ATOM 2824 C C . ALA A 1 375 ? 3.346 7.118 32.601 1.00 91.38 375 ALA A C 1
ATOM 2826 O O . ALA A 1 375 ? 3.380 5.888 32.663 1.00 91.38 375 ALA A O 1
ATOM 2827 N N . ARG A 1 376 ? 2.197 7.787 32.718 1.00 89.69 376 ARG A N 1
ATOM 2828 C CA . ARG A 1 376 ? 0.877 7.159 32.868 1.00 89.69 376 ARG A CA 1
ATOM 2829 C C . ARG A 1 376 ? 0.246 6.918 31.494 1.00 89.69 376 ARG A C 1
ATOM 2831 O O . ARG A 1 376 ? -0.119 7.884 30.828 1.00 89.69 376 ARG A O 1
ATOM 2838 N N . THR A 1 377 ? 0.047 5.666 31.082 1.00 87.69 377 THR A N 1
ATOM 2839 C CA . THR A 1 377 ? -0.852 5.378 29.949 1.00 87.69 377 THR A CA 1
ATOM 2840 C C . THR A 1 377 ? -2.277 5.778 30.337 1.00 87.69 377 THR A C 1
ATOM 2842 O O . THR A 1 377 ? -2.772 5.369 31.390 1.00 87.69 377 THR A O 1
ATOM 2845 N N . ILE A 1 378 ? -2.930 6.588 29.507 1.00 84.31 378 ILE A N 1
ATOM 2846 C CA . ILE A 1 378 ? -4.333 6.992 29.665 1.00 84.31 378 ILE A CA 1
ATOM 2847 C C . ILE A 1 378 ? -5.135 6.595 28.424 1.00 84.31 378 ILE A C 1
ATOM 2849 O O . ILE A 1 378 ? -4.566 6.414 27.355 1.00 84.31 378 ILE A O 1
ATOM 2853 N N . PHE A 1 379 ? -6.456 6.486 28.556 1.00 78.88 379 PHE A N 1
ATOM 2854 C CA . PHE A 1 379 ? -7.366 6.083 27.475 1.00 78.88 379 PHE A CA 1
ATOM 2855 C C . PHE A 1 379 ? -8.459 7.136 27.255 1.00 78.88 379 PHE A C 1
ATOM 2857 O O . PHE A 1 379 ? -8.582 8.072 28.047 1.00 78.88 379 PHE A O 1
ATOM 2864 N N . VAL A 1 380 ? -9.264 6.986 26.198 1.00 79.44 380 VAL A N 1
ATOM 2865 C CA . VAL A 1 380 ? -10.160 8.044 25.686 1.00 79.44 380 VAL A CA 1
ATOM 2866 C C . VAL A 1 380 ? -11.082 8.663 26.749 1.00 79.44 380 VAL A C 1
ATOM 2868 O O . VAL A 1 380 ? -11.135 9.884 26.869 1.00 79.44 380 VAL A O 1
ATOM 2871 N N . ALA A 1 381 ? -11.675 7.864 27.643 1.00 68.62 381 ALA A N 1
ATOM 2872 C CA . ALA A 1 381 ? -12.507 8.371 28.741 1.00 68.62 381 ALA A CA 1
ATOM 2873 C C . ALA A 1 381 ? -11.750 9.288 29.729 1.00 68.62 381 ALA A C 1
ATOM 2875 O O . ALA A 1 381 ? -12.315 10.251 30.247 1.00 68.62 381 ALA A O 1
ATOM 2876 N N . ALA A 1 382 ? -10.463 9.020 29.980 1.00 70.69 382 ALA A N 1
ATOM 2877 C CA . ALA A 1 382 ? -9.606 9.910 30.761 1.00 70.69 382 ALA A CA 1
ATOM 2878 C C . ALA A 1 382 ? -9.189 11.142 29.942 1.00 70.69 382 ALA A C 1
ATOM 2880 O O . ALA A 1 382 ? -9.111 12.234 30.495 1.00 70.69 382 ALA A O 1
ATOM 2881 N N . MET A 1 383 ? -8.996 10.997 28.626 1.00 88.38 383 MET A N 1
ATOM 2882 C CA . MET A 1 383 ? -8.739 12.126 27.729 1.00 88.38 383 MET A CA 1
ATOM 2883 C C . MET A 1 383 ? -9.910 13.125 27.735 1.00 88.38 383 MET A C 1
ATOM 2885 O O . MET A 1 383 ? -9.682 14.318 27.918 1.00 88.38 383 MET A O 1
ATOM 2889 N N . HIS A 1 384 ? -11.162 12.658 27.668 1.00 83.81 384 HIS A N 1
ATOM 2890 C CA . HIS A 1 384 ? -12.358 13.512 27.785 1.00 83.81 384 HIS A CA 1
ATOM 2891 C C . HIS A 1 384 ? -12.454 14.275 29.114 1.00 83.81 384 HIS A C 1
ATOM 2893 O O . HIS A 1 384 ? -13.022 15.363 29.141 1.00 83.81 384 HIS A O 1
ATOM 2899 N N . ALA A 1 385 ? -11.898 13.740 30.205 1.00 77.00 385 ALA A N 1
ATOM 2900 C CA . ALA A 1 385 ? -11.836 14.435 31.492 1.00 77.00 385 ALA A CA 1
ATOM 2901 C C . ALA A 1 385 ? -10.695 15.471 31.578 1.00 77.00 385 ALA A C 1
ATOM 2903 O O . ALA A 1 385 ? -10.728 16.340 32.448 1.00 77.00 385 ALA A O 1
ATOM 2904 N N . LEU A 1 386 ? -9.689 15.371 30.703 1.00 82.44 386 LEU A N 1
ATOM 2905 C CA . LEU A 1 386 ? -8.513 16.245 30.666 1.00 82.44 386 LEU A CA 1
ATOM 2906 C C . LEU A 1 386 ? -8.634 17.376 29.635 1.00 82.44 386 LEU A C 1
ATOM 2908 O O . LEU A 1 386 ? -8.067 18.449 29.840 1.00 82.44 386 LEU A O 1
ATOM 2912 N N . VAL A 1 387 ? -9.376 17.172 28.543 1.00 90.12 387 VAL A N 1
ATOM 2913 C CA . VAL A 1 387 ? -9.619 18.208 27.526 1.00 90.12 387 VAL A CA 1
ATOM 2914 C C . VAL A 1 387 ? -10.390 19.380 28.134 1.00 90.12 387 VAL A C 1
ATOM 2916 O O . VAL A 1 387 ? -11.514 19.232 28.610 1.00 90.12 387 VAL A O 1
ATOM 2919 N N . GLY A 1 388 ? -9.771 20.563 28.108 1.00 80.75 388 GLY A N 1
ATOM 2920 C CA . GLY A 1 388 ? -10.301 21.779 28.729 1.00 80.75 388 GLY A CA 1
ATOM 2921 C C . GLY A 1 388 ? -9.979 21.944 30.220 1.00 80.75 388 GLY A C 1
ATOM 2922 O O . GLY A 1 388 ? -10.469 22.900 30.819 1.00 80.75 388 GLY A O 1
ATOM 2923 N N . SER A 1 389 ? -9.169 21.062 30.821 1.00 84.00 389 SER A N 1
ATOM 2924 C CA . SER A 1 389 ? -8.586 21.304 32.148 1.00 84.00 389 SER A CA 1
ATOM 2925 C C . SER A 1 389 ? -7.384 22.251 32.064 1.00 84.00 389 SER A C 1
ATOM 2927 O O . SER A 1 389 ? -6.591 22.180 31.128 1.00 84.00 389 SER A O 1
ATOM 2929 N N . ASP A 1 390 ? -7.217 23.101 33.079 1.00 83.62 390 ASP A N 1
ATOM 2930 C CA . ASP A 1 390 ? -6.017 23.922 33.262 1.00 83.62 390 ASP A CA 1
ATOM 2931 C C . ASP A 1 390 ? -4.840 23.136 33.877 1.00 83.62 390 ASP A C 1
ATOM 2933 O O . ASP A 1 390 ? -3.705 23.611 33.807 1.00 83.62 390 ASP A O 1
ATOM 2937 N N . ASP A 1 391 ? -5.082 21.948 34.445 1.00 81.44 391 ASP A N 1
ATOM 2938 C CA . ASP A 1 391 ? -4.085 21.151 35.184 1.00 81.44 391 ASP A CA 1
ATOM 2939 C C . ASP A 1 391 ? -3.089 20.406 34.274 1.00 81.44 391 ASP A C 1
ATOM 2941 O O . ASP A 1 391 ? -2.074 19.893 34.745 1.00 81.44 391 ASP A O 1
ATOM 2945 N N . VAL A 1 392 ? -3.370 20.314 32.969 1.00 91.00 392 VAL A N 1
ATOM 2946 C CA . VAL A 1 392 ? -2.520 19.612 31.998 1.00 91.00 392 VAL A CA 1
ATOM 2947 C C . VAL A 1 392 ? -2.312 20.413 30.718 1.00 91.00 392 VAL A C 1
ATOM 2949 O O . VAL A 1 392 ? -3.089 21.304 30.383 1.00 91.00 392 VAL A O 1
ATOM 2952 N N . VAL A 1 393 ? -1.272 20.054 29.967 1.00 96.19 393 VAL A N 1
ATOM 2953 C CA . VAL A 1 393 ? -1.059 20.498 28.589 1.00 96.19 393 VAL A CA 1
ATOM 2954 C C . VAL A 1 393 ? -1.109 19.305 27.649 1.00 96.19 393 VAL A C 1
ATOM 2956 O O . VAL A 1 393 ? -0.441 18.292 27.862 1.00 96.19 393 VAL A O 1
ATOM 2959 N N . LEU A 1 394 ? -1.897 19.442 26.585 1.00 98.06 394 LEU A N 1
ATOM 2960 C CA . LEU A 1 394 ? -2.057 18.430 25.551 1.00 98.06 394 LEU A CA 1
ATOM 2961 C C . LEU A 1 394 ? -1.038 18.680 24.432 1.00 98.06 394 LEU A C 1
ATOM 2963 O O . LEU A 1 394 ? -0.943 19.794 23.913 1.00 98.06 394 LEU A O 1
ATOM 2967 N N . ILE A 1 395 ? -0.268 17.656 24.067 1.00 98.62 395 ILE A N 1
ATOM 2968 C CA . ILE A 1 395 ? 0.855 17.759 23.131 1.00 98.62 395 ILE A CA 1
ATOM 2969 C C . ILE A 1 395 ? 0.676 16.753 21.995 1.00 98.62 395 ILE A C 1
ATOM 2971 O O . ILE A 1 395 ? 0.853 15.547 22.181 1.00 98.62 395 ILE A O 1
ATOM 2975 N N . ASP A 1 396 ? 0.388 17.268 20.801 1.00 98.25 396 ASP A N 1
ATOM 2976 C CA . ASP A 1 396 ? 0.389 16.491 19.563 1.00 98.25 396 ASP A CA 1
ATOM 2977 C C . ASP A 1 396 ? 1.800 16.528 18.955 1.00 98.25 396 ASP A C 1
ATOM 2979 O O . ASP A 1 396 ? 2.345 17.607 18.717 1.00 98.25 396 ASP A O 1
ATOM 2983 N N . VAL A 1 397 ? 2.408 15.370 18.694 1.00 97.50 397 VAL A N 1
ATOM 2984 C CA . VAL A 1 397 ? 3.741 15.268 18.057 1.00 97.50 397 VAL A CA 1
ATOM 2985 C C . VAL A 1 397 ? 3.709 14.648 16.658 1.00 97.50 397 VAL A C 1
ATOM 2987 O O . VAL A 1 397 ? 4.731 14.157 16.167 1.00 97.50 397 VAL A O 1
ATOM 2990 N N . MET A 1 398 ? 2.546 14.665 15.999 1.00 94.62 398 MET A N 1
ATOM 2991 C CA . MET A 1 398 ? 2.382 14.211 14.617 1.00 94.62 398 MET A CA 1
ATOM 2992 C C . MET A 1 398 ? 3.447 14.831 13.689 1.00 94.62 398 MET A C 1
ATOM 2994 O O . MET A 1 398 ? 3.721 16.034 13.782 1.00 94.62 398 MET A O 1
ATOM 2998 N N . PRO A 1 399 ? 4.058 14.058 12.773 1.00 91.31 399 PRO A N 1
ATOM 2999 C CA . PRO A 1 399 ? 5.015 14.600 11.823 1.00 91.31 399 PRO A CA 1
ATOM 3000 C C . PRO A 1 399 ? 4.372 15.609 10.863 1.00 91.31 399 PRO A C 1
ATOM 3002 O O . PRO A 1 399 ? 3.264 15.408 10.366 1.00 91.31 399 PRO A O 1
ATOM 3005 N N . ALA A 1 400 ? 5.121 16.664 10.553 1.00 89.50 400 ALA A N 1
ATOM 3006 C CA . ALA A 1 400 ? 4.808 17.642 9.516 1.00 89.50 400 ALA A CA 1
ATOM 3007 C C . ALA A 1 400 ? 5.974 17.707 8.519 1.00 89.50 400 ALA A C 1
ATOM 3009 O O . ALA A 1 400 ? 7.129 17.607 8.951 1.00 89.50 400 ALA A O 1
ATOM 3010 N N . PRO A 1 401 ? 5.729 17.950 7.215 1.00 82.44 401 PRO A N 1
ATOM 3011 C CA . PRO A 1 401 ? 6.804 18.218 6.261 1.00 82.44 401 PRO A CA 1
ATOM 3012 C C . PRO A 1 401 ? 7.769 19.271 6.830 1.00 82.44 401 PRO A C 1
ATOM 3014 O O . PRO A 1 401 ? 7.286 20.286 7.347 1.00 82.44 401 PRO A O 1
ATOM 3017 N N . PRO A 1 402 ? 9.094 19.040 6.836 1.00 76.19 402 PRO A N 1
ATOM 3018 C CA . PRO A 1 402 ? 10.045 20.052 7.280 1.00 76.19 402 PRO A CA 1
ATOM 3019 C C . PRO A 1 402 ? 9.971 21.274 6.360 1.00 76.19 402 PRO A C 1
ATOM 3021 O O . PRO A 1 402 ? 9.604 21.161 5.189 1.00 76.19 402 PRO A O 1
ATOM 3024 N N . LEU A 1 403 ? 10.322 22.442 6.897 1.00 72.31 403 LEU A N 1
ATOM 3025 C CA . LEU A 1 403 ? 10.588 23.610 6.067 1.00 72.31 403 LEU A CA 1
ATOM 3026 C C . LEU A 1 403 ? 11.825 23.294 5.197 1.00 72.31 403 LEU A C 1
ATOM 3028 O O . LEU A 1 403 ? 12.823 22.862 5.768 1.00 72.31 403 LEU A O 1
ATOM 3032 N N . PRO A 1 404 ? 11.791 23.461 3.862 1.00 72.19 404 PRO A N 1
ATOM 3033 C CA . PRO A 1 404 ? 12.964 23.197 3.029 1.00 72.19 404 PRO A CA 1
ATOM 3034 C C . PRO A 1 404 ? 14.083 24.214 3.288 1.00 72.19 404 PRO A C 1
ATOM 3036 O O . PRO A 1 404 ? 13.840 25.421 3.223 1.00 72.19 404 PRO A O 1
ATOM 3039 N N . ASP A 1 405 ? 15.300 23.730 3.545 1.00 68.44 405 ASP A N 1
ATOM 3040 C CA . ASP A 1 405 ? 16.477 24.567 3.836 1.00 68.44 405 ASP A CA 1
ATOM 3041 C C . ASP A 1 405 ? 16.972 25.358 2.611 1.00 68.44 405 ASP A C 1
ATOM 3043 O O . ASP A 1 405 ? 17.566 26.426 2.743 1.00 68.44 405 ASP A O 1
ATOM 3047 N N . ASP A 1 406 ? 16.725 24.839 1.406 1.00 70.50 406 ASP A N 1
ATOM 3048 C CA . ASP A 1 406 ? 17.136 25.400 0.113 1.00 70.50 406 ASP A CA 1
ATOM 3049 C C . ASP A 1 406 ? 16.052 26.278 -0.541 1.00 70.50 406 ASP A C 1
ATOM 3051 O O . ASP A 1 406 ? 16.146 26.637 -1.720 1.00 70.50 406 ASP A O 1
ATOM 3055 N N . ARG A 1 407 ? 15.012 26.640 0.221 1.00 71.25 407 ARG A N 1
ATOM 3056 C CA . ARG A 1 407 ? 13.868 27.413 -0.267 1.00 71.25 407 ARG A CA 1
ATOM 3057 C C . ARG A 1 407 ? 14.296 28.813 -0.755 1.00 71.25 407 ARG A C 1
ATOM 3059 O O . ARG A 1 407 ? 14.803 29.595 0.047 1.00 71.25 407 ARG A O 1
ATOM 3066 N N . PRO A 1 408 ? 13.989 29.208 -2.007 1.00 76.56 408 PRO A N 1
ATOM 3067 C CA . PRO A 1 408 ? 14.175 30.584 -2.464 1.00 76.56 408 PRO A CA 1
ATOM 3068 C C . PRO A 1 408 ? 13.383 31.595 -1.619 1.00 76.56 408 PRO A C 1
ATOM 3070 O O . PRO A 1 408 ? 12.208 31.363 -1.303 1.00 76.56 408 PRO A O 1
ATOM 3073 N N . ASP A 1 409 ? 14.004 32.736 -1.298 1.00 70.94 409 ASP A N 1
ATOM 3074 C CA . ASP A 1 409 ? 13.427 33.800 -0.455 1.00 70.94 409 ASP A CA 1
ATOM 3075 C C . ASP A 1 409 ? 12.065 34.317 -0.956 1.00 70.94 409 ASP A C 1
ATOM 3077 O O . ASP A 1 409 ? 11.231 34.750 -0.160 1.00 70.94 409 ASP A O 1
ATOM 3081 N N . ASP A 1 410 ? 11.824 34.261 -2.269 1.00 77.75 410 ASP A N 1
ATOM 3082 C CA . ASP A 1 410 ? 10.607 34.730 -2.938 1.00 77.75 410 ASP A CA 1
ATOM 3083 C C . ASP A 1 410 ? 9.466 33.696 -2.976 1.00 77.75 410 ASP A C 1
ATOM 3085 O O . ASP A 1 410 ? 8.334 34.037 -3.336 1.00 77.75 410 ASP A O 1
ATOM 3089 N N . THR A 1 411 ? 9.713 32.447 -2.565 1.00 74.75 411 THR A N 1
ATOM 3090 C CA . THR A 1 411 ? 8.669 31.412 -2.517 1.00 74.75 411 THR A CA 1
ATOM 3091 C C . THR A 1 411 ? 7.910 31.413 -1.189 1.00 74.75 411 THR A C 1
ATOM 3093 O O . THR A 1 411 ? 8.472 31.326 -0.095 1.00 74.75 411 THR A O 1
ATOM 3096 N N . VAL A 1 412 ? 6.580 31.500 -1.285 1.00 75.88 412 VAL A N 1
ATOM 3097 C CA . VAL A 1 412 ? 5.679 31.544 -0.126 1.00 75.88 412 VAL A CA 1
ATOM 3098 C C . VAL A 1 412 ? 5.474 30.139 0.434 1.00 75.88 412 VAL A C 1
ATOM 3100 O O . VAL A 1 412 ? 4.684 29.358 -0.100 1.00 75.88 412 VAL A O 1
ATOM 3103 N N . TRP A 1 413 ? 6.132 29.839 1.552 1.00 79.06 413 TRP A N 1
ATOM 3104 C CA . TRP A 1 413 ? 5.783 28.684 2.375 1.00 79.06 413 TRP A CA 1
ATOM 3105 C C . TRP A 1 413 ? 4.409 28.891 3.021 1.00 79.06 413 TRP A C 1
ATOM 3107 O O . TRP A 1 413 ? 4.144 29.923 3.643 1.00 79.06 413 TRP A O 1
ATOM 3117 N N . ARG A 1 414 ? 3.529 27.900 2.870 1.00 82.75 414 ARG A N 1
ATOM 3118 C CA . ARG A 1 414 ? 2.276 27.801 3.619 1.00 82.75 414 ARG A CA 1
ATOM 3119 C C . ARG A 1 414 ? 2.496 26.756 4.696 1.00 82.75 414 ARG A C 1
ATOM 3121 O O . ARG A 1 414 ? 2.632 25.581 4.372 1.00 82.75 414 ARG A O 1
ATOM 3128 N N . GLU A 1 415 ? 2.551 27.198 5.946 1.00 83.06 415 GLU A N 1
ATOM 3129 C CA . GLU A 1 415 ? 2.635 26.276 7.072 1.00 83.06 415 GLU A CA 1
ATOM 3130 C C . GLU A 1 415 ? 1.408 25.344 7.049 1.00 83.06 415 GLU A C 1
ATOM 3132 O O . GLU A 1 415 ? 0.294 25.851 6.871 1.00 83.06 415 GLU A O 1
ATOM 3137 N N . PRO A 1 416 ? 1.577 24.014 7.168 1.00 85.06 416 PRO A N 1
ATOM 3138 C CA . PRO A 1 416 ? 0.448 23.098 7.240 1.00 85.06 416 PRO A CA 1
ATOM 3139 C C . PRO A 1 416 ? -0.427 23.398 8.461 1.00 85.06 416 PRO A C 1
ATOM 3141 O O . PRO A 1 416 ? 0.049 23.850 9.500 1.00 85.06 416 PRO A O 1
ATOM 3144 N N . GLU A 1 417 ? -1.712 23.099 8.329 1.00 92.00 417 GLU A N 1
ATOM 3145 C CA . GLU A 1 417 ? -2.690 23.097 9.415 1.00 92.00 417 GLU A CA 1
ATOM 3146 C C . GLU A 1 417 ? -3.131 21.644 9.649 1.00 92.00 417 GLU A C 1
ATOM 3148 O O . GLU A 1 417 ? -3.119 20.832 8.717 1.00 92.00 417 GLU A O 1
ATOM 3153 N N . ARG A 1 418 ? -3.458 21.299 10.895 1.00 91.56 418 ARG A N 1
ATOM 3154 C CA . ARG A 1 418 ? -3.917 19.963 11.298 1.00 91.56 418 ARG A CA 1
ATOM 3155 C C . ARG A 1 418 ? -5.074 20.095 12.269 1.00 91.56 418 ARG A C 1
ATOM 3157 O O . ARG A 1 418 ? -4.960 20.804 13.264 1.00 91.56 418 ARG A O 1
ATOM 3164 N N . ASP A 1 419 ? -6.128 19.334 12.016 1.00 96.62 419 ASP A N 1
ATOM 3165 C CA . ASP A 1 419 ? -7.209 19.143 12.973 1.00 96.62 419 ASP A CA 1
ATOM 3166 C C . ASP A 1 419 ? -6.759 18.137 14.046 1.00 96.62 419 ASP A C 1
ATOM 3168 O O . ASP A 1 419 ? -6.264 17.050 13.733 1.00 96.62 419 ASP A O 1
ATOM 3172 N N . THR A 1 420 ? -6.869 18.527 15.313 1.00 97.75 420 THR A N 1
ATOM 3173 C CA . THR A 1 420 ? -6.399 17.766 16.478 1.00 97.75 420 THR A CA 1
ATOM 3174 C C . THR A 1 420 ? -7.336 17.960 17.677 1.00 97.75 420 THR A C 1
ATOM 3176 O O . THR A 1 420 ? -8.404 18.562 17.559 1.00 97.75 420 THR A O 1
ATOM 3179 N N . ILE A 1 421 ? -6.961 17.422 18.836 1.00 97.75 421 ILE A N 1
ATOM 3180 C CA . ILE A 1 421 ? -7.729 17.513 20.081 1.00 97.75 421 ILE A CA 1
ATOM 3181 C C . ILE A 1 421 ? -7.739 18.980 20.579 1.00 97.75 421 ILE A C 1
ATOM 3183 O O . ILE A 1 421 ? -6.674 19.600 20.615 1.00 97.75 421 ILE A O 1
ATOM 3187 N N . PRO A 1 422 ? -8.898 19.554 20.968 1.00 97.56 422 PRO A N 1
ATOM 3188 C CA . PRO A 1 422 ? -9.017 20.961 21.344 1.00 97.56 422 PRO A CA 1
ATOM 3189 C C . PRO A 1 422 ? -8.056 21.390 22.455 1.00 97.56 422 PRO A C 1
ATOM 3191 O O . PRO A 1 422 ? -7.877 20.683 23.449 1.00 97.56 422 PRO A O 1
ATOM 3194 N N . GLY A 1 423 ? -7.446 22.562 22.285 1.00 95.44 423 GLY A N 1
ATOM 3195 C CA . GLY A 1 423 ? -6.426 23.104 23.186 1.00 95.44 423 GLY A CA 1
ATOM 3196 C C . GLY A 1 423 ? -5.038 22.456 23.082 1.00 95.44 423 GLY A C 1
ATOM 3197 O O . GLY A 1 423 ? -4.169 22.785 23.889 1.00 95.44 423 GLY A O 1
ATOM 3198 N N . ALA A 1 424 ? -4.790 21.551 22.128 1.00 97.62 424 ALA A N 1
ATOM 3199 C CA . ALA A 1 424 ? -3.487 20.904 21.994 1.00 97.62 424 ALA A CA 1
ATOM 3200 C C . ALA A 1 424 ? -2.427 21.748 21.271 1.00 97.62 424 ALA A C 1
ATOM 3202 O O . ALA A 1 424 ? -2.675 22.411 20.263 1.00 97.62 424 ALA A O 1
ATOM 3203 N N . HIS A 1 425 ? -1.189 21.640 21.749 1.00 97.75 425 HIS A N 1
ATOM 3204 C CA . HIS A 1 425 ? -0.012 22.213 21.113 1.00 97.75 425 HIS A CA 1
ATOM 3205 C C . HIS A 1 425 ? 0.606 21.195 20.151 1.00 97.75 425 HIS A C 1
ATOM 3207 O O . HIS A 1 425 ? 1.126 20.164 20.579 1.00 97.75 425 HIS A O 1
ATOM 3213 N N . TRP A 1 426 ? 0.588 21.491 18.849 1.00 97.62 426 TRP A N 1
ATOM 3214 C CA . TRP A 1 426 ? 1.237 20.647 17.844 1.00 97.62 426 TRP A CA 1
ATOM 3215 C C . TRP A 1 426 ? 2.746 20.917 17.794 1.00 97.62 426 TRP A C 1
ATOM 3217 O O . TRP A 1 426 ? 3.211 21.808 17.084 1.00 97.62 426 TRP A O 1
ATOM 3227 N N . LEU A 1 427 ? 3.526 20.149 18.553 1.00 97.31 427 LEU A N 1
ATOM 3228 C CA . LEU A 1 427 ? 4.991 20.189 18.554 1.00 97.31 427 LEU A CA 1
ATOM 3229 C C . LEU A 1 427 ? 5.516 19.229 17.472 1.00 97.31 427 LEU A C 1
ATOM 3231 O O . LEU A 1 427 ? 6.003 18.129 17.747 1.00 97.31 427 LEU A O 1
ATOM 3235 N N . ALA A 1 428 ? 5.334 19.630 16.213 1.00 94.00 428 ALA A N 1
ATOM 3236 C CA . ALA A 1 428 ? 5.548 18.773 15.053 1.00 94.00 428 ALA A CA 1
ATOM 3237 C C . ALA A 1 428 ? 6.968 18.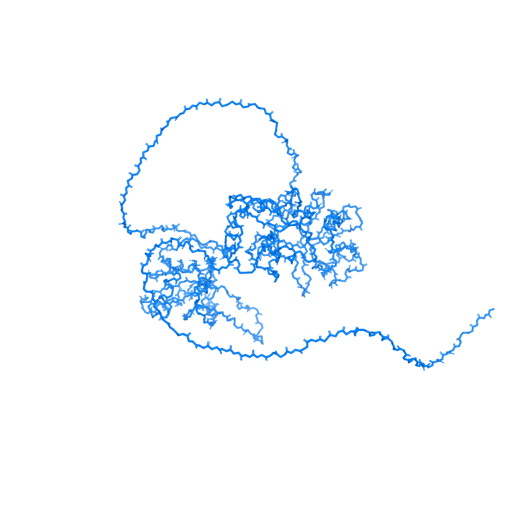191 14.992 1.00 94.00 428 ALA A C 1
ATOM 3239 O O . ALA A 1 428 ? 7.947 18.867 15.300 1.00 94.00 428 ALA A O 1
ATOM 3240 N N . ASN A 1 429 ? 7.080 16.940 14.537 1.00 93.81 429 ASN A N 1
ATOM 3241 C CA . ASN A 1 429 ? 8.336 16.185 14.390 1.00 93.81 429 ASN A CA 1
ATOM 3242 C C . ASN A 1 429 ? 9.090 15.836 15.693 1.00 93.81 429 ASN A C 1
ATOM 3244 O O . ASN A 1 429 ? 9.964 14.971 15.657 1.00 93.81 429 ASN A O 1
ATOM 3248 N N . MET A 1 430 ? 8.734 16.399 16.853 1.00 96.56 430 MET A N 1
ATOM 3249 C CA . MET A 1 430 ? 9.488 16.214 18.109 1.00 96.56 430 MET A CA 1
ATOM 3250 C C . MET A 1 430 ? 9.437 14.787 18.691 1.00 96.56 430 MET A C 1
ATOM 3252 O O . MET A 1 430 ? 10.158 14.463 19.635 1.00 96.56 430 MET A O 1
ATOM 3256 N N . GLY A 1 431 ? 8.629 13.899 18.109 1.00 95.38 431 GLY A N 1
ATOM 3257 C CA . GLY A 1 431 ? 8.604 12.473 18.432 1.00 95.38 431 GLY A CA 1
ATOM 3258 C C . GLY A 1 431 ? 9.570 11.586 17.631 1.00 95.38 431 GLY A C 1
ATOM 3259 O O . GLY A 1 431 ? 9.597 10.374 17.853 1.00 95.38 431 GLY A O 1
ATOM 3260 N N . TYR A 1 432 ? 10.378 12.118 16.704 1.00 95.00 432 TYR A N 1
ATOM 3261 C CA . TYR A 1 432 ? 11.381 11.286 16.022 1.00 95.00 432 TYR A CA 1
ATOM 3262 C C . TYR A 1 432 ? 12.382 10.688 17.028 1.00 95.00 432 TYR A C 1
ATOM 3264 O O . TYR A 1 432 ? 12.687 11.282 18.068 1.00 95.00 432 TYR A O 1
ATOM 3272 N N . GLY A 1 433 ? 12.886 9.483 16.742 1.00 91.50 433 GLY A N 1
ATOM 3273 C CA . GLY A 1 433 ? 13.828 8.784 17.623 1.00 91.50 433 GLY A CA 1
ATOM 3274 C C . GLY A 1 433 ? 15.170 9.499 17.723 1.00 91.50 433 GLY A C 1
ATOM 3275 O O . GLY A 1 433 ? 15.748 9.592 18.804 1.00 91.50 433 GLY A O 1
ATOM 3276 N N . LYS A 1 434 ? 15.603 10.097 16.609 1.00 93.00 434 LYS A N 1
ATOM 3277 C CA . LYS A 1 434 ? 16.693 11.069 16.552 1.00 93.00 434 LYS A CA 1
ATOM 3278 C C . LYS A 1 434 ? 16.135 12.435 16.169 1.00 93.00 434 LYS A C 1
ATOM 3280 O O . LYS A 1 434 ? 15.601 12.583 15.074 1.00 93.00 434 LYS A O 1
ATOM 3285 N N . LEU A 1 435 ? 16.317 13.410 17.051 1.00 91.62 435 LEU A N 1
ATOM 3286 C CA . LEU A 1 435 ? 16.096 14.823 16.760 1.00 91.62 435 LEU A CA 1
ATOM 3287 C C . LEU A 1 435 ? 17.350 15.437 16.111 1.00 91.62 435 LEU A C 1
ATOM 3289 O O . LEU A 1 435 ? 18.464 14.912 16.252 1.00 91.62 435 LEU A O 1
ATOM 3293 N N . GLN A 1 436 ? 17.174 16.525 15.367 1.00 87.25 436 GLN A N 1
ATOM 3294 C CA . GLN A 1 436 ? 18.268 17.282 14.757 1.00 87.25 436 GLN A CA 1
ATOM 3295 C C . GLN A 1 436 ? 19.074 18.055 15.821 1.00 87.25 436 GLN A C 1
ATOM 3297 O O . GLN A 1 436 ? 18.598 18.256 16.944 1.00 87.25 436 GLN A O 1
ATOM 3302 N N . PRO A 1 437 ? 20.304 18.513 15.512 1.00 85.50 437 PRO A N 1
ATOM 3303 C CA . PRO A 1 437 ? 21.071 19.358 16.425 1.00 85.50 437 PRO A CA 1
ATOM 3304 C C . PRO A 1 437 ? 20.266 20.589 16.873 1.00 85.50 437 PRO A C 1
ATOM 3306 O O . PRO A 1 437 ? 19.742 21.330 16.048 1.00 85.50 437 PRO A O 1
ATOM 3309 N N . GLY A 1 438 ? 20.158 20.794 18.187 1.00 87.62 438 GLY A N 1
ATOM 3310 C CA . GLY A 1 438 ? 19.400 21.898 18.790 1.00 87.62 438 GLY A CA 1
ATOM 3311 C C . GLY A 1 438 ? 17.905 21.630 19.016 1.00 87.62 438 GLY A C 1
ATOM 3312 O O . GLY A 1 438 ? 17.346 22.208 19.946 1.00 87.62 438 GLY A O 1
ATOM 3313 N N . GLU A 1 439 ? 17.269 20.720 18.266 1.00 92.75 439 GLU A N 1
ATOM 3314 C CA . GLU A 1 439 ? 15.841 20.393 18.453 1.00 92.75 439 GLU A CA 1
ATOM 3315 C C . GLU A 1 439 ? 15.555 19.804 19.840 1.00 92.75 439 GLU A C 1
ATOM 3317 O O . GLU A 1 439 ? 14.558 20.166 20.447 1.00 92.75 439 GLU A O 1
ATOM 3322 N N . ASP A 1 440 ? 16.439 18.953 20.369 1.00 93.62 440 ASP A N 1
ATOM 3323 C CA . ASP A 1 440 ? 16.296 18.338 21.699 1.00 93.62 440 ASP A CA 1
ATOM 3324 C C . ASP A 1 440 ? 16.237 19.390 22.828 1.00 93.62 440 ASP A C 1
ATOM 3326 O O . ASP A 1 440 ? 15.288 19.434 23.609 1.00 93.62 440 ASP A O 1
ATOM 3330 N N . ALA A 1 441 ? 17.191 20.325 22.847 1.00 93.94 441 ALA A N 1
ATOM 3331 C CA . ALA A 1 441 ? 17.215 21.407 23.831 1.00 93.94 441 ALA A CA 1
ATOM 3332 C C . ALA A 1 441 ? 16.029 22.376 23.667 1.00 93.94 441 ALA A C 1
ATOM 3334 O O . ALA A 1 441 ? 15.479 22.858 24.658 1.00 93.94 441 ALA A O 1
ATOM 3335 N N . ALA A 1 442 ? 15.614 22.652 22.427 1.00 94.94 442 ALA A N 1
ATOM 3336 C CA . ALA A 1 442 ? 14.461 23.503 22.154 1.00 94.94 442 ALA A CA 1
ATOM 3337 C C . ALA A 1 442 ? 13.130 22.823 22.520 1.00 94.94 442 ALA A C 1
ATOM 3339 O O . ALA A 1 442 ? 12.214 23.497 22.989 1.00 94.94 442 ALA A O 1
ATOM 3340 N N . PHE A 1 443 ? 13.026 21.502 22.349 1.00 97.25 443 PHE A N 1
ATOM 3341 C CA . PHE A 1 443 ? 11.876 20.710 22.776 1.00 97.25 443 PHE A CA 1
ATOM 3342 C C . PHE A 1 443 ? 11.759 20.714 24.301 1.00 97.25 443 PHE A C 1
ATOM 3344 O O . PHE A 1 443 ? 10.705 21.087 24.804 1.00 97.25 443 PHE A O 1
ATOM 3351 N N . HIS A 1 444 ? 12.844 20.429 25.033 1.00 96.44 444 HIS A N 1
ATOM 3352 C CA . HIS A 1 444 ? 12.890 20.542 26.498 1.00 96.44 444 HIS A CA 1
ATOM 3353 C C . HIS A 1 444 ? 12.425 21.927 26.971 1.00 96.44 444 HIS A C 1
ATOM 3355 O O . HIS A 1 444 ? 11.455 22.026 27.719 1.00 96.44 444 HIS A O 1
ATOM 3361 N N . ALA A 1 445 ? 13.032 23.003 26.456 1.00 95.94 445 ALA A N 1
ATOM 3362 C CA . ALA A 1 445 ? 12.669 24.370 26.831 1.00 95.94 445 ALA A CA 1
ATOM 3363 C C . ALA A 1 445 ? 11.203 24.719 26.503 1.00 95.94 445 ALA A C 1
ATOM 3365 O O . ALA A 1 445 ? 10.580 25.509 27.213 1.00 95.94 445 ALA A O 1
ATOM 3366 N N . LYS A 1 446 ? 10.627 24.125 25.447 1.00 97.44 446 LYS A N 1
ATOM 3367 C CA . LYS A 1 446 ? 9.206 24.292 25.125 1.00 97.44 446 LYS A CA 1
ATOM 3368 C C . LYS A 1 446 ? 8.297 23.511 26.074 1.00 97.44 446 LYS A C 1
ATOM 3370 O O . LYS A 1 446 ? 7.224 24.007 26.407 1.00 97.44 446 LYS A O 1
ATOM 3375 N N . LEU A 1 447 ? 8.712 22.330 26.530 1.00 97.31 447 LEU A N 1
ATOM 3376 C CA . LEU A 1 447 ? 7.993 21.589 27.566 1.00 97.31 447 LEU A CA 1
ATOM 3377 C C . LEU A 1 447 ? 8.015 22.340 28.905 1.00 97.31 447 LEU A C 1
ATOM 3379 O O . LEU A 1 447 ? 6.963 22.437 29.526 1.00 97.31 447 LEU A O 1
ATOM 3383 N N . ASP A 1 448 ? 9.138 22.953 29.295 1.00 95.75 448 ASP A N 1
ATOM 3384 C CA . ASP A 1 448 ? 9.219 23.821 30.486 1.00 95.75 448 ASP A CA 1
ATOM 3385 C C . ASP A 1 448 ? 8.264 25.024 30.393 1.00 95.75 448 ASP A C 1
ATOM 3387 O O . ASP A 1 448 ? 7.534 25.331 31.336 1.00 95.75 448 ASP A O 1
ATOM 3391 N N . GLU A 1 449 ? 8.246 25.708 29.242 1.00 95.88 449 GLU A N 1
ATOM 3392 C CA . GLU A 1 449 ? 7.356 26.850 28.989 1.00 95.88 449 GLU A CA 1
ATOM 3393 C C . GLU A 1 449 ? 5.875 26.461 29.145 1.00 95.88 449 GLU A C 1
ATOM 3395 O O . GLU A 1 449 ? 5.090 27.217 29.717 1.00 95.88 449 GLU A O 1
ATOM 3400 N N . LEU A 1 450 ? 5.505 25.278 28.643 1.00 95.94 450 LEU A N 1
ATOM 3401 C CA . LEU A 1 450 ? 4.137 24.763 28.661 1.00 95.94 450 LEU A CA 1
ATOM 3402 C C . LEU A 1 450 ? 3.730 24.200 30.033 1.00 95.94 450 LEU A C 1
ATOM 3404 O O . LEU A 1 450 ? 2.636 24.505 30.509 1.00 95.94 450 LEU A O 1
ATOM 3408 N N . ALA A 1 451 ? 4.602 23.428 30.688 1.00 90.75 451 ALA A N 1
ATOM 3409 C CA . ALA A 1 451 ? 4.380 22.889 32.034 1.00 90.75 451 ALA A CA 1
ATOM 3410 C C . ALA A 1 451 ? 4.260 23.997 33.098 1.00 90.75 451 ALA A C 1
ATOM 3412 O O . ALA A 1 451 ? 3.673 23.790 34.162 1.00 90.75 451 ALA A O 1
ATOM 3413 N N . GLY A 1 452 ? 4.803 25.182 32.802 1.00 88.06 452 GLY A N 1
ATOM 3414 C CA . GLY A 1 452 ? 4.771 26.345 33.674 1.00 88.06 452 GLY A CA 1
ATOM 3415 C C . GLY A 1 452 ? 5.868 26.324 34.746 1.00 88.06 452 GLY A C 1
ATOM 3416 O O . GLY A 1 452 ? 6.677 25.394 34.825 1.00 88.06 452 GLY A O 1
ATOM 3417 N N . PRO A 1 453 ? 5.934 27.370 35.591 1.00 76.44 453 PRO A N 1
ATOM 3418 C CA . PRO A 1 453 ? 6.917 27.432 36.667 1.00 76.44 453 PRO A CA 1
ATOM 3419 C C . PRO A 1 453 ? 6.803 26.195 37.567 1.00 76.44 453 PRO A C 1
ATOM 3421 O O . PRO A 1 453 ? 5.709 25.792 37.936 1.00 76.44 453 PRO A O 1
ATOM 3424 N N . ALA A 1 454 ? 7.947 25.594 37.906 1.00 70.38 454 ALA A N 1
ATOM 3425 C CA . ALA A 1 454 ? 8.040 24.373 38.715 1.00 70.38 454 ALA A CA 1
ATOM 3426 C C . ALA A 1 454 ? 7.295 23.131 38.165 1.00 70.38 454 ALA A C 1
ATOM 3428 O O . ALA A 1 454 ? 7.094 22.185 38.924 1.00 70.38 454 ALA A O 1
ATOM 3429 N N . ALA A 1 455 ? 6.949 23.108 36.868 1.00 74.50 455 ALA A N 1
ATOM 3430 C CA . ALA A 1 455 ? 6.191 22.032 36.219 1.00 74.50 455 ALA A CA 1
ATOM 3431 C C . ALA A 1 455 ? 4.851 21.728 36.922 1.00 74.50 455 ALA A C 1
ATOM 3433 O O . ALA A 1 455 ? 4.505 20.578 37.182 1.00 74.50 455 ALA A O 1
ATOM 3434 N N . GLU A 1 456 ? 4.107 22.789 37.252 1.00 77.06 456 GLU A N 1
ATOM 3435 C CA . GLU A 1 456 ? 2.794 22.719 37.907 1.00 77.06 456 GLU A CA 1
ATOM 3436 C C . GLU A 1 456 ? 1.714 22.018 37.060 1.00 77.06 456 GLU A C 1
ATOM 3438 O O . GLU A 1 456 ? 0.742 21.525 37.631 1.00 77.06 456 GLU A O 1
ATOM 3443 N N . LYS A 1 457 ? 1.875 21.948 35.728 1.00 84.81 457 LYS A N 1
ATOM 3444 C CA . LYS A 1 457 ? 0.958 21.247 34.814 1.00 84.81 457 LYS A CA 1
ATOM 3445 C C . LYS A 1 457 ? 1.521 19.913 34.326 1.00 84.81 457 LYS A C 1
ATOM 3447 O O . LYS A 1 457 ? 2.670 19.842 33.886 1.00 84.81 457 LYS A O 1
ATOM 3452 N N . GLY A 1 458 ? 0.675 18.884 34.300 1.00 89.50 458 GLY A N 1
ATOM 3453 C CA . GLY A 1 458 ? 1.005 17.585 33.708 1.00 89.50 458 GLY A CA 1
ATOM 3454 C C . GLY A 1 458 ? 1.102 17.638 32.178 1.00 89.50 458 GLY A C 1
ATOM 3455 O O . GLY A 1 458 ? 0.414 18.423 31.524 1.00 89.50 458 GLY A O 1
ATOM 3456 N N . LEU A 1 459 ? 1.938 16.790 31.579 1.00 97.25 459 LEU A N 1
ATOM 3457 C CA . LEU A 1 459 ? 2.173 16.756 30.130 1.00 97.25 459 LEU A CA 1
ATOM 3458 C C . LEU A 1 459 ? 1.531 15.515 29.500 1.00 97.25 459 LEU A C 1
ATOM 3460 O O . LEU A 1 459 ? 1.922 14.393 29.815 1.00 97.25 459 LEU A O 1
ATOM 3464 N N . VAL A 1 460 ? 0.570 15.702 28.591 1.00 97.75 460 VAL A N 1
ATOM 3465 C CA . VAL A 1 460 ? -0.166 14.614 27.923 1.00 97.75 460 VAL A CA 1
ATOM 3466 C C . VAL A 1 460 ? 0.276 14.497 26.466 1.00 97.75 460 VAL A C 1
ATOM 3468 O O . VAL A 1 460 ? -0.111 15.306 25.624 1.00 97.75 460 VAL A O 1
ATOM 3471 N N . PHE A 1 461 ? 1.061 13.470 26.147 1.00 98.62 461 PHE A N 1
ATOM 3472 C CA . PHE A 1 461 ? 1.590 13.245 24.800 1.00 98.62 461 PHE A CA 1
ATOM 3473 C C . PHE A 1 461 ? 0.697 12.332 23.967 1.00 98.62 461 PHE A C 1
ATOM 3475 O O . PHE A 1 461 ? 0.321 11.240 24.401 1.00 98.62 461 PHE A O 1
ATOM 3482 N N . PHE A 1 462 ? 0.428 12.742 22.731 1.00 98.44 462 PHE A N 1
ATOM 3483 C CA . PHE A 1 462 ? -0.339 11.964 21.767 1.00 98.44 462 PHE A CA 1
ATOM 3484 C C . PHE A 1 462 ? 0.062 12.280 20.315 1.00 98.44 462 PHE A C 1
ATOM 3486 O O . PHE A 1 462 ? 0.949 13.086 20.036 1.00 98.44 462 PHE A O 1
ATOM 3493 N N . CYS A 1 463 ? -0.527 11.545 19.377 1.00 96.31 463 CYS A N 1
ATOM 3494 C CA . CYS A 1 463 ? -0.319 11.686 17.935 1.00 96.31 463 CYS A CA 1
ATOM 3495 C C . CYS A 1 463 ? -1.578 11.117 17.253 1.00 96.31 463 CYS A C 1
ATOM 3497 O O . CYS A 1 463 ? -2.644 11.723 17.274 1.00 96.31 463 CYS A O 1
ATOM 3499 N N . GLU A 1 464 ? -1.501 9.886 16.767 1.00 93.88 464 GLU A N 1
ATOM 3500 C CA . GLU A 1 464 ? -2.595 9.044 16.282 1.00 93.88 464 GLU A CA 1
ATOM 3501 C C . GLU A 1 464 ? -2.358 7.621 16.803 1.00 93.88 464 GLU A C 1
ATOM 3503 O O . GLU A 1 464 ? -1.272 7.336 17.323 1.00 93.88 464 GLU A O 1
ATOM 3508 N N . ARG A 1 465 ? -3.330 6.717 16.632 1.00 90.75 465 ARG A N 1
ATOM 3509 C CA . ARG A 1 465 ? -3.170 5.320 17.051 1.00 90.75 465 ARG A CA 1
ATOM 3510 C C . ARG A 1 465 ? -1.938 4.693 16.388 1.00 90.75 465 ARG A C 1
ATOM 3512 O O . ARG A 1 465 ? -1.633 4.962 15.220 1.00 90.75 465 ARG A O 1
ATOM 3519 N N . ASN A 1 466 ? -1.223 3.855 17.143 1.00 85.19 466 ASN A N 1
ATOM 3520 C CA . ASN A 1 466 ? -0.000 3.169 16.705 1.00 85.19 466 ASN A CA 1
ATOM 3521 C C . ASN A 1 466 ? 1.117 4.127 16.239 1.00 85.19 466 ASN A C 1
ATOM 3523 O O . ASN A 1 466 ? 1.867 3.820 15.313 1.00 85.19 466 ASN A O 1
ATOM 3527 N N . CYS A 1 467 ? 1.224 5.311 16.853 1.00 94.12 467 CYS A N 1
ATOM 3528 C CA . CYS A 1 467 ? 2.243 6.309 16.529 1.00 94.12 467 CYS A CA 1
ATOM 3529 C C . CYS A 1 467 ? 3.393 6.302 17.549 1.00 94.12 467 CYS A C 1
ATOM 3531 O O . CYS A 1 467 ? 3.331 6.963 18.583 1.00 94.12 467 CYS A O 1
ATOM 3533 N N . TRP A 1 468 ? 4.505 5.641 17.221 1.00 96.31 468 TRP A N 1
ATOM 3534 C CA . TRP A 1 468 ? 5.726 5.630 18.046 1.00 96.31 468 TRP A CA 1
ATOM 3535 C C . TRP A 1 468 ? 6.310 7.019 18.323 1.00 96.31 468 TRP A C 1
ATOM 3537 O O . TRP A 1 468 ? 7.096 7.171 19.254 1.00 96.31 468 TRP A O 1
ATOM 3547 N N . MET A 1 469 ? 5.939 8.042 17.546 1.00 97.25 469 MET A N 1
ATOM 3548 C CA . MET A 1 469 ? 6.376 9.411 17.815 1.00 97.25 469 MET A CA 1
ATOM 3549 C C . MET A 1 469 ? 5.809 9.943 19.140 1.00 97.25 469 MET A C 1
ATOM 3551 O O . MET A 1 469 ? 6.555 10.578 19.882 1.00 97.25 469 MET A O 1
ATOM 3555 N N . SER A 1 470 ? 4.558 9.624 19.505 1.00 97.50 470 SER A N 1
ATOM 3556 C CA . SER A 1 470 ? 4.015 10.012 20.819 1.00 97.50 470 SER A CA 1
ATOM 3557 C C . SER A 1 470 ? 4.667 9.239 21.963 1.00 97.50 470 SER A C 1
ATOM 3559 O O . SER A 1 470 ? 4.976 9.834 22.992 1.00 97.50 470 SER A O 1
ATOM 3561 N N . TRP A 1 471 ? 4.954 7.949 21.759 1.00 97.56 471 TRP A N 1
ATOM 3562 C CA . TRP A 1 471 ? 5.670 7.114 22.730 1.00 97.56 471 TRP A CA 1
ATOM 3563 C C . TRP A 1 471 ? 7.094 7.642 22.986 1.00 97.56 471 TRP A C 1
ATOM 3565 O O . TRP A 1 471 ? 7.484 7.868 24.132 1.00 97.56 471 TRP A O 1
ATOM 3575 N N . ASN A 1 472 ? 7.846 7.939 21.918 1.00 97.94 472 ASN A N 1
ATOM 3576 C CA . ASN A 1 472 ? 9.179 8.542 21.999 1.00 97.94 472 ASN A CA 1
ATOM 3577 C C . ASN A 1 472 ? 9.148 9.905 22.709 1.00 97.94 472 ASN A C 1
ATOM 3579 O O . ASN A 1 472 ? 10.014 10.175 23.536 1.00 97.94 472 ASN A O 1
ATOM 3583 N N . ALA A 1 473 ? 8.176 10.767 22.392 1.00 98.06 473 ALA A N 1
ATOM 3584 C CA . ALA A 1 473 ? 8.055 12.088 23.009 1.00 98.06 473 ALA A CA 1
ATOM 3585 C C . ALA A 1 473 ? 7.749 12.000 24.514 1.00 98.06 473 ALA A C 1
ATOM 3587 O O . ALA A 1 473 ? 8.409 12.671 25.306 1.00 98.06 473 ALA A O 1
ATOM 3588 N N . ALA A 1 474 ? 6.825 11.119 24.913 1.00 97.31 474 ALA A N 1
ATOM 3589 C CA . ALA A 1 474 ? 6.523 10.854 26.318 1.00 97.31 474 ALA A CA 1
ATOM 3590 C C . ALA A 1 474 ? 7.750 10.321 27.073 1.00 97.31 474 ALA A C 1
ATOM 3592 O O . ALA A 1 474 ? 8.097 10.840 28.133 1.00 97.31 474 ALA A O 1
ATOM 3593 N N . LYS A 1 475 ? 8.461 9.337 26.500 1.00 96.69 475 LYS A N 1
ATOM 3594 C CA . LYS A 1 475 ? 9.709 8.809 27.073 1.00 96.69 475 LYS A CA 1
ATOM 3595 C C . LYS A 1 475 ? 10.762 9.903 27.246 1.00 96.69 475 LYS A C 1
ATOM 3597 O O . LYS A 1 475 ? 11.435 9.953 28.270 1.00 96.69 475 LYS A O 1
ATOM 3602 N N . ARG A 1 476 ? 10.876 10.802 26.268 1.00 97.31 476 ARG A N 1
ATOM 3603 C CA . ARG A 1 476 ? 11.829 11.913 26.296 1.00 97.31 476 ARG A CA 1
ATOM 3604 C C . ARG A 1 476 ? 11.512 12.937 27.382 1.00 97.31 476 ARG A C 1
ATOM 3606 O O . ARG A 1 476 ? 12.426 13.372 28.070 1.00 97.31 476 ARG A O 1
ATOM 3613 N N . ALA A 1 477 ? 10.237 13.249 27.609 1.00 97.12 477 ALA A N 1
ATOM 3614 C CA . ALA A 1 477 ? 9.827 14.090 28.733 1.00 97.12 477 ALA A CA 1
ATOM 3615 C C . ALA A 1 477 ? 10.173 13.454 30.095 1.00 97.12 477 ALA A C 1
ATOM 3617 O O . ALA A 1 477 ? 10.682 14.139 30.982 1.00 97.12 477 ALA A O 1
ATOM 3618 N N . VAL A 1 478 ? 9.988 12.138 30.248 1.00 95.44 478 VAL A N 1
ATOM 3619 C CA . VAL A 1 478 ? 10.437 11.417 31.454 1.00 95.44 478 VAL A CA 1
ATOM 3620 C C . VAL A 1 478 ? 11.964 11.490 31.608 1.00 95.44 478 VAL A C 1
ATOM 3622 O O . VAL A 1 478 ? 12.453 11.779 32.698 1.00 95.44 478 VAL A O 1
ATOM 3625 N N . GLU A 1 479 ? 12.733 11.287 30.531 1.00 94.38 479 GLU A N 1
ATOM 3626 C CA . GLU A 1 479 ? 14.205 11.391 30.551 1.00 94.38 479 GLU A CA 1
ATOM 3627 C C . GLU A 1 479 ? 14.719 12.810 30.855 1.00 94.38 479 GLU A C 1
ATOM 3629 O O . GLU A 1 479 ? 15.778 12.955 31.467 1.00 94.38 479 GLU A O 1
ATOM 3634 N N . TYR A 1 480 ? 13.971 13.855 30.487 1.00 94.44 480 TYR A N 1
ATOM 3635 C CA . TYR A 1 480 ? 14.252 15.241 30.880 1.00 94.44 480 TYR A CA 1
ATOM 3636 C C . TYR A 1 480 ? 13.979 15.521 32.369 1.00 94.44 480 TYR A C 1
ATOM 3638 O O . TYR A 1 480 ? 14.534 16.474 32.915 1.00 94.44 480 TYR A O 1
ATOM 3646 N N . GLY A 1 481 ? 13.176 14.685 33.036 1.00 90.12 481 GLY A N 1
ATOM 3647 C CA . GLY A 1 481 ? 12.861 14.793 34.463 1.00 90.12 481 GLY A CA 1
ATOM 3648 C C . GLY A 1 481 ? 11.449 15.287 34.792 1.00 90.12 481 GLY A C 1
ATOM 3649 O O . GLY A 1 481 ? 11.173 15.541 35.966 1.00 90.12 481 GLY A O 1
ATOM 3650 N N . PHE A 1 482 ? 10.547 15.403 33.809 1.00 91.56 482 PHE A N 1
ATOM 3651 C CA . PHE A 1 482 ? 9.131 15.679 34.077 1.00 91.56 482 PHE A CA 1
ATOM 3652 C C . PHE A 1 482 ? 8.488 14.484 34.799 1.00 91.56 482 PHE A C 1
ATOM 3654 O O . PHE A 1 482 ? 8.656 13.335 34.390 1.00 91.56 482 PHE A O 1
ATOM 3661 N N . THR A 1 483 ? 7.757 14.749 35.886 1.00 84.62 483 THR A N 1
ATOM 3662 C CA . THR A 1 483 ? 7.246 13.709 36.800 1.00 84.62 483 THR A CA 1
ATOM 3663 C C . THR A 1 483 ? 5.758 13.401 36.645 1.00 84.62 483 THR A C 1
ATOM 3665 O O . THR A 1 483 ? 5.362 12.272 36.931 1.00 84.62 483 THR A O 1
ATOM 3668 N N . ASP A 1 484 ? 4.938 14.346 36.172 1.00 88.75 484 ASP A N 1
ATOM 3669 C CA . ASP A 1 484 ? 3.559 14.073 35.748 1.00 88.75 484 ASP A CA 1
ATOM 3670 C C . ASP A 1 484 ? 3.463 14.052 34.220 1.00 88.75 484 ASP A C 1
ATOM 3672 O O . ASP A 1 484 ? 3.031 15.003 33.569 1.00 88.75 484 ASP A O 1
ATOM 3676 N N . VAL A 1 485 ? 3.922 12.943 33.643 1.00 94.94 485 VAL A N 1
ATOM 3677 C CA . VAL A 1 485 ? 3.800 12.659 32.213 1.00 94.94 485 VAL A CA 1
ATOM 3678 C C . VAL A 1 485 ? 2.704 11.621 32.010 1.00 94.94 485 VAL A C 1
ATOM 3680 O O . VAL A 1 485 ? 2.680 10.579 32.670 1.00 94.94 485 VAL A O 1
ATOM 3683 N N . ALA A 1 486 ? 1.814 11.877 31.059 1.00 92.69 486 ALA A N 1
ATOM 3684 C CA . ALA A 1 486 ? 0.832 10.930 30.566 1.00 92.69 486 ALA A CA 1
ATOM 3685 C C . ALA A 1 486 ? 0.994 10.718 29.056 1.00 92.69 486 ALA A C 1
ATOM 3687 O O . ALA A 1 486 ? 1.459 11.592 28.321 1.00 92.69 486 ALA A O 1
ATOM 3688 N N . TRP A 1 487 ? 0.590 9.545 28.587 1.00 97.69 487 TRP A N 1
ATOM 3689 C CA . TRP A 1 487 ? 0.643 9.166 27.182 1.00 97.69 487 TRP A CA 1
ATOM 3690 C C . TRP A 1 487 ? -0.695 8.564 26.760 1.00 97.69 487 TRP A C 1
ATOM 3692 O O . TRP A 1 487 ? -1.201 7.650 27.413 1.00 97.69 487 TRP A O 1
ATOM 3702 N N . PHE A 1 488 ? -1.271 9.096 25.684 1.00 96.62 488 PHE A N 1
ATOM 3703 C CA . PHE A 1 488 ? -2.539 8.640 25.120 1.00 96.62 488 PHE A CA 1
ATOM 3704 C C . PHE A 1 488 ? -2.264 7.902 23.792 1.00 96.62 488 PHE A C 1
ATOM 3706 O O . PHE A 1 488 ? -2.011 8.557 22.772 1.00 96.62 488 PHE A O 1
ATOM 3713 N N . PRO A 1 489 ? -2.266 6.552 23.786 1.00 86.56 489 PRO A N 1
ATOM 3714 C CA . PRO A 1 489 ? -1.797 5.748 22.658 1.00 86.56 489 PRO A CA 1
ATOM 3715 C C . PRO A 1 489 ? -2.735 5.783 21.447 1.00 86.56 489 PRO A C 1
ATOM 3717 O O . PRO A 1 489 ? -2.257 5.652 20.322 1.00 86.56 489 PRO A O 1
ATOM 3720 N N . ASP A 1 490 ? -4.042 5.989 21.648 1.00 82.50 490 ASP A N 1
ATOM 3721 C CA . ASP A 1 490 ? -5.019 6.081 20.553 1.00 82.50 490 ASP A CA 1
ATOM 3722 C C . ASP A 1 490 ? -4.964 7.418 19.792 1.00 82.50 490 ASP A C 1
ATOM 3724 O O . ASP A 1 490 ? -5.393 7.503 18.638 1.00 82.50 490 ASP A O 1
ATOM 3728 N N . GLY A 1 491 ? -4.436 8.469 20.429 1.00 96.00 491 GLY A N 1
ATOM 3729 C CA . GLY A 1 491 ? -4.301 9.814 19.871 1.00 96.00 491 GLY A CA 1
ATOM 3730 C C . GLY A 1 491 ? -5.574 10.391 19.247 1.00 96.00 491 GLY A C 1
ATOM 3731 O O . GLY A 1 491 ? -6.691 10.089 19.664 1.00 96.00 491 GLY A O 1
ATOM 3732 N N . VAL A 1 492 ? -5.404 11.231 18.219 1.00 95.31 492 VAL A N 1
ATOM 3733 C CA . VAL A 1 492 ? -6.530 11.854 17.494 1.00 95.31 492 VAL A CA 1
ATOM 3734 C C . VAL A 1 492 ? -7.485 10.801 16.911 1.00 95.31 492 VAL A C 1
ATOM 3736 O O . VAL A 1 492 ? -8.680 11.052 16.824 1.00 95.31 492 VAL A O 1
ATOM 3739 N N . THR A 1 493 ? -6.989 9.609 16.562 1.00 91.06 493 THR A N 1
ATOM 3740 C CA . THR A 1 493 ? -7.803 8.513 16.014 1.00 91.06 493 THR A CA 1
ATOM 3741 C C . THR A 1 493 ? -8.878 8.060 17.003 1.00 91.06 493 THR A C 1
ATOM 3743 O O . THR A 1 493 ? -10.060 8.167 16.691 1.00 91.06 493 THR A O 1
ATOM 3746 N N . GLY A 1 494 ? -8.493 7.635 18.212 1.00 83.06 494 GLY A N 1
ATOM 3747 C CA . GLY A 1 494 ? -9.471 7.201 19.220 1.00 83.06 494 GLY A CA 1
ATOM 3748 C C . GLY A 1 494 ? -10.325 8.338 19.772 1.00 83.06 494 GLY A C 1
ATOM 3749 O O . GLY A 1 494 ? -11.461 8.108 20.162 1.00 83.06 494 GLY A O 1
ATOM 3750 N N . TRP A 1 495 ? -9.812 9.572 19.766 1.00 95.38 495 TRP A N 1
ATOM 3751 C CA . TRP A 1 495 ? -10.606 10.753 20.113 1.00 95.38 495 TRP A CA 1
ATOM 3752 C C . TRP A 1 495 ? -11.773 10.982 19.140 1.00 95.38 495 TRP A C 1
ATOM 3754 O O . TRP A 1 495 ? -12.888 11.238 19.578 1.00 95.38 495 TRP A O 1
ATOM 3764 N N . ILE A 1 496 ? -11.542 10.848 17.829 1.00 91.56 496 ILE A N 1
ATOM 3765 C CA . ILE A 1 496 ? -12.604 10.963 16.812 1.00 91.56 496 ILE A CA 1
ATOM 3766 C C . ILE A 1 496 ? -13.606 9.804 16.921 1.00 91.56 496 ILE A C 1
ATOM 3768 O O . ILE A 1 496 ? -14.797 10.005 16.703 1.00 91.56 496 ILE A O 1
ATOM 3772 N N . GLU A 1 497 ? -13.138 8.599 17.255 1.00 86.38 497 GLU A N 1
ATOM 3773 C CA . GLU A 1 497 ? -13.988 7.408 17.408 1.00 86.38 497 GLU A CA 1
ATOM 3774 C C . GLU A 1 497 ? -14.971 7.495 18.593 1.00 86.38 497 GLU A C 1
ATOM 3776 O O . GLU A 1 497 ? -16.020 6.859 18.534 1.00 86.38 497 GLU A O 1
ATOM 3781 N N . ASP A 1 498 ? -14.679 8.304 19.621 1.00 91.19 498 ASP A N 1
ATOM 3782 C CA . ASP A 1 498 ? -15.570 8.596 20.767 1.00 91.19 498 ASP A CA 1
ATOM 3783 C C . ASP A 1 498 ? -16.333 9.937 20.582 1.00 91.19 498 ASP A C 1
ATOM 3785 O O . ASP A 1 498 ? -16.646 10.644 21.539 1.00 91.19 498 ASP A O 1
ATOM 3789 N N . ASP A 1 499 ? -16.608 10.317 19.323 1.00 88.12 499 ASP A N 1
ATOM 3790 C CA . ASP A 1 499 ? -17.294 11.558 18.903 1.00 88.12 499 ASP A CA 1
ATOM 3791 C C . ASP A 1 499 ? -16.618 12.871 19.385 1.00 88.12 499 ASP A C 1
ATOM 3793 O O . ASP A 1 499 ? -17.246 13.933 19.499 1.00 88.12 499 ASP A O 1
ATOM 3797 N N . GLY A 1 500 ? -15.308 12.834 19.647 1.00 91.00 500 GLY A N 1
ATOM 3798 C CA . GLY A 1 500 ? -14.519 13.979 20.092 1.00 91.00 500 GLY A CA 1
ATOM 3799 C C . GLY A 1 500 ? -14.428 15.106 19.054 1.00 91.00 500 GLY A C 1
ATOM 3800 O O . GLY A 1 500 ? -13.980 14.919 17.922 1.00 91.00 500 GLY A O 1
ATOM 3801 N N . ALA A 1 501 ? -14.802 16.325 19.458 1.00 94.69 501 ALA A N 1
ATOM 3802 C CA . ALA A 1 501 ? -14.685 17.523 18.621 1.00 94.69 501 ALA A CA 1
ATOM 3803 C C . ALA A 1 501 ? -13.218 17.843 18.284 1.00 94.69 501 ALA A C 1
ATOM 3805 O O . ALA A 1 501 ? -12.345 17.619 19.116 1.00 94.69 501 ALA A O 1
ATOM 3806 N N . LEU A 1 502 ? -12.946 18.412 17.106 1.00 96.81 502 LEU A N 1
ATOM 3807 C CA . LEU A 1 502 ? -11.593 18.779 16.666 1.00 96.81 502 LEU A CA 1
ATOM 3808 C C . LEU A 1 502 ? -11.386 20.298 16.606 1.00 96.81 502 LEU A C 1
ATOM 3810 O O . LEU A 1 502 ? -12.322 21.057 16.348 1.00 96.81 502 LEU A O 1
ATOM 3814 N N . GLU A 1 503 ? -10.137 20.724 16.782 1.00 96.69 503 GLU A N 1
ATOM 3815 C CA . GLU A 1 503 ? -9.663 22.096 16.589 1.00 96.69 503 GLU A CA 1
ATOM 3816 C C . GLU A 1 503 ? -8.496 22.116 15.593 1.00 96.69 503 GLU A C 1
ATOM 3818 O O . GLU A 1 503 ? -7.614 21.260 15.648 1.00 96.69 503 GLU A O 1
ATOM 3823 N N . SER A 1 504 ? -8.482 23.094 14.682 1.00 96.19 504 SER A N 1
ATOM 3824 C CA . SER A 1 504 ? -7.423 23.228 13.678 1.00 96.19 504 SER A CA 1
ATOM 3825 C C . SER A 1 504 ? -6.267 24.069 14.212 1.00 96.19 504 SER A C 1
ATOM 3827 O O . SER A 1 504 ? -6.453 25.234 14.571 1.00 96.19 504 SER A O 1
ATOM 3829 N N . VAL A 1 505 ? -5.065 23.493 14.249 1.00 95.62 505 VAL A N 1
ATOM 3830 C CA . VAL A 1 505 ? -3.858 24.121 14.803 1.00 95.62 505 VAL A CA 1
ATOM 3831 C C . VAL A 1 505 ? -2.721 24.177 13.784 1.00 95.62 505 VAL A C 1
ATOM 3833 O O . VAL A 1 505 ? -2.691 23.446 12.792 1.00 95.62 505 VAL A O 1
ATOM 3836 N N . ARG A 1 506 ? -1.744 25.048 14.051 1.00 93.12 506 ARG A N 1
ATOM 3837 C CA . ARG A 1 506 ? -0.491 25.155 13.288 1.00 93.12 506 ARG A CA 1
ATOM 3838 C C . ARG A 1 506 ? 0.671 24.548 14.071 1.00 93.12 506 ARG A C 1
ATOM 3840 O O . ARG A 1 506 ? 0.659 24.616 15.301 1.00 93.12 506 ARG A O 1
ATOM 3847 N N . PRO A 1 507 ? 1.682 23.988 13.388 1.00 94.19 507 PRO A N 1
ATOM 3848 C CA . PRO A 1 507 ? 2.824 23.387 14.044 1.00 94.19 507 PRO A CA 1
ATOM 3849 C C . PRO A 1 507 ? 3.677 24.471 14.700 1.00 94.19 507 PRO A C 1
ATOM 3851 O O . PRO A 1 507 ? 4.039 25.476 14.083 1.00 94.19 507 PRO A O 1
ATOM 3854 N N . TRP A 1 508 ? 4.063 24.229 15.944 1.00 94.31 508 TRP A N 1
ATOM 3855 C CA . TRP A 1 508 ? 5.264 24.823 16.498 1.00 94.31 508 TRP A CA 1
ATOM 3856 C C . TRP A 1 508 ? 6.484 24.092 15.933 1.00 94.31 508 TRP A C 1
ATOM 3858 O O . TRP A 1 508 ? 6.488 22.865 15.798 1.00 94.31 508 TRP A O 1
ATOM 3868 N N . ARG A 1 509 ? 7.529 24.857 15.626 1.00 86.56 509 ARG A N 1
ATOM 3869 C CA . ARG A 1 509 ? 8.851 24.359 15.244 1.00 86.56 509 ARG A CA 1
ATOM 3870 C C . ARG A 1 509 ? 9.907 25.171 15.993 1.00 86.56 509 ARG A C 1
ATOM 3872 O O . ARG A 1 509 ? 9.692 26.370 16.191 1.00 86.56 509 ARG A O 1
ATOM 3879 N N . PRO A 1 510 ? 11.034 24.565 16.386 1.00 86.75 510 PRO A N 1
ATOM 3880 C CA . PRO A 1 510 ? 12.130 25.308 16.985 1.00 86.75 510 PRO A CA 1
ATOM 3881 C C . PRO A 1 510 ? 12.802 26.215 15.944 1.00 86.75 510 PRO A C 1
ATOM 3883 O O . PRO A 1 510 ? 13.073 25.792 14.820 1.00 86.75 510 PRO A O 1
ATOM 3886 N N . ASP A 1 511 ? 13.100 27.459 16.324 1.00 79.94 511 ASP A N 1
ATOM 3887 C CA . ASP A 1 511 ? 13.944 28.344 15.519 1.00 79.94 511 ASP A CA 1
ATOM 3888 C C . ASP A 1 511 ? 15.418 27.980 15.743 1.00 79.94 511 ASP A C 1
ATOM 3890 O O . ASP A 1 511 ? 16.050 28.389 16.718 1.00 79.94 511 ASP A O 1
ATOM 3894 N N . LEU A 1 512 ? 15.955 27.165 14.836 1.00 74.38 512 LEU A N 1
ATOM 3895 C CA . LEU A 1 512 ? 17.339 26.695 14.885 1.00 74.38 512 LEU A CA 1
ATOM 3896 C C . LEU A 1 512 ? 18.337 27.701 14.282 1.00 74.38 512 LEU A C 1
ATOM 3898 O O . LEU A 1 512 ? 19.540 27.445 14.317 1.00 74.38 512 LEU A O 1
ATOM 3902 N N . SER A 1 513 ? 17.890 28.856 13.767 1.00 64.56 513 SER A N 1
ATOM 3903 C CA . SER A 1 513 ? 18.772 29.835 13.103 1.00 64.56 513 SER A CA 1
ATOM 3904 C C . SER A 1 513 ? 19.852 30.417 14.029 1.00 64.56 513 SER A C 1
ATOM 3906 O O . SER A 1 513 ? 20.925 30.809 13.568 1.00 64.56 513 SER A O 1
ATOM 3908 N N . ALA A 1 514 ? 19.608 30.411 15.343 1.00 48.31 514 ALA A N 1
ATOM 3909 C CA . ALA A 1 514 ? 20.572 30.821 16.362 1.00 48.31 514 ALA A CA 1
ATOM 3910 C C . ALA A 1 514 ? 21.650 29.759 16.676 1.00 48.31 514 ALA A C 1
ATOM 3912 O O . ALA A 1 514 ? 22.677 30.098 17.263 1.00 48.31 514 ALA A O 1
ATOM 3913 N N . ALA A 1 515 ? 21.449 28.489 16.299 1.00 47.69 515 ALA A N 1
ATOM 3914 C CA . ALA A 1 515 ? 22.351 27.384 16.644 1.00 47.69 515 ALA A CA 1
ATOM 3915 C C . ALA A 1 515 ? 23.574 27.260 15.711 1.00 47.69 515 ALA A C 1
ATOM 3917 O O . ALA A 1 515 ? 24.526 26.555 16.038 1.00 47.69 515 ALA A O 1
ATOM 3918 N N . THR A 1 516 ? 23.588 27.963 14.575 1.00 36.94 516 THR A N 1
ATOM 3919 C CA . THR A 1 516 ? 24.665 27.904 13.563 1.00 36.94 516 THR A CA 1
ATOM 3920 C C . THR A 1 516 ? 25.878 28.790 13.897 1.00 36.94 516 THR A C 1
ATOM 3922 O O . THR A 1 516 ? 26.777 28.954 13.073 1.00 36.94 516 THR A O 1
ATOM 3925 N N . ILE A 1 517 ? 25.925 29.385 15.094 1.00 33.91 517 ILE A N 1
ATOM 3926 C CA . ILE A 1 517 ? 27.071 30.165 15.582 1.00 33.91 517 ILE A CA 1
ATOM 3927 C C . ILE A 1 517 ? 27.630 29.508 16.848 1.00 33.91 517 ILE A C 1
ATOM 3929 O O . ILE A 1 517 ? 27.332 29.966 17.948 1.00 33.91 517 ILE A O 1
ATOM 3933 N N . HIS A 1 518 ? 28.461 28.469 16.683 1.00 31.98 518 HIS A N 1
ATOM 3934 C CA . HIS A 1 518 ? 29.691 28.272 17.470 1.00 31.98 518 HIS A CA 1
ATOM 3935 C C . HIS A 1 518 ? 30.621 27.192 16.900 1.00 31.98 518 HIS A C 1
ATOM 3937 O O . HIS A 1 518 ? 30.120 26.130 16.476 1.00 31.98 518 HIS A O 1
#

Nearest PDB structures (foldseek):
  6onp-assembly1_A  TM=9.422E-01  e=3.498E-22  Methylorubrum extorquens AM1
  5sv6-assembly1_A  TM=9.019E-01  e=2.135E-21  Methylophaga aminisulfidivorans MP
  3h7m-assembly1_A  TM=6.760E-01  e=5.135E-13  Geobacter sulfurreducens
  4oxv-assembly1_A  TM=6.562E-01  e=1.763E-09  Pseudomonas aeruginosa PADK2_CF510
  2y84-assembly3_C  TM=5.434E-01  e=2.281E-05  Burkholderia sp. DNT

Mean predicted aligned error: 19.8 Å

Organism: NCBI:txid2341112

pLDDT: mean 77.52, std 25.14, range [24.53, 98.75]

Secondary structure (DSSP, 8-state):
------------------------------------------------------------TT----TTSEEEEE-SS-TTT--TTS-SHHHHHHHHHHHHTTS-EEEEE--SSTTHHHHTGGGTS-SEEEEEESS-TTSEE----EEEEEEEEEETTS--S-S-TTSGGGTT--EEE-TTSHHHHHHHHHTGGGGPEE--SS--TTT--HHHHHHHHHHHTS-SEEEEEHHHHHHHHHHH-TTEEEEEPPPPTTS--SEEEEEEEE-TT-HHHHHHHHHHHHHTHHHHHHHHHHTT---B-TTS-BSS---PPS-PPPPPP-----------------------------------PPPP-S--BS---S--TTSEE--HHHHHHHTT-SSEEEEE----PPPPTT--TTS------EEESTT-EEBTTTTSSSPPTTHHHHHHHHHHHHH-GGG-SEEEEE-BTTBHHHHHHHHHHHHHT-SSEEE-TTHHHHHHHTT---EEE--B---GGGTT--

InterPro domains:
  IPR001638 Solute-binding protein family 3/N-terminal domain of MltF [PF00497] (70-295)
  IPR001638 Solute-binding protein family 3/N-terminal domain of MltF [SM00062] (69-299)
  IPR001763 Rhodanese-like domain [PS50206] (388-504)
  IPR022376 PQQ-dependent catabolism-associated CXXCW motif [TIGR03865] (351-507)
  IPR022448 Quinoprotein dehydrogenase-associated [TIGR03871] (70-300)
  IPR036873 Rhodanese-like domain superfamily [G3DSA:3.40.250.10] (366-507)
  IPR036873 Rhodanese-like domain superfamily [SSF52821] (378-507)

Radius of gyration: 32.74 Å; Cα contacts (8 Å, |Δi|>4): 810; chains: 1; bounding box: 90×83×120 Å

Sequence (518 aa):
MAGEPMTGRLHPTRFILALSFVIAAMGLGQIGAEAQTPAGTTPGGMGSIGAQQGSFGRSPLGEIVDRTRLRVCADPGNLPYSNDKGEGFENKIAELIADELGVPIEYTWFPQTVGFVRMTLGASRCDVVIGVATTNELMQNTNPYYRAAYMIVHRADLVLPSGDLDDPAFDNLRMGIQPGTPGATTVARYGHLDQSKHYPLIVDTRIDKPARDMVQDVADGDTDAALVWGPLAGYWIQQIDPNLVMEPLQAARGTERVDYRISMGIRHGENDWKDQLNAILMEHKADIDAILQSYGVPLLDNAGKLILPMTLPAAAEPAQEPDDAGGSEPQAGTQQRSEIGSEGDQDAYGQTAAEAEPYRMDNYRAPVPDGVAGARTIFVAAMHALVGSDDVVLIDVMPAPPLPDDRPDDTVWREPERDTIPGAHWLANMGYGKLQPGEDAAFHAKLDELAGPAAEKGLVFFCERNCWMSWNAAKRAVEYGFTDVAWFPDGVTGWIEDDGALESVRPWRPDLSAATIH